Protein AF-0000000067838289 (afdb_homodimer)

Structure (mmCIF, N/CA/C/O backbone):
data_AF-0000000067838289-model_v1
#
loop_
_entity.id
_entity.type
_entity.pdbx_description
1 polymer 'carbonic anhydrase'
#
loop_
_atom_site.group_PDB
_atom_site.id
_atom_site.type_symbol
_atom_site.label_atom_id
_atom_site.label_alt_id
_atom_site.label_comp_id
_atom_site.label_asym_id
_atom_site.label_entity_id
_atom_site.label_seq_id
_atom_site.pdbx_PDB_ins_code
_atom_site.Cartn_x
_atom_site.Cartn_y
_atom_site.Cartn_z
_atom_site.occupancy
_atom_site.B_iso_or_equiv
_atom_site.auth_seq_id
_atom_site.auth_comp_id
_atom_site.auth_asym_id
_atom_site.auth_atom_id
_atom_site.pdbx_PDB_model_num
ATOM 1 N N . MET A 1 1 ? 106.188 53.969 -12.023 1 23.39 1 MET A N 1
ATOM 2 C CA . MET A 1 1 ? 105.5 54.938 -11.172 1 23.39 1 MET A CA 1
ATOM 3 C C . MET A 1 1 ? 104.062 54.594 -11.062 1 23.39 1 MET A C 1
ATOM 5 O O . MET A 1 1 ? 103.25 55.438 -10.68 1 23.39 1 MET A O 1
ATOM 9 N N . ASN A 1 2 ? 103.688 53.312 -11.367 1 21.62 2 ASN A N 1
ATOM 10 C CA . ASN A 1 2 ? 102.562 52.562 -11.945 1 21.62 2 ASN A CA 1
ATOM 11 C C . ASN A 1 2 ? 101.375 52.531 -11.008 1 21.62 2 ASN A C 1
ATOM 13 O O . ASN A 1 2 ? 101.5 52.094 -9.859 1 21.62 2 ASN A O 1
ATOM 17 N N . ARG A 1 3 ? 100.25 53.125 -11.391 1 20.02 3 ARG A N 1
ATOM 18 C CA . ARG A 1 3 ? 99.25 54.094 -10.977 1 20.02 3 ARG A CA 1
ATOM 19 C C . ARG A 1 3 ? 98.188 53.438 -10.156 1 20.02 3 ARG A C 1
ATOM 21 O O . ARG A 1 3 ? 97.812 53.906 -9.07 1 20.02 3 ARG A O 1
ATOM 28 N N . ARG A 1 4 ? 97.188 52.75 -10.953 1 21.3 4 ARG A N 1
ATOM 29 C CA . ARG A 1 4 ? 95.75 52.906 -11.25 1 21.3 4 ARG A CA 1
ATOM 30 C C . ARG A 1 4 ? 94.875 52.156 -10.25 1 21.3 4 ARG A C 1
ATOM 32 O O . ARG A 1 4 ? 95.125 50.969 -9.992 1 21.3 4 ARG A O 1
ATOM 39 N N . THR A 1 5 ? 93.938 52.844 -9.656 1 21.16 5 THR A N 1
ATOM 40 C CA . THR A 1 5 ? 93.062 53 -8.508 1 21.16 5 THR A CA 1
ATOM 41 C C . THR A 1 5 ? 91.875 51.969 -8.594 1 21.16 5 THR A C 1
ATOM 43 O O . THR A 1 5 ? 91.625 51.438 -9.664 1 21.16 5 THR A O 1
ATOM 46 N N . PHE A 1 6 ? 91 52 -7.566 1 22.66 6 PHE A N 1
ATOM 47 C CA . PHE A 1 6 ? 90.062 51.375 -6.648 1 22.66 6 PHE A CA 1
ATOM 48 C C . PHE A 1 6 ? 88.625 51.312 -7.234 1 22.66 6 PHE A C 1
ATOM 50 O O . PHE A 1 6 ? 88.062 52.375 -7.574 1 22.66 6 PHE A O 1
ATOM 57 N N . VAL A 1 7 ? 88.312 50.344 -8.102 1 25.78 7 VAL A N 1
ATOM 58 C CA . VAL A 1 7 ? 87.125 50.094 -8.906 1 25.78 7 VAL A CA 1
ATOM 59 C C . VAL A 1 7 ? 85.875 50.125 -8.031 1 25.78 7 VAL A C 1
ATOM 61 O O . VAL A 1 7 ? 85.688 49.312 -7.125 1 25.78 7 VAL A O 1
ATOM 64 N N . HIS A 1 8 ? 85.438 51.406 -7.746 1 20.91 8 HIS A N 1
ATOM 65 C CA . HIS A 1 8 ? 84.375 51.75 -6.797 1 20.91 8 HIS A CA 1
ATOM 66 C C . HIS A 1 8 ? 83.062 50.969 -7.066 1 20.91 8 HIS A C 1
ATOM 68 O O . HIS A 1 8 ? 82.562 50.344 -6.168 1 20.91 8 HIS A O 1
ATOM 74 N N . GLY A 1 9 ? 82.125 51.5 -7.988 1 20.52 9 GLY A N 1
ATOM 75 C CA . GLY A 1 9 ? 80.938 52.219 -7.492 1 20.52 9 GLY A CA 1
ATOM 76 C C . GLY A 1 9 ? 79.75 51.344 -7.391 1 20.52 9 GLY A C 1
ATOM 77 O O . GLY A 1 9 ? 79.125 51.25 -6.336 1 20.52 9 GLY A O 1
ATOM 78 N N . VAL A 1 10 ? 78.938 51.156 -8.547 1 24.66 10 VAL A N 1
ATOM 79 C CA . VAL A 1 10 ? 77.5 51.625 -8.609 1 24.66 10 VAL A CA 1
ATOM 80 C C . VAL A 1 10 ? 76.562 50.5 -8.195 1 24.66 10 VAL A C 1
ATOM 82 O O . VAL A 1 10 ? 76.625 49.406 -8.773 1 24.66 10 VAL A O 1
ATOM 85 N N . MET A 1 11 ? 76 50.438 -6.906 1 25.8 11 MET A N 1
ATOM 86 C CA . MET A 1 11 ? 75.188 49.531 -6.145 1 25.8 11 MET A CA 1
ATOM 87 C C . MET A 1 11 ? 73.75 49.531 -6.699 1 25.8 11 MET A C 1
ATOM 89 O O . MET A 1 11 ? 72.938 50.344 -6.281 1 25.8 11 MET A O 1
ATOM 93 N N . GLY A 1 12 ? 73.375 49.719 -8.047 1 23.11 12 GLY A N 1
ATOM 94 C CA . GLY A 1 12 ? 72 50.156 -8.281 1 23.11 12 GLY A CA 1
ATOM 95 C C . GLY A 1 12 ? 71 49.094 -7.898 1 23.11 12 GLY A C 1
ATOM 96 O O . GLY A 1 12 ? 71 48 -8.453 1 23.11 12 GLY A O 1
ATOM 97 N N . ILE A 1 13 ? 70.5 48.969 -6.637 1 27.12 13 ILE A N 1
ATOM 98 C CA . ILE A 1 13 ? 69.625 47.969 -6.098 1 27.12 13 ILE A CA 1
ATOM 99 C C . ILE A 1 13 ? 68.188 48.25 -6.598 1 27.12 13 ILE A C 1
ATOM 101 O O . ILE A 1 13 ? 67.188 47.75 -6.035 1 27.12 13 ILE A O 1
ATOM 105 N N . VAL A 1 14 ? 67.875 48.75 -7.883 1 27.16 14 VAL A N 1
ATOM 106 C CA . VAL A 1 14 ? 66.562 49.344 -8 1 27.16 14 VAL A CA 1
ATOM 107 C C . VAL A 1 14 ? 65.5 48.344 -7.609 1 27.16 14 VAL A C 1
ATOM 109 O O . VAL A 1 14 ? 65.688 47.125 -7.855 1 27.16 14 VAL A O 1
ATOM 112 N N . ALA A 1 15 ? 64.438 48.75 -6.855 1 26.17 15 ALA A N 1
ATOM 113 C CA . ALA A 1 15 ? 63.219 48.469 -6.062 1 26.17 15 ALA A CA 1
ATOM 114 C C . ALA A 1 15 ? 62.094 47.906 -6.938 1 26.17 15 ALA A C 1
ATOM 116 O O . ALA A 1 15 ? 61.594 48.594 -7.84 1 26.17 15 ALA A O 1
ATOM 117 N N . CYS A 1 16 ? 62.281 46.781 -7.586 1 27.48 16 CYS A N 1
ATOM 118 C CA . CYS A 1 16 ? 61.188 46.375 -8.461 1 27.48 16 CYS A CA 1
ATOM 119 C C . CYS A 1 16 ? 59.875 46.281 -7.688 1 27.48 16 CYS A C 1
ATOM 121 O O . CYS A 1 16 ? 59.75 45.438 -6.777 1 27.48 16 CYS A O 1
ATOM 123 N N . PRO A 1 17 ? 59.062 47.406 -7.641 1 25.86 17 PRO A N 1
ATOM 124 C CA . PRO A 1 17 ? 57.844 47.594 -6.824 1 25.86 17 PRO A CA 1
ATOM 125 C C . PRO A 1 17 ? 56.875 46.438 -6.973 1 25.86 17 PRO A C 1
ATOM 127 O O . PRO A 1 17 ? 56.438 45.844 -5.969 1 25.86 17 PRO A O 1
ATOM 130 N N . LEU A 1 18 ? 55.906 46.531 -7.977 1 28.33 18 LEU A N 1
ATOM 131 C CA . LEU A 1 18 ? 54.438 46.562 -7.789 1 28.33 18 LEU A CA 1
ATOM 132 C C . LEU A 1 18 ? 53.875 45.125 -7.875 1 28.33 18 LEU A C 1
ATOM 134 O O . LEU A 1 18 ? 53.688 44.594 -8.969 1 28.33 18 LEU A O 1
ATOM 138 N N . CYS A 1 19 ? 54.375 44.094 -7.309 1 26.58 19 CYS A N 1
ATOM 139 C CA . CYS A 1 19 ? 53.656 42.844 -7.5 1 26.58 19 CYS A CA 1
ATOM 140 C C . CYS A 1 19 ? 52.25 42.906 -6.953 1 26.58 19 CYS A C 1
ATOM 142 O O . CYS A 1 19 ? 52.062 42.938 -5.738 1 26.58 19 CYS A O 1
ATOM 144 N N . ALA A 1 20 ? 51.344 43.656 -7.668 1 29.83 20 ALA A N 1
ATOM 145 C CA . ALA A 1 20 ? 49.938 43.75 -7.254 1 29.83 20 ALA A CA 1
ATOM 146 C C . ALA A 1 20 ? 49.375 42.344 -7.031 1 29.83 20 ALA A C 1
ATOM 148 O O . ALA A 1 20 ? 49.5 41.469 -7.891 1 29.83 20 ALA A O 1
ATOM 149 N N . GLY A 1 21 ? 49.312 41.906 -5.789 1 29.16 21 GLY A N 1
ATOM 150 C CA . GLY A 1 21 ? 48.688 40.719 -5.258 1 29.16 21 GLY A CA 1
ATOM 151 C C . GLY A 1 21 ? 47.25 40.531 -5.738 1 29.16 21 GLY A C 1
ATOM 152 O O . GLY A 1 21 ? 46.438 41.438 -5.602 1 29.16 21 GLY A O 1
ATOM 153 N N . LEU A 1 22 ? 47.125 39.875 -6.922 1 35.19 22 LEU A N 1
ATOM 154 C CA . LEU A 1 22 ? 45.781 39.469 -7.348 1 35.19 22 LEU A CA 1
ATOM 155 C C . LEU A 1 22 ? 45.031 38.812 -6.203 1 35.19 22 LEU A C 1
ATOM 157 O O . LEU A 1 22 ? 45.438 37.781 -5.695 1 35.19 22 LEU A O 1
ATOM 161 N N . LEU A 1 23 ? 44.469 39.625 -5.305 1 32.62 23 LEU A N 1
ATOM 162 C CA . LEU A 1 23 ? 43.5 39.125 -4.32 1 32.62 23 LEU A CA 1
ATOM 163 C C . LEU A 1 23 ? 42.406 38.344 -4.996 1 32.62 23 LEU A C 1
ATOM 165 O O . LEU A 1 23 ? 41.656 38.875 -5.82 1 32.62 23 LEU A O 1
ATOM 169 N N . GLY A 1 24 ? 42.719 37.094 -5.332 1 34.44 24 GLY A N 1
ATOM 170 C CA . GLY A 1 24 ? 41.594 36.25 -5.719 1 34.44 24 GLY A CA 1
ATOM 171 C C . GLY A 1 24 ? 40.438 36.312 -4.75 1 34.44 24 GLY A C 1
ATOM 172 O O . GLY A 1 24 ? 40.625 36.156 -3.539 1 34.44 24 GLY A O 1
ATOM 173 N N . ARG A 1 25 ? 39.438 37.094 -5.125 1 34.81 25 ARG A N 1
ATOM 174 C CA . ARG A 1 25 ? 38.156 37.031 -4.43 1 34.81 25 ARG A CA 1
ATOM 175 C C . ARG A 1 25 ? 37.688 35.594 -4.281 1 34.81 25 ARG A C 1
ATOM 177 O O . ARG A 1 25 ? 37.562 34.875 -5.273 1 34.81 25 ARG A O 1
ATOM 184 N N . SER A 1 26 ? 37.969 35.062 -3.195 1 34.75 26 SER A N 1
ATOM 185 C CA . SER A 1 26 ? 37.312 33.844 -2.793 1 34.75 26 SER A CA 1
ATOM 186 C C . SER A 1 26 ? 35.781 33.969 -2.869 1 34.75 26 SER A C 1
ATOM 188 O O . SER A 1 26 ? 35.188 34.781 -2.135 1 34.75 26 SER A O 1
ATOM 190 N N . ALA A 1 27 ? 35.25 33.688 -4.027 1 37.59 27 ALA A N 1
ATOM 191 C CA . ALA A 1 27 ? 33.781 33.469 -4.047 1 37.59 27 ALA A CA 1
ATOM 192 C C . ALA A 1 27 ? 33.344 32.5 -2.969 1 37.59 27 ALA A C 1
ATOM 194 O O . ALA A 1 27 ? 33.719 31.312 -3.004 1 37.59 27 ALA A O 1
ATOM 195 N N . VAL A 1 28 ? 33.25 32.906 -1.813 1 33.12 28 VAL A N 1
ATOM 196 C CA . VAL A 1 28 ? 32.5 32.031 -0.916 1 33.12 28 VAL A CA 1
ATOM 197 C C . VAL A 1 28 ? 31.188 31.609 -1.589 1 33.12 28 VAL A C 1
ATOM 199 O O . VAL A 1 28 ? 30.328 32.469 -1.889 1 33.12 28 VAL A O 1
ATOM 202 N N . ALA A 1 29 ? 31.266 30.594 -2.453 1 40.06 29 ALA A N 1
ATOM 203 C CA . ALA A 1 29 ? 30.016 29.922 -2.777 1 40.06 29 ALA A CA 1
ATOM 204 C C . ALA A 1 29 ? 29.172 29.688 -1.524 1 40.06 29 ALA A C 1
ATOM 206 O O . ALA A 1 29 ? 29.609 28.984 -0.609 1 40.06 29 ALA A O 1
ATOM 207 N N . SER A 1 30 ? 28.531 30.609 -1.03 1 34.56 30 SER A N 1
ATOM 208 C CA . SER A 1 30 ? 27.516 30.281 -0.022 1 34.56 30 SER A CA 1
ATOM 209 C C . SER A 1 30 ? 26.75 29.016 -0.399 1 34.56 30 SER A C 1
ATOM 211 O O . SER A 1 30 ? 26.141 28.953 -1.464 1 34.56 30 SER A O 1
ATOM 213 N N . ASP A 1 31 ? 27.125 27.844 -0.196 1 39.12 31 ASP A N 1
ATOM 214 C CA . ASP A 1 31 ? 26.484 26.547 -0.39 1 39.12 31 ASP A CA 1
ATOM 215 C C . ASP A 1 31 ? 25.062 26.547 0.167 1 39.12 31 ASP A C 1
ATOM 217 O O . ASP A 1 31 ? 24.812 26.078 1.277 1 39.12 31 ASP A O 1
ATOM 221 N N . ALA A 1 32 ? 24.25 27.5 0.14 1 40.09 32 ALA A N 1
ATOM 222 C CA . ALA A 1 32 ? 22.859 27.5 0.571 1 40.09 32 ALA A CA 1
ATOM 223 C C . ALA A 1 32 ? 22.062 26.391 -0.109 1 40.09 32 ALA A C 1
ATOM 225 O O . ALA A 1 32 ? 22.172 26.203 -1.321 1 40.09 32 ALA A O 1
ATOM 226 N N . LYS A 1 33 ? 21.859 25.312 0.501 1 51.91 33 LYS A N 1
ATOM 227 C CA . LYS A 1 33 ? 20.922 24.297 0.026 1 51.91 33 LYS A CA 1
ATOM 228 C C . LYS A 1 33 ? 19.797 24.938 -0.792 1 51.91 33 LYS A C 1
ATOM 230 O O . LYS A 1 33 ? 19.25 25.969 -0.41 1 51.91 33 LYS A O 1
ATOM 235 N N . PRO A 1 34 ? 19.812 24.578 -2.09 1 58.44 34 PRO A N 1
ATOM 236 C CA . PRO A 1 34 ? 18.781 25.203 -2.916 1 58.44 34 PRO A CA 1
ATOM 237 C C . PRO A 1 34 ? 17.422 25.25 -2.229 1 58.44 34 PRO A C 1
ATOM 239 O O . PRO A 1 34 ? 16.969 24.234 -1.707 1 58.44 34 PRO A O 1
ATOM 242 N N . HIS A 1 35 ? 16.891 26.375 -1.881 1 84.31 35 HIS A N 1
ATOM 243 C CA . HIS A 1 35 ? 15.648 26.688 -1.173 1 84.31 35 HIS A CA 1
ATOM 244 C C . HIS A 1 35 ? 14.43 26.266 -1.989 1 84.31 35 HIS A C 1
ATOM 246 O O . HIS A 1 35 ? 14.25 26.734 -3.117 1 84.31 35 HIS A O 1
ATOM 252 N N . TRP A 1 36 ? 13.773 25.078 -1.689 1 93.44 36 TRP A N 1
ATOM 253 C CA . TRP A 1 36 ? 12.539 24.688 -2.355 1 93.44 36 TRP A CA 1
ATOM 254 C C . TRP A 1 36 ? 11.43 25.688 -2.068 1 93.44 36 TRP A C 1
ATOM 256 O O . TRP A 1 36 ? 11.461 26.391 -1.055 1 93.44 36 TRP A O 1
ATOM 266 N N . SER A 1 37 ? 10.547 25.891 -3.018 1 95 37 SER A N 1
ATOM 267 C CA . SER A 1 37 ? 9.359 26.719 -2.891 1 95 37 SER A CA 1
ATOM 268 C C . SER A 1 37 ? 8.125 26.016 -3.451 1 95 37 SER A C 1
ATOM 270 O O . SER A 1 37 ? 8.219 24.891 -3.936 1 95 37 SER A O 1
ATOM 272 N N . TYR A 1 38 ? 6.984 26.609 -3.279 1 95.81 38 TYR A N 1
ATOM 273 C CA . TYR A 1 38 ? 5.758 26.016 -3.811 1 95.81 38 TYR A CA 1
ATOM 274 C C . TYR A 1 38 ? 5.477 26.531 -5.219 1 95.81 38 TYR A C 1
ATOM 276 O O . TYR A 1 38 ? 4.531 26.078 -5.871 1 95.81 38 TYR A O 1
ATOM 284 N N . GLU A 1 39 ? 6.277 27.453 -5.66 1 90.94 39 GLU A N 1
ATOM 285 C CA . GLU A 1 39 ? 6.035 28.062 -6.961 1 90.94 39 GLU A CA 1
ATOM 286 C C . GLU A 1 39 ? 7.344 28.328 -7.699 1 90.94 39 GLU A C 1
ATOM 288 O O . GLU A 1 39 ? 8.422 28.281 -7.102 1 90.94 39 GLU A O 1
ATOM 293 N N . GLY A 1 40 ? 7.215 28.438 -9.016 1 91.25 40 GLY A N 1
ATOM 294 C CA . GLY A 1 40 ? 8.359 28.859 -9.805 1 91.25 40 GLY A CA 1
ATOM 295 C C . GLY A 1 40 ? 9.281 27.719 -10.172 1 91.25 40 GLY A C 1
ATOM 296 O O . GLY A 1 40 ? 8.859 26.562 -10.227 1 91.25 40 GLY A O 1
ATOM 297 N N . SER A 1 41 ? 10.508 28 -10.383 1 92.19 41 SER A N 1
ATOM 298 C CA . SER A 1 41 ? 11.492 27.047 -10.883 1 92.19 41 SER A CA 1
ATOM 299 C C . SER A 1 41 ? 11.922 26.078 -9.797 1 92.19 41 SER A C 1
ATOM 301 O O . SER A 1 41 ? 12.422 24.984 -10.094 1 92.19 41 SER A O 1
ATOM 303 N N . ASN A 1 42 ? 11.688 26.469 -8.602 1 95 42 ASN A N 1
ATOM 304 C CA . ASN A 1 42 ? 12.008 25.578 -7.484 1 95 42 ASN A CA 1
ATOM 305 C C . ASN A 1 42 ? 10.75 25 -6.848 1 95 42 ASN A C 1
ATOM 307 O O . ASN A 1 42 ? 10.742 24.672 -5.66 1 95 42 ASN A O 1
ATOM 311 N N . GLY A 1 43 ? 9.719 24.922 -7.688 1 96.62 43 GLY A N 1
ATOM 312 C CA . GLY A 1 43 ? 8.445 24.391 -7.215 1 96.62 43 GLY A CA 1
ATOM 313 C C . GLY A 1 43 ? 8.383 22.875 -7.242 1 96.62 43 GLY A C 1
ATOM 314 O O . GLY A 1 43 ? 9.367 22.219 -7.57 1 96.62 43 GLY A O 1
ATOM 315 N N . PRO A 1 44 ? 7.246 22.344 -6.855 1 97.38 44 PRO A N 1
ATOM 316 C CA . PRO A 1 44 ? 7.09 20.906 -6.629 1 97.38 44 PRO A CA 1
ATOM 317 C C . PRO A 1 44 ? 7.516 20.062 -7.836 1 97.38 44 PRO A C 1
ATOM 319 O O . PRO A 1 44 ? 8.086 18.984 -7.672 1 97.38 44 PRO A O 1
ATOM 322 N N . ALA A 1 45 ? 7.305 20.531 -9 1 96.62 45 ALA A N 1
ATOM 323 C CA . ALA A 1 45 ? 7.645 19.781 -10.203 1 96.62 45 ALA A CA 1
ATOM 324 C C . ALA A 1 45 ? 9.156 19.609 -10.328 1 96.62 45 ALA A C 1
ATOM 326 O O . ALA A 1 45 ? 9.617 18.656 -10.969 1 96.62 45 ALA A O 1
ATOM 327 N N . ALA A 1 46 ? 9.906 20.453 -9.695 1 97.12 46 ALA A N 1
ATOM 328 C CA . ALA A 1 46 ? 11.359 20.438 -9.844 1 97.12 46 ALA A CA 1
ATOM 329 C C . ALA A 1 46 ? 12.039 19.922 -8.578 1 97.12 46 ALA A C 1
ATOM 331 O O . ALA A 1 46 ? 13.266 19.781 -8.539 1 97.12 46 ALA A O 1
ATOM 332 N N . TRP A 1 47 ? 11.289 19.703 -7.555 1 98.12 47 TRP A N 1
ATOM 333 C CA . TRP A 1 47 ? 11.859 19.391 -6.254 1 98.12 47 TRP A CA 1
ATOM 334 C C . TRP A 1 47 ? 12.859 18.234 -6.359 1 98.12 47 TRP A C 1
ATOM 336 O O . TRP A 1 47 ? 13.945 18.297 -5.773 1 98.12 47 TRP A O 1
ATOM 346 N N . GLY A 1 48 ? 12.547 17.234 -7.105 1 97.44 48 GLY A N 1
ATOM 347 C CA . GLY A 1 48 ? 13.391 16.047 -7.207 1 97.44 48 GLY A CA 1
ATOM 348 C C . GLY A 1 48 ? 14.742 16.328 -7.828 1 97.44 48 GLY A C 1
ATOM 349 O O . GLY A 1 48 ? 15.672 15.523 -7.684 1 97.44 48 GLY A O 1
ATOM 350 N N . GLU A 1 49 ? 14.883 17.438 -8.453 1 96.94 49 GLU A N 1
ATOM 351 C CA . GLU A 1 49 ? 16.109 17.75 -9.188 1 96.94 49 GLU A CA 1
ATOM 352 C C . GLU A 1 49 ? 16.922 18.828 -8.477 1 96.94 49 GLU A C 1
ATOM 354 O O . GLU A 1 49 ? 18.031 19.156 -8.898 1 96.94 49 GLU A O 1
ATOM 359 N N . LEU A 1 50 ? 16.328 19.359 -7.449 1 96 50 LEU A N 1
ATOM 360 C CA . LEU A 1 50 ? 17 20.469 -6.773 1 96 50 LEU A CA 1
ATOM 361 C C . LEU A 1 50 ? 18.25 20 -6.062 1 96 50 LEU A C 1
ATOM 363 O O . LEU A 1 50 ? 19.266 20.703 -6.023 1 96 50 LEU A O 1
ATOM 367 N N . GLU A 1 51 ? 18.141 18.812 -5.484 1 95.06 51 GLU A N 1
ATOM 368 C CA . GLU A 1 51 ? 19.234 18.156 -4.77 1 95.06 51 GLU A CA 1
ATOM 369 C C . GLU A 1 51 ? 19.078 16.641 -4.785 1 95.06 51 GLU A C 1
ATOM 371 O O . GLU A 1 51 ? 17.969 16.125 -4.887 1 95.06 51 GLU A O 1
ATOM 376 N N . SER A 1 52 ? 20.172 15.969 -4.586 1 95.25 52 SER A N 1
ATOM 377 C CA . SER A 1 52 ? 20.156 14.508 -4.645 1 95.25 52 SER A CA 1
ATOM 378 C C . SER A 1 52 ? 19.281 13.922 -3.537 1 95.25 52 SER A C 1
ATOM 380 O O . SER A 1 52 ? 18.609 12.914 -3.744 1 95.25 52 SER A O 1
ATOM 382 N N . ALA A 1 53 ? 19.297 14.609 -2.443 1 95.81 53 ALA A N 1
ATOM 383 C CA . ALA A 1 53 ? 18.547 14.117 -1.292 1 95.81 53 ALA A CA 1
ATOM 384 C C . ALA A 1 53 ? 17.047 14.219 -1.534 1 95.81 53 ALA A C 1
ATOM 386 O O . ALA A 1 53 ? 16.25 13.633 -0.799 1 95.81 53 ALA A O 1
ATOM 387 N N . TYR A 1 54 ? 16.641 15 -2.568 1 97.44 54 TYR A N 1
ATOM 388 C CA . TYR A 1 54 ? 15.234 15.227 -2.863 1 97.44 54 TYR A CA 1
ATOM 389 C C . TYR A 1 54 ? 14.773 14.336 -4.012 1 97.44 54 TYR A C 1
ATOM 391 O O . TYR A 1 54 ? 13.648 14.477 -4.5 1 97.44 54 TYR A O 1
ATOM 399 N N . ALA A 1 55 ? 15.57 13.414 -4.418 1 97.31 55 ALA A N 1
ATOM 400 C CA . ALA A 1 55 ? 15.305 12.656 -5.637 1 97.31 55 ALA A CA 1
ATOM 401 C C . ALA A 1 55 ? 13.953 11.945 -5.562 1 97.31 55 ALA A C 1
ATOM 403 O O . ALA A 1 55 ? 13.25 11.836 -6.566 1 97.31 55 ALA A O 1
ATOM 404 N N . VAL A 1 56 ? 13.547 11.531 -4.422 1 97.56 56 VAL A N 1
ATOM 405 C CA . VAL A 1 56 ? 12.344 10.727 -4.242 1 97.56 56 VAL A CA 1
ATOM 406 C C . VAL A 1 56 ? 11.102 11.594 -4.488 1 97.56 56 VAL A C 1
ATOM 408 O O . VAL A 1 56 ? 10.023 11.07 -4.781 1 97.56 56 VAL A O 1
ATOM 411 N N . CYS A 1 57 ? 11.242 12.914 -4.453 1 98.38 57 CYS A N 1
ATOM 412 C CA . CYS A 1 57 ? 10.125 13.789 -4.809 1 98.38 57 CYS A CA 1
ATOM 413 C C . CYS A 1 57 ? 9.68 13.547 -6.242 1 98.38 57 CYS A C 1
ATOM 415 O O . CYS A 1 57 ? 8.516 13.773 -6.582 1 98.38 57 CYS A O 1
ATOM 417 N N . GLY A 1 58 ? 10.609 13.062 -6.992 1 96.81 58 GLY A N 1
ATOM 418 C CA . GLY A 1 58 ? 10.305 12.836 -8.398 1 96.81 58 GLY A CA 1
ATOM 419 C C . GLY A 1 58 ? 10.156 11.375 -8.758 1 96.81 58 GLY A C 1
ATOM 420 O O . GLY A 1 58 ? 9.43 11.023 -9.688 1 96.81 58 GLY A O 1
ATOM 421 N N . THR A 1 59 ? 10.766 10.492 -8 1 95.62 59 THR A N 1
ATOM 422 C CA . THR A 1 59 ? 10.844 9.094 -8.414 1 95.62 59 THR A CA 1
ATOM 423 C C . THR A 1 59 ? 10 8.219 -7.492 1 95.62 59 THR A C 1
ATOM 425 O O . THR A 1 59 ? 9.727 7.059 -7.812 1 95.62 59 THR A O 1
ATOM 428 N N . GLY A 1 60 ? 9.617 8.805 -6.371 1 96.81 60 GLY A N 1
ATOM 429 C CA . GLY A 1 60 ? 8.852 8.016 -5.422 1 96.81 60 GLY A CA 1
ATOM 430 C C . GLY A 1 60 ? 7.516 7.551 -5.977 1 96.81 60 GLY A C 1
ATOM 431 O O . GLY A 1 60 ? 6.941 8.195 -6.855 1 96.81 60 GLY A O 1
ATOM 432 N N . ARG A 1 61 ? 7.016 6.434 -5.406 1 96.38 61 ARG A N 1
ATOM 433 C CA . ARG A 1 61 ? 5.762 5.871 -5.891 1 96.38 61 ARG A CA 1
ATOM 434 C C . ARG A 1 61 ? 4.707 5.852 -4.789 1 96.38 61 ARG A C 1
ATOM 436 O O . ARG A 1 61 ? 3.576 5.418 -5.012 1 96.38 61 ARG A O 1
ATOM 443 N N . GLN A 1 62 ? 5.109 6.309 -3.635 1 98.12 62 GLN A N 1
ATOM 444 C CA . GLN A 1 62 ? 4.184 6.457 -2.516 1 98.12 62 GLN A CA 1
ATOM 445 C C . GLN A 1 62 ? 4.152 7.898 -2.018 1 98.12 62 GLN A C 1
ATOM 447 O O . GLN A 1 62 ? 4.238 8.148 -0.813 1 98.12 62 GLN A O 1
ATOM 452 N N . GLN A 1 63 ? 4.047 8.773 -2.916 1 98.69 63 GLN A N 1
ATOM 453 C CA . GLN A 1 63 ? 4.125 10.188 -2.586 1 98.69 63 GLN A CA 1
ATOM 454 C C . GLN A 1 63 ? 2.783 10.719 -2.09 1 98.69 63 GLN A C 1
ATOM 456 O O . GLN A 1 63 ? 1.736 10.133 -2.379 1 98.69 63 GLN A O 1
ATOM 461 N N . SER A 1 64 ? 2.865 11.758 -1.32 1 98.81 64 SER A N 1
ATOM 462 C CA . SER A 1 64 ? 1.732 12.484 -0.754 1 98.81 64 SER A CA 1
ATOM 463 C C . SER A 1 64 ? 1.793 13.969 -1.111 1 98.81 64 SER A C 1
ATOM 465 O O . SER A 1 64 ? 2.867 14.492 -1.405 1 98.81 64 SER A O 1
ATOM 467 N N . PRO A 1 65 ? 0.689 14.641 -1.055 1 98.88 65 PRO A N 1
ATOM 468 C CA . PRO A 1 65 ? -0.663 14.211 -0.692 1 98.88 65 PRO A CA 1
ATOM 469 C C . PRO A 1 65 ? -1.399 13.539 -1.85 1 98.88 65 PRO A C 1
ATOM 471 O O . PRO A 1 65 ? -0.96 13.625 -3 1 98.88 65 PRO A O 1
ATOM 474 N N . ILE A 1 66 ? -2.475 12.844 -1.505 1 98.88 66 ILE A N 1
ATOM 475 C CA . ILE A 1 66 ? -3.281 12.211 -2.543 1 98.88 66 ILE A CA 1
ATOM 476 C C . ILE A 1 66 ? -4.742 12.625 -2.391 1 98.88 66 ILE A C 1
ATOM 478 O O . ILE A 1 66 ? -5.102 13.32 -1.433 1 98.88 66 ILE A O 1
ATOM 482 N N . ASP A 1 67 ? -5.504 12.344 -3.455 1 98.81 67 ASP A N 1
ATOM 483 C CA . ASP A 1 67 ? -6.957 12.406 -3.359 1 98.81 67 ASP A CA 1
ATOM 484 C C . ASP A 1 67 ? -7.512 11.172 -2.645 1 98.81 67 ASP A C 1
ATOM 486 O O . ASP A 1 67 ? -7.215 10.039 -3.029 1 98.81 67 ASP A O 1
ATOM 490 N N . LEU A 1 68 ? -8.273 11.336 -1.638 1 98.69 68 LEU A N 1
ATOM 491 C CA . LEU A 1 68 ? -8.727 10.25 -0.77 1 98.69 68 LEU A CA 1
ATOM 492 C C . LEU A 1 68 ? -10.031 9.648 -1.283 1 98.69 68 LEU A C 1
ATOM 494 O O . LEU A 1 68 ? -10.797 9.07 -0.511 1 98.69 68 LEU A O 1
ATOM 498 N N . SER A 1 69 ? -10.117 9.688 -2.574 1 94.25 69 SER A N 1
ATOM 499 C CA . SER A 1 69 ? -11.289 9.102 -3.217 1 94.25 69 SER A CA 1
ATOM 500 C C . SER A 1 69 ? -11.188 7.578 -3.248 1 94.25 69 SER A C 1
ATOM 502 O O . SER A 1 69 ? -10.094 7.016 -3.129 1 94.25 69 SER A O 1
ATOM 504 N N . HIS A 1 70 ? -12.234 6.812 -3.311 1 91.19 70 HIS A N 1
ATOM 505 C CA . HIS A 1 70 ? -12.344 5.375 -3.545 1 91.19 70 HIS A CA 1
ATOM 506 C C . HIS A 1 70 ? -11.664 4.586 -2.434 1 91.19 70 HIS A C 1
ATOM 508 O O . HIS A 1 70 ? -10.984 3.594 -2.699 1 91.19 70 HIS A O 1
ATOM 514 N N . ALA A 1 71 ? -11.781 5.113 -1.24 1 97.62 71 ALA A N 1
ATOM 515 C CA . ALA A 1 71 ? -11.234 4.406 -0.087 1 97.62 71 ALA A CA 1
ATOM 516 C C . ALA A 1 71 ? -12.016 3.123 0.191 1 97.62 71 ALA A C 1
ATOM 518 O O . ALA A 1 71 ? -13.234 3.08 0.02 1 97.62 71 ALA A O 1
ATOM 519 N N . ILE A 1 72 ? -11.359 2.109 0.642 1 97.69 72 ILE A N 1
ATOM 520 C CA . ILE A 1 72 ? -11.93 0.8 0.934 1 97.69 72 ILE A CA 1
ATOM 521 C C . ILE A 1 72 ? -12.273 0.707 2.418 1 97.69 72 ILE A C 1
ATOM 523 O O . ILE A 1 72 ? -11.406 0.889 3.275 1 97.69 72 ILE A O 1
ATOM 527 N N . THR A 1 73 ? -13.539 0.419 2.695 1 97.88 73 THR A N 1
ATOM 528 C CA . THR A 1 73 ? -13.922 0.255 4.094 1 97.88 73 THR A CA 1
ATOM 529 C C . THR A 1 73 ? -13.172 -0.91 4.727 1 97.88 73 THR A C 1
ATOM 531 O O . THR A 1 73 ? -13.125 -2.008 4.168 1 97.88 73 THR A O 1
ATOM 534 N N . ALA A 1 74 ? -12.562 -0.655 5.871 1 97.75 74 ALA A N 1
ATOM 535 C CA . ALA A 1 74 ? -11.734 -1.675 6.508 1 97.75 74 ALA A CA 1
ATOM 536 C C . ALA A 1 74 ? -11.953 -1.688 8.023 1 97.75 74 ALA A C 1
ATOM 538 O O . ALA A 1 74 ? -12.375 -0.687 8.602 1 97.75 74 ALA A O 1
ATOM 539 N N . GLU A 1 75 ? -11.688 -2.83 8.555 1 96 75 GLU A N 1
ATOM 540 C CA . GLU A 1 75 ? -11.719 -2.988 10.008 1 96 75 GLU A CA 1
ATOM 541 C C . GLU A 1 75 ? -10.328 -2.803 10.609 1 96 75 GLU A C 1
ATOM 543 O O . GLU A 1 75 ? -9.555 -3.758 10.703 1 96 75 GLU A O 1
ATOM 548 N N . LEU A 1 76 ? -10.094 -1.682 11.047 1 94.69 76 LEU A N 1
ATOM 549 C CA . LEU A 1 76 ? -8.836 -1.283 11.664 1 94.69 76 LEU A CA 1
ATOM 550 C C . LEU A 1 76 ? -9.086 -0.4 12.883 1 94.69 76 LEU A C 1
ATOM 552 O O . LEU A 1 76 ? -9.977 0.451 12.867 1 94.69 76 LEU A O 1
ATOM 556 N N . ASP A 1 77 ? -8.266 -0.578 13.867 1 94 77 ASP A N 1
ATOM 557 C CA . ASP A 1 77 ? -8.398 0.27 15.047 1 94 77 ASP A CA 1
ATOM 558 C C . ASP A 1 77 ? -8.047 1.72 14.727 1 94 77 ASP A C 1
ATOM 560 O O . ASP A 1 77 ? -7.098 1.981 13.977 1 94 77 ASP A O 1
ATOM 564 N N . ALA A 1 78 ? -8.82 2.562 15.305 1 96.31 78 ALA A N 1
ATOM 565 C CA . ALA A 1 78 ? -8.516 3.984 15.172 1 96.31 78 ALA A CA 1
ATOM 566 C C . ALA A 1 78 ? -7.227 4.344 15.906 1 96.31 78 ALA A C 1
ATOM 568 O O . ALA A 1 78 ? -6.836 3.658 16.844 1 96.31 78 ALA A O 1
ATOM 569 N N . ALA A 1 79 ? -6.629 5.383 15.438 1 96.94 79 ALA A N 1
ATOM 570 C CA . ALA A 1 79 ? -5.512 5.934 16.203 1 96.94 79 ALA A CA 1
ATOM 571 C C . ALA A 1 79 ? -5.969 6.406 17.578 1 96.94 79 ALA A C 1
ATOM 573 O O . ALA A 1 79 ? -7.047 6.992 17.719 1 96.94 79 ALA A O 1
ATOM 574 N N . SER A 1 80 ? -5.113 6.148 18.531 1 97.19 80 SER A N 1
ATOM 575 C CA . SER A 1 80 ? -5.391 6.625 19.891 1 97.19 80 SER A CA 1
ATOM 576 C C . SER A 1 80 ? -4.52 7.824 20.25 1 97.19 80 SER A C 1
ATOM 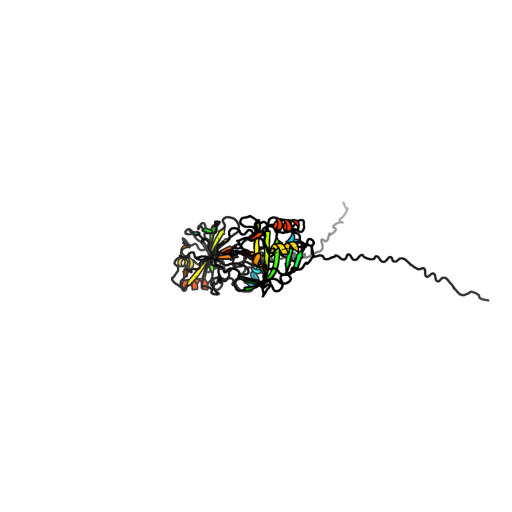578 O O . SER A 1 80 ? -3.309 7.688 20.422 1 97.19 80 SER A O 1
ATOM 580 N N . VAL A 1 81 ? -5.18 8.938 20.375 1 97.88 81 VAL A N 1
ATOM 581 C CA . VAL A 1 81 ? -4.465 10.18 20.641 1 97.88 81 VAL A CA 1
ATOM 582 C C . VAL A 1 81 ? -4.348 10.398 22.156 1 97.88 81 VAL A C 1
ATOM 584 O O . VAL A 1 81 ? -5.352 10.375 22.875 1 97.88 81 VAL A O 1
ATOM 587 N N . ASN A 1 82 ? -3.129 10.578 22.609 1 96.69 82 ASN A N 1
ATOM 588 C CA . ASN A 1 82 ? -2.84 10.852 24.016 1 96.69 82 ASN A CA 1
ATOM 589 C C . ASN A 1 82 ? -2.01 12.125 24.188 1 96.69 82 ASN A C 1
ATOM 591 O O . ASN A 1 82 ? -0.962 12.102 24.828 1 96.69 82 ASN A O 1
ATOM 595 N N . TRP A 1 83 ? -2.559 13.172 23.781 1 97.25 83 TRP A N 1
ATOM 596 C CA . TRP A 1 83 ? -1.865 14.453 23.844 1 97.25 83 TRP A CA 1
ATOM 597 C C . TRP A 1 83 ? -2.027 15.094 25.219 1 97.25 83 TRP A C 1
ATOM 599 O O . TRP A 1 83 ? -3.018 14.852 25.906 1 97.25 83 TRP A O 1
ATOM 609 N N . GLN A 1 84 ? -1.088 15.906 25.531 1 94.38 84 GLN A N 1
ATOM 610 C CA . GLN A 1 84 ? -1.126 16.781 26.688 1 94.38 84 GLN A CA 1
ATOM 611 C C . GLN A 1 84 ? -1.059 18.25 26.266 1 94.38 84 GLN A C 1
ATOM 613 O O . GLN A 1 84 ? -0.547 18.578 25.203 1 94.38 84 GLN A O 1
ATOM 618 N N . PRO A 1 85 ? -1.666 19.031 27.156 1 92.75 85 PRO A N 1
ATOM 619 C CA . PRO A 1 85 ? -1.482 20.453 26.859 1 92.75 85 PRO A CA 1
ATOM 620 C C . PRO A 1 85 ? -0.013 20.844 26.703 1 92.75 85 PRO A C 1
ATOM 622 O O . PRO A 1 85 ? 0.842 20.328 27.422 1 92.75 85 PRO A O 1
ATOM 625 N N . ILE A 1 86 ? 0.209 21.578 25.75 1 89 86 ILE A N 1
ATOM 626 C CA . ILE A 1 86 ? 1.563 22.031 25.438 1 89 86 ILE A CA 1
ATOM 627 C C . ILE A 1 86 ? 1.897 23.281 26.25 1 89 86 ILE A C 1
ATOM 629 O O . ILE A 1 86 ? 1.225 24.297 26.125 1 89 86 ILE A O 1
ATOM 633 N N . SER A 1 87 ? 2.984 23 27.016 1 83.56 87 SER A N 1
ATOM 634 C CA . SER A 1 87 ? 3.477 24.141 27.797 1 83.56 87 SER A CA 1
ATOM 635 C C . SER A 1 87 ? 4.574 24.875 27.031 1 83.56 87 SER A C 1
ATOM 637 O O . SER A 1 87 ? 5.484 24.266 26.484 1 83.56 87 SER A O 1
ATOM 639 N N . HIS A 1 88 ? 4.359 26.172 26.688 1 80.25 88 HIS A N 1
ATOM 640 C CA . HIS A 1 88 ? 5.355 27.016 26.031 1 80.25 88 HIS A CA 1
ATOM 641 C C . HIS A 1 88 ? 5.57 26.594 24.578 1 80.25 88 HIS A C 1
ATOM 643 O O . HIS A 1 88 ? 6.711 26.422 24.156 1 80.25 88 HIS A O 1
ATOM 649 N N . GLY A 1 89 ? 4.57 26.438 23.953 1 84 89 GLY A N 1
ATOM 650 C CA . GLY A 1 89 ? 4.703 26.172 22.531 1 84 89 GLY A CA 1
ATOM 651 C C . GLY A 1 89 ? 5.434 27.266 21.781 1 84 89 GLY A C 1
ATOM 652 O O . GLY A 1 89 ? 5.344 28.453 22.156 1 84 89 GLY A O 1
ATOM 653 N N . ILE A 1 90 ? 6.262 26.844 20.859 1 88.44 90 ILE A N 1
ATOM 654 C CA . ILE A 1 90 ? 6.973 27.797 20.016 1 88.44 90 ILE A CA 1
ATOM 655 C C . ILE A 1 90 ? 6.297 27.875 18.656 1 88.44 90 ILE A C 1
ATOM 657 O O . ILE A 1 90 ? 6.168 26.859 17.953 1 88.44 90 ILE A O 1
ATOM 661 N N . ILE A 1 91 ? 5.867 29.031 18.281 1 92.62 91 ILE A N 1
ATOM 662 C CA . ILE A 1 91 ? 5.289 29.266 16.953 1 92.62 91 ILE A CA 1
ATOM 663 C C . ILE A 1 91 ? 6.363 29.781 16 1 92.62 91 ILE A C 1
ATOM 665 O O . ILE A 1 91 ? 7.113 30.703 16.344 1 92.62 91 ILE A O 1
ATOM 669 N N . LEU A 1 92 ? 6.43 29.141 14.914 1 93.06 92 LEU A N 1
ATOM 670 C CA . LEU A 1 92 ? 7.473 29.484 13.953 1 93.06 92 LEU A CA 1
ATOM 671 C C . LEU A 1 92 ? 6.879 29.719 12.57 1 93.06 92 LEU A C 1
ATOM 673 O O . LEU A 1 92 ? 6.086 28.922 12.078 1 93.06 92 LEU A O 1
ATOM 677 N N . ASN A 1 93 ? 7.16 30.875 12.055 1 94.56 93 ASN A N 1
ATOM 678 C CA . ASN A 1 93 ? 7.059 31.047 10.609 1 94.56 93 ASN A CA 1
ATOM 679 C C . ASN A 1 93 ? 8.328 30.594 9.898 1 94.56 93 ASN A C 1
ATOM 681 O O . ASN A 1 93 ? 9.352 31.281 9.938 1 94.56 93 ASN A O 1
ATOM 685 N N . ASN A 1 94 ? 8.242 29.484 9.242 1 92.62 94 ASN A N 1
ATOM 686 C CA . ASN A 1 94 ? 9.469 28.906 8.688 1 92.62 94 ASN A CA 1
ATOM 687 C C . ASN A 1 94 ? 9.625 29.25 7.211 1 92.62 94 ASN A C 1
ATOM 689 O O . ASN A 1 94 ? 10.445 28.656 6.516 1 92.62 94 ASN A O 1
ATOM 693 N N . GLY A 1 95 ? 8.742 30.172 6.793 1 92.56 95 GLY A N 1
ATOM 694 C CA . GLY A 1 95 ? 8.797 30.609 5.406 1 92.56 95 GLY A CA 1
ATOM 695 C C . GLY A 1 95 ? 7.848 29.844 4.504 1 92.56 95 GLY A C 1
ATOM 696 O O . GLY A 1 95 ? 7.539 30.281 3.398 1 92.56 95 GLY A O 1
ATOM 697 N N . HIS A 1 96 ? 7.391 28.703 4.941 1 94.44 96 HIS A N 1
ATOM 698 C CA . HIS A 1 96 ? 6.516 27.859 4.133 1 94.44 96 HIS A CA 1
ATOM 699 C C . HIS A 1 96 ? 5.168 27.656 4.816 1 94.44 96 HIS A C 1
ATOM 701 O O . HIS A 1 96 ? 4.191 27.266 4.172 1 94.44 96 HIS A O 1
ATOM 707 N N . THR A 1 97 ? 5.227 27.844 6.145 1 96.56 97 THR A N 1
ATOM 708 C CA . THR A 1 97 ? 4.016 27.688 6.941 1 96.56 97 THR A CA 1
ATOM 709 C C . THR A 1 97 ? 4.211 28.266 8.344 1 96.56 97 THR A C 1
ATOM 711 O O . THR A 1 97 ? 5.266 28.828 8.648 1 96.56 97 THR A O 1
ATOM 714 N N . ILE A 1 98 ? 3.119 28.25 9.117 1 95.69 98 ILE A N 1
ATOM 715 C CA . ILE A 1 98 ? 3.186 28.438 10.555 1 95.69 98 ILE A CA 1
ATOM 716 C C . ILE A 1 98 ? 3.256 27.078 11.25 1 95.69 98 ILE A C 1
ATOM 718 O O . ILE A 1 98 ? 2.359 26.25 11.094 1 95.69 98 ILE A O 1
ATOM 722 N N . GLN A 1 99 ? 4.297 26.875 11.961 1 96.25 99 GLN A N 1
ATOM 723 C CA . GLN A 1 99 ? 4.582 25.625 12.648 1 96.25 99 GLN A CA 1
ATOM 724 C C . GLN A 1 99 ? 4.633 25.812 14.156 1 96.25 99 GLN A C 1
ATOM 726 O O . GLN A 1 99 ? 5.191 26.797 14.641 1 96.25 99 GLN A O 1
ATOM 731 N N . ILE A 1 100 ? 4.023 24.969 14.867 1 94.88 100 ILE A N 1
ATOM 732 C CA . ILE A 1 100 ? 4.117 24.938 16.328 1 94.88 100 ILE A CA 1
ATOM 733 C C . ILE A 1 100 ? 4.941 23.719 16.766 1 94.88 100 ILE A C 1
ATOM 735 O O . ILE A 1 100 ? 4.586 22.578 16.469 1 94.88 100 ILE A O 1
ATOM 739 N N . ASN A 1 101 ? 5.992 23.922 17.422 1 93.31 101 ASN A N 1
ATOM 740 C CA . ASN A 1 101 ? 6.777 22.844 18.031 1 93.31 101 ASN A CA 1
ATOM 741 C C . ASN A 1 101 ? 6.227 22.453 19.391 1 93.31 101 ASN A C 1
ATOM 743 O O . ASN A 1 101 ? 5.832 23.312 20.188 1 93.31 101 ASN A O 1
ATOM 747 N N . THR A 1 102 ? 6.16 21.188 19.609 1 90 102 THR A N 1
ATOM 748 C CA . THR A 1 102 ? 5.438 20.688 20.766 1 90 102 THR A CA 1
ATOM 749 C C . THR A 1 102 ? 6.344 19.828 21.641 1 90 102 THR A C 1
ATOM 751 O O . THR A 1 102 ? 6.168 18.609 21.703 1 90 102 THR A O 1
ATOM 754 N N . PRO A 1 103 ? 7.164 20.406 22.359 1 83.25 103 PRO A N 1
ATOM 755 C CA . PRO A 1 103 ? 7.961 19.562 23.266 1 83.25 103 PRO A CA 1
ATOM 756 C C . PRO A 1 103 ? 7.117 18.875 24.328 1 83.25 103 PRO A C 1
ATOM 758 O O . PRO A 1 103 ? 6.207 19.484 24.891 1 83.25 103 PRO A O 1
ATOM 761 N N . ASP A 1 104 ? 7.262 17.547 24.484 1 84.69 104 ASP A N 1
ATOM 762 C CA . ASP A 1 104 ? 6.699 16.734 25.547 1 84.69 104 ASP A CA 1
ATOM 763 C C . ASP A 1 104 ? 5.176 16.812 25.562 1 84.69 104 ASP A C 1
ATOM 765 O O . ASP A 1 104 ? 4.562 17 26.609 1 84.69 104 ASP A O 1
ATOM 769 N N . ALA A 1 105 ? 4.574 16.797 24.453 1 91.88 105 ALA A N 1
ATOM 770 C CA . ALA A 1 105 ? 3.133 17 24.344 1 91.88 105 ALA A CA 1
ATOM 771 C C . ALA A 1 105 ? 2.402 15.656 24.234 1 91.88 105 ALA A C 1
ATOM 773 O O . ALA A 1 105 ? 1.233 15.609 23.859 1 91.88 105 ALA A O 1
ATOM 774 N N . GLY A 1 106 ? 3.053 14.562 24.531 1 95.56 106 GLY A N 1
ATOM 775 C CA . GLY A 1 106 ? 2.426 13.266 24.359 1 95.56 106 GLY A CA 1
ATOM 776 C C . GLY A 1 106 ? 2.527 12.734 22.938 1 95.56 106 GLY A C 1
ATOM 777 O O . GLY A 1 106 ? 3.541 12.945 22.266 1 95.56 106 GLY A O 1
ATOM 778 N N . GLY A 1 107 ? 1.517 11.898 22.641 1 97.38 107 GLY A N 1
ATOM 779 C CA . GLY A 1 107 ? 1.624 11.273 21.328 1 97.38 107 GLY A CA 1
ATOM 780 C C . GLY A 1 107 ? 0.39 10.484 20.938 1 97.38 107 GLY A C 1
ATOM 781 O O . GLY A 1 107 ? -0.732 10.867 21.281 1 97.38 107 GLY A O 1
ATOM 782 N N . LEU A 1 108 ? 0.632 9.562 20.078 1 97.25 108 LEU A N 1
ATOM 783 C CA . LEU A 1 108 ? -0.461 8.68 19.672 1 97.25 108 LEU A CA 1
ATOM 784 C C . LEU A 1 108 ? 0.032 7.25 19.484 1 97.25 108 LEU A C 1
ATOM 786 O O . LEU A 1 108 ? 1.233 7.02 19.328 1 97.25 108 LEU A O 1
ATOM 790 N N . SER A 1 109 ? -0.932 6.32 19.656 1 97.38 109 SER A N 1
ATOM 791 C CA . SER A 1 109 ? -0.692 4.914 19.344 1 97.38 109 SER A CA 1
ATOM 792 C C . SER A 1 109 ? -1.425 4.492 18.078 1 97.38 109 SER A C 1
ATOM 794 O O . SER A 1 109 ? -2.568 4.895 17.844 1 97.38 109 SER A O 1
ATOM 796 N N . LEU A 1 110 ? -0.721 3.766 17.234 1 96.62 110 LEU A N 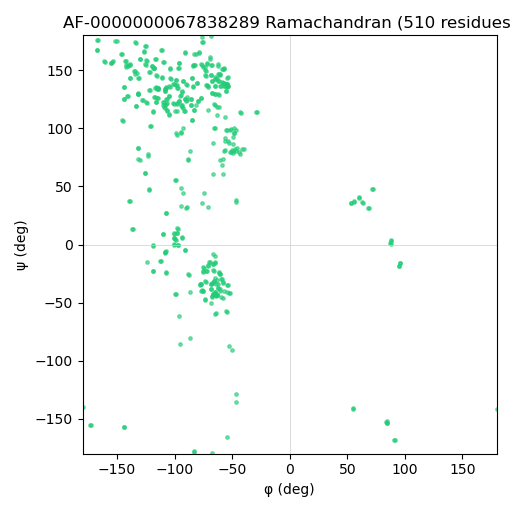1
ATOM 797 C CA . LEU A 1 110 ? -1.273 3.279 15.969 1 96.62 110 LEU A CA 1
ATOM 798 C C . LEU A 1 110 ? -0.73 1.893 15.641 1 96.62 110 LEU A C 1
ATOM 800 O O . LEU A 1 110 ? 0.486 1.69 15.602 1 96.62 110 LEU A O 1
ATOM 804 N N . ASP A 1 111 ? -1.604 0.956 15.422 1 93.31 111 ASP A N 1
ATOM 805 C CA . ASP A 1 111 ? -1.242 -0.399 15.016 1 93.31 111 ASP A CA 1
ATOM 806 C C . ASP A 1 111 ? -0.219 -1.005 15.969 1 93.31 111 ASP A C 1
ATOM 808 O O . ASP A 1 111 ? 0.767 -1.604 15.539 1 93.31 111 ASP A O 1
ATOM 812 N N . GLY A 1 112 ? -0.333 -0.705 17.188 1 92.44 112 GLY A N 1
ATOM 813 C CA . GLY A 1 112 ? 0.503 -1.303 18.219 1 92.44 112 GLY A CA 1
ATOM 814 C C . GLY A 1 112 ? 1.811 -0.562 18.422 1 92.44 112 GLY A C 1
ATOM 815 O O . GLY A 1 112 ? 2.641 -0.977 19.234 1 92.44 112 GLY A O 1
ATOM 816 N N . ALA A 1 113 ? 2.037 0.499 17.703 1 95.19 113 ALA A N 1
ATOM 817 C CA . ALA A 1 113 ? 3.254 1.292 17.844 1 95.19 113 ALA A CA 1
ATOM 818 C C . ALA A 1 113 ? 2.957 2.648 18.469 1 95.19 113 ALA A C 1
ATOM 820 O O . ALA A 1 113 ? 1.834 3.15 18.375 1 95.19 113 ALA A O 1
ATOM 821 N N . GLU A 1 114 ? 4.016 3.221 19.078 1 96.88 114 GLU A N 1
ATOM 822 C CA . GLU A 1 114 ? 3.885 4.512 19.734 1 96.88 114 GLU A CA 1
ATOM 823 C C . GLU A 1 114 ? 4.637 5.602 18.984 1 96.88 114 GLU A C 1
ATOM 825 O O . GLU A 1 114 ? 5.738 5.371 18.484 1 96.88 114 GLU A O 1
ATOM 830 N N . TYR A 1 115 ? 4.031 6.723 19.016 1 97.94 115 TYR A N 1
ATOM 831 C CA . TYR A 1 115 ? 4.598 7.898 18.359 1 97.94 115 TYR A CA 1
ATOM 832 C C . TYR A 1 115 ? 4.5 9.117 19.266 1 97.94 115 TYR A C 1
ATOM 834 O O . TYR A 1 115 ? 3.557 9.242 20.062 1 97.94 115 TYR A O 1
ATOM 842 N N . LYS A 1 116 ? 5.469 10.031 19.125 1 97.56 116 LYS A N 1
ATOM 843 C CA . LYS A 1 116 ? 5.488 11.258 19.906 1 97.56 116 LYS A CA 1
ATOM 844 C C . LYS A 1 116 ? 5.152 12.469 19.047 1 97.56 116 LYS A C 1
ATOM 846 O O . LYS A 1 116 ? 5.691 12.617 17.938 1 97.56 116 LYS A O 1
ATOM 851 N N . LEU A 1 117 ? 4.262 13.273 19.531 1 97.19 117 LEU A N 1
ATOM 852 C CA . LEU A 1 117 ? 3.924 14.492 18.797 1 97.19 117 LEU A CA 1
ATOM 853 C C . LEU A 1 117 ? 5.117 15.438 18.75 1 97.19 117 LEU A C 1
ATOM 855 O O . LEU A 1 117 ? 5.609 15.891 19.781 1 97.19 117 LEU A O 1
ATOM 859 N N . ALA A 1 118 ? 5.535 15.742 17.594 1 96.25 118 ALA A N 1
ATOM 860 C CA . ALA A 1 118 ? 6.719 16.578 17.406 1 96.25 118 ALA A CA 1
AT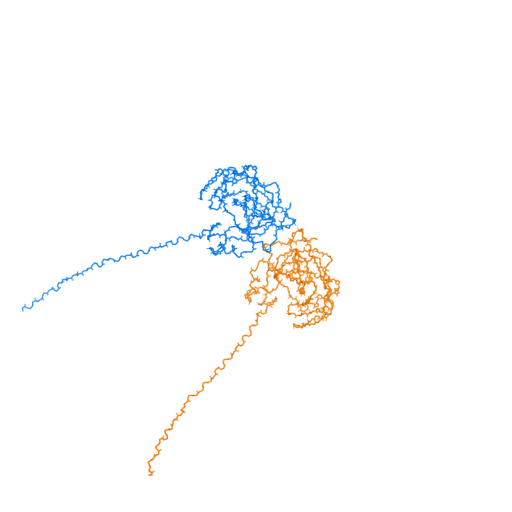OM 861 C C . ALA A 1 118 ? 6.336 18.016 17.109 1 96.25 118 ALA A C 1
ATOM 863 O O . ALA A 1 118 ? 6.957 18.953 17.625 1 96.25 118 ALA A O 1
ATOM 864 N N . GLN A 1 119 ? 5.352 18.188 16.281 1 96.44 119 GLN A N 1
ATOM 865 C CA . GLN A 1 119 ? 4.914 19.5 15.828 1 96.44 119 GLN A CA 1
ATOM 866 C C . GLN A 1 119 ? 3.566 19.406 15.117 1 96.44 119 GLN A C 1
ATOM 868 O O . GLN A 1 119 ? 3.072 18.312 14.836 1 96.44 119 GLN A O 1
ATOM 873 N N . PHE A 1 120 ? 2.955 20.531 14.898 1 97.31 120 PHE A N 1
ATOM 874 C CA . PHE A 1 120 ? 1.868 20.609 13.93 1 97.31 120 PHE A CA 1
ATOM 875 C C . PHE A 1 120 ? 1.94 21.906 13.133 1 97.31 120 PHE A C 1
ATOM 877 O O . PHE A 1 120 ? 2.604 22.859 13.539 1 97.31 120 PHE A O 1
ATOM 884 N N . HIS A 1 121 ? 1.388 21.891 11.938 1 98.06 121 HIS A N 1
ATOM 885 C CA . HIS A 1 121 ? 1.436 23.031 11.031 1 98.06 121 HIS A CA 1
ATOM 886 C C . HIS A 1 121 ? 0.222 23.047 10.109 1 98.06 121 HIS A C 1
ATOM 888 O O . HIS A 1 121 ? -0.562 22.094 10.086 1 98.06 121 HIS A O 1
ATOM 894 N N . PHE A 1 122 ? 0.169 24.156 9.312 1 98.62 122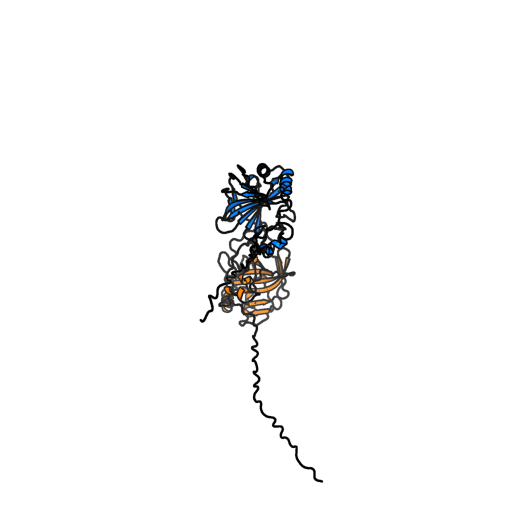 PHE A N 1
ATOM 895 C CA . PHE A 1 122 ? -1.076 24.391 8.594 1 98.62 122 PHE A CA 1
ATOM 896 C C . PHE A 1 122 ? -0.818 24.547 7.098 1 98.62 122 PHE A C 1
ATOM 898 O O . PHE A 1 122 ? 0.289 24.906 6.688 1 98.62 122 PHE A O 1
ATOM 905 N N . HIS A 1 123 ? -1.871 24.25 6.371 1 98.75 123 HIS A N 1
ATOM 906 C CA . HIS A 1 123 ? -1.867 24.422 4.926 1 98.75 123 HIS A CA 1
ATOM 907 C C . HIS A 1 123 ? -3.119 25.156 4.453 1 98.75 123 HIS A C 1
ATOM 909 O O . HIS A 1 123 ? -4.211 24.938 4.984 1 98.75 123 HIS A O 1
ATOM 915 N N . HIS A 1 124 ? -2.898 26.047 3.381 1 98 124 HIS A N 1
ATOM 916 C CA . HIS A 1 124 ? -3.967 26.688 2.617 1 98 124 HIS A CA 1
ATOM 917 C C . HIS A 1 124 ? -3.699 26.594 1.119 1 98 124 HIS A C 1
ATOM 919 O O . HIS A 1 124 ? -2.68 27.094 0.637 1 98 124 HIS A O 1
ATOM 925 N N . LEU A 1 125 ? -4.707 25.891 0.396 1 97.5 125 LEU A N 1
ATOM 926 C CA . LEU A 1 125 ? -5.828 25.047 0.76 1 97.5 125 LEU A CA 1
ATOM 927 C C . LEU A 1 125 ? -5.34 23.734 1.365 1 97.5 125 LEU A C 1
ATOM 929 O O . LEU A 1 125 ? -4.145 23.562 1.627 1 97.5 125 LEU A O 1
ATOM 933 N N . SER A 1 126 ? -6.246 22.859 1.728 1 98.81 126 SER A N 1
ATOM 934 C CA . SER A 1 126 ? -5.852 21.531 2.191 1 98.81 126 SER A CA 1
ATOM 935 C C . SER A 1 126 ? -4.965 20.828 1.17 1 98.81 126 SER A C 1
ATOM 937 O O . SER A 1 126 ? -5.172 20.969 -0.038 1 98.81 126 SER A O 1
ATOM 939 N N . GLU A 1 127 ? -4.016 20.109 1.704 1 98.69 127 GLU A N 1
ATOM 940 C CA . GLU A 1 127 ? -3.178 19.344 0.793 1 98.69 127 GLU A CA 1
ATOM 941 C C . GLU A 1 127 ? -3.938 18.141 0.232 1 98.69 127 GLU A C 1
ATOM 943 O O . GLU A 1 127 ? -3.934 17.906 -0.979 1 98.69 127 GLU A O 1
ATOM 948 N N . HIS A 1 128 ? -4.562 17.469 1.052 1 98.94 128 HIS A N 1
ATOM 949 C CA . HIS A 1 128 ? -5.375 16.344 0.583 1 98.94 128 HIS A CA 1
ATOM 950 C C . HIS A 1 128 ? -6.66 16.844 -0.071 1 98.94 128 HIS A C 1
ATOM 952 O O . HIS A 1 128 ? -7.129 17.953 0.222 1 98.94 128 HIS A O 1
ATOM 958 N N . ALA A 1 129 ? -7.133 16.031 -0.969 1 98.81 129 ALA A N 1
ATOM 959 C CA . ALA A 1 129 ? -8.477 16.219 -1.519 1 98.81 129 ALA A CA 1
ATOM 960 C C . ALA A 1 129 ? -9.359 15.008 -1.202 1 98.81 129 ALA A C 1
ATOM 962 O O . ALA A 1 129 ? -8.859 13.906 -0.972 1 98.81 129 ALA A O 1
ATOM 963 N N . VAL A 1 130 ? -10.625 15.289 -1.114 1 98.38 130 VAL A N 1
ATOM 964 C CA . VAL A 1 130 ? -11.633 14.234 -1.046 1 98.38 130 VAL A CA 1
ATOM 965 C C . VAL A 1 130 ? -12.57 14.344 -2.248 1 98.38 130 VAL A C 1
ATOM 967 O O . VAL A 1 130 ? -13.273 15.344 -2.414 1 98.38 130 VAL A O 1
ATOM 970 N N . ASP A 1 131 ? -12.523 13.305 -3.102 1 97.38 131 ASP A N 1
ATOM 971 C CA . ASP A 1 131 ? -13.305 13.297 -4.332 1 97.38 131 ASP A CA 1
ATOM 972 C C . ASP A 1 131 ? -13.008 14.531 -5.18 1 97.38 131 ASP A C 1
ATOM 974 O O . ASP A 1 131 ? -13.922 15.211 -5.641 1 97.38 131 ASP A O 1
ATOM 978 N N . GLY A 1 132 ? -11.789 14.875 -5.148 1 97.62 132 GLY A N 1
ATOM 979 C CA . GLY A 1 132 ? -11.32 15.938 -6.016 1 97.62 132 GLY A CA 1
ATOM 980 C C . GLY A 1 132 ? -11.469 17.312 -5.398 1 97.62 132 GLY A C 1
ATOM 981 O O . GLY A 1 132 ? -11.07 18.312 -6.004 1 97.62 132 GLY A O 1
ATOM 982 N N . LYS A 1 133 ? -11.914 17.391 -4.176 1 98.12 133 LYS A N 1
ATOM 983 C CA . LYS A 1 133 ? -12.188 18.703 -3.572 1 98.12 133 LYS A CA 1
ATOM 984 C C . LYS A 1 133 ? -11.25 18.953 -2.393 1 98.12 133 LYS A C 1
ATOM 986 O O . LYS A 1 133 ? -11.117 18.109 -1.507 1 98.12 133 LYS A O 1
ATOM 991 N N . ARG A 1 134 ? -10.727 20.109 -2.395 1 98.38 134 ARG A N 1
ATOM 992 C CA . ARG A 1 134 ? -9.898 20.547 -1.271 1 98.38 134 ARG A CA 1
ATOM 993 C C . ARG A 1 134 ? -10.719 21.375 -0.282 1 98.38 134 ARG A C 1
ATOM 995 O O . ARG A 1 134 ? -11.688 22.031 -0.666 1 98.38 134 ARG A O 1
ATOM 1002 N N . SER A 1 135 ? -10.328 21.328 0.893 1 98.56 135 SER A N 1
ATOM 1003 C CA . SER A 1 135 ? -10.883 22.188 1.943 1 98.56 135 SER A CA 1
ATOM 1004 C C . SER A 1 135 ? -10.102 23.484 2.068 1 98.56 135 SER A C 1
ATOM 1006 O O . SER A 1 135 ? -8.969 23.594 1.584 1 98.56 135 SER A O 1
ATOM 1008 N N . PRO A 1 136 ? -10.664 24.453 2.756 1 98.69 136 PRO A N 1
ATOM 1009 C CA . PRO A 1 136 ? -9.992 25.75 2.902 1 98.69 136 PRO A CA 1
ATOM 1010 C C . PRO A 1 136 ? -8.633 25.625 3.602 1 98.69 136 PRO A C 1
ATOM 1012 O O . PRO A 1 136 ? -7.695 26.359 3.262 1 98.69 136 PRO A O 1
ATOM 1015 N N . MET A 1 137 ? -8.594 24.781 4.602 1 98.81 137 MET A N 1
ATOM 1016 C CA . MET A 1 137 ? -7.336 24.578 5.309 1 98.81 137 MET A CA 1
ATOM 1017 C C . MET A 1 137 ? -7.199 23.141 5.773 1 98.81 137 MET A C 1
ATOM 1019 O O . MET A 1 137 ? -8.18 22.391 5.77 1 98.81 137 MET A O 1
ATOM 1023 N N . GLU A 1 138 ? -6.016 22.812 6.102 1 98.94 138 GLU A N 1
ATOM 1024 C CA . GLU A 1 138 ? -5.68 21.516 6.699 1 98.94 138 GLU A CA 1
ATOM 1025 C C . GLU A 1 138 ? -4.562 21.672 7.73 1 98.94 138 GLU A C 1
ATOM 1027 O O . GLU A 1 138 ? -3.609 22.406 7.516 1 98.94 138 GLU A O 1
ATOM 1032 N N . VAL A 1 139 ? -4.73 21.031 8.844 1 98.88 139 VAL A N 1
ATOM 1033 C CA . VAL A 1 139 ? -3.656 20.984 9.836 1 98.88 139 VAL A CA 1
ATOM 1034 C C . VAL A 1 139 ? -3.049 19.594 9.875 1 98.88 139 VAL A C 1
ATOM 1036 O O . VAL A 1 139 ? -3.77 18.594 9.805 1 98.88 139 VAL A O 1
ATOM 1039 N N . HIS A 1 140 ? -1.776 19.484 9.875 1 98.94 140 HIS A N 1
ATOM 1040 C CA . HIS A 1 140 ? -1.013 18.25 10.008 1 98.94 140 HIS A CA 1
ATOM 1041 C C . HIS A 1 140 ? -0.355 18.156 11.383 1 98.94 140 HIS A C 1
ATOM 1043 O O . HIS A 1 140 ? 0.434 19.031 11.758 1 98.94 140 HIS A O 1
ATOM 1049 N N . PHE A 1 141 ? -0.644 17.156 12.133 1 98.75 141 PHE A N 1
ATOM 1050 C CA . PHE A 1 141 ? 0.061 16.812 13.359 1 98.75 141 PHE A CA 1
ATOM 1051 C C . PHE A 1 141 ? 1.098 15.727 13.109 1 98.75 141 PHE A C 1
ATOM 1053 O O . PHE A 1 141 ? 0.745 14.594 12.797 1 98.75 141 PHE A O 1
ATOM 1060 N N . VAL A 1 142 ? 2.332 16.062 13.273 1 98.69 142 VAL A N 1
ATOM 1061 C CA . VAL A 1 142 ? 3.432 15.172 12.922 1 98.69 142 VAL A CA 1
ATOM 1062 C C . VAL A 1 142 ? 3.928 14.445 14.172 1 98.69 142 VAL A C 1
ATOM 1064 O O . VAL A 1 142 ? 4.332 15.078 15.148 1 98.69 142 VAL A O 1
ATOM 1067 N N . HIS A 1 143 ? 3.893 13.109 14.172 1 98.62 143 HIS A N 1
ATOM 1068 C CA . HIS A 1 143 ? 4.363 12.273 15.266 1 98.62 143 HIS A CA 1
ATOM 1069 C C . HIS A 1 143 ? 5.574 11.445 14.844 1 98.62 143 HIS A C 1
ATOM 1071 O O . HIS A 1 143 ? 5.578 10.852 13.758 1 98.62 143 HIS A O 1
ATOM 1077 N N . LYS A 1 144 ? 6.551 11.398 15.656 1 98.06 144 LYS A N 1
ATOM 1078 C CA . LYS A 1 144 ? 7.742 10.594 15.391 1 98.06 144 LYS A CA 1
ATOM 1079 C C . LYS A 1 144 ? 7.664 9.25 16.109 1 98.06 144 LYS A C 1
ATOM 1081 O O . LYS A 1 144 ? 7.281 9.188 17.281 1 98.06 144 LYS A O 1
ATOM 1086 N N . ALA A 1 145 ? 7.996 8.258 15.375 1 97.38 145 ALA A N 1
ATOM 1087 C CA . ALA A 1 145 ? 8.062 6.945 16 1 97.38 145 ALA A CA 1
ATOM 1088 C C . ALA A 1 145 ? 9.094 6.934 17.141 1 97.38 145 ALA A C 1
ATOM 1090 O O . ALA A 1 145 ? 10.133 7.59 17.047 1 97.38 145 ALA A O 1
ATOM 1091 N N . THR A 1 146 ? 8.797 6.168 18.125 1 94.56 146 THR A N 1
ATOM 1092 C CA . THR A 1 146 ? 9.727 6.07 19.25 1 94.56 146 THR A CA 1
ATOM 1093 C C . THR A 1 146 ? 10.938 5.215 18.859 1 94.56 146 THR A C 1
ATOM 1095 O O . THR A 1 146 ? 11.992 5.312 19.484 1 94.56 146 THR A O 1
ATOM 1098 N N . SER A 1 147 ? 10.734 4.383 17.906 1 91.31 147 SER A N 1
ATOM 1099 C CA . SER A 1 147 ? 11.805 3.574 17.328 1 91.31 147 SER A CA 1
ATOM 1100 C C . SER A 1 147 ? 11.789 3.633 15.805 1 91.31 147 SER A C 1
ATOM 1102 O O . SER A 1 147 ? 10.734 3.479 15.18 1 91.31 147 SER A O 1
ATOM 1104 N N . GLY A 1 148 ? 12.961 3.934 15.195 1 90.56 148 GLY A N 1
ATOM 1105 C CA . GLY A 1 148 ? 13.039 4.035 13.75 1 90.56 148 GLY A CA 1
ATOM 1106 C C . GLY A 1 148 ? 12.789 5.441 13.234 1 90.56 148 GLY A C 1
ATOM 1107 O O . GLY A 1 148 ? 12.781 6.402 14.008 1 90.56 148 GLY A O 1
ATOM 1108 N N . ASP A 1 149 ? 12.609 5.594 11.953 1 92.75 149 ASP A N 1
ATOM 1109 C CA . ASP A 1 149 ? 12.492 6.906 11.32 1 92.75 149 ASP A CA 1
ATOM 1110 C C . ASP A 1 149 ? 11.07 7.152 10.82 1 92.75 149 ASP A C 1
ATOM 1112 O O . ASP A 1 149 ? 10.797 8.172 10.188 1 92.75 149 ASP A O 1
ATOM 1116 N N . GLY A 1 150 ? 10.203 6.305 11.164 1 97.06 150 GLY A N 1
ATOM 1117 C CA . GLY A 1 150 ? 8.836 6.418 10.672 1 97.06 150 GLY A CA 1
ATOM 1118 C C . GLY A 1 150 ? 8.062 7.555 11.312 1 97.06 150 GLY A C 1
ATOM 1119 O O . GLY A 1 150 ? 8.328 7.926 12.461 1 97.06 150 GLY A O 1
ATOM 1120 N N . LEU A 1 151 ? 7.145 8.102 10.547 1 98.56 151 LEU A N 1
ATOM 1121 C CA . LEU A 1 151 ? 6.25 9.148 11.031 1 98.56 151 LEU A CA 1
ATOM 1122 C C . LEU A 1 151 ? 4.793 8.719 10.891 1 98.56 151 LEU A C 1
ATOM 1124 O O . LEU A 1 151 ? 4.453 7.938 10 1 98.56 151 LEU A O 1
ATOM 1128 N N . THR A 1 152 ? 4.004 9.188 11.773 1 98.69 152 THR A N 1
ATOM 1129 C CA . THR A 1 152 ? 2.557 9.211 11.586 1 98.69 152 THR A CA 1
ATOM 1130 C C . THR A 1 152 ? 2.039 10.648 11.578 1 98.69 152 THR A C 1
ATOM 1132 O O . THR A 1 152 ? 2.346 11.43 12.477 1 98.69 152 THR A O 1
ATOM 1135 N N . VAL A 1 153 ? 1.329 10.953 10.578 1 98.94 153 VAL A N 1
ATOM 1136 C CA . VAL A 1 153 ? 0.772 12.305 10.492 1 98.94 153 VAL A CA 1
ATOM 1137 C C . VAL A 1 153 ? -0.752 12.234 10.539 1 98.94 153 VAL A C 1
ATOM 1139 O O . VAL A 1 153 ? -1.375 11.531 9.742 1 98.94 153 VAL A O 1
ATOM 1142 N N . LEU A 1 154 ? -1.269 12.898 11.469 1 98.88 154 LEU A N 1
ATOM 1143 C CA . LEU A 1 154 ? -2.711 13.078 11.586 1 98.88 154 LEU A CA 1
ATOM 1144 C C . LEU A 1 154 ? -3.152 14.352 10.867 1 98.88 154 LEU A C 1
ATOM 1146 O O . LEU A 1 154 ? -2.727 15.453 11.227 1 98.88 154 LEU A O 1
ATOM 1150 N N . GLY A 1 155 ? -3.93 14.188 9.812 1 98.88 155 GLY A N 1
ATOM 1151 C CA . GLY A 1 155 ? -4.48 15.32 9.094 1 98.88 155 GLY A CA 1
ATOM 1152 C C . GLY A 1 155 ? -5.91 15.641 9.484 1 98.88 155 GLY A C 1
ATOM 1153 O O . GLY A 1 155 ? -6.727 14.734 9.664 1 98.88 155 GLY A O 1
ATOM 1154 N N . VAL A 1 156 ? -6.18 16.922 9.641 1 98.94 156 VAL A N 1
ATOM 1155 C CA . VAL A 1 156 ? -7.527 17.391 9.938 1 98.94 156 VAL A CA 1
ATOM 1156 C C . VAL A 1 156 ? -7.895 18.547 9 1 98.94 156 VAL A C 1
ATOM 1158 O O . VAL A 1 156 ? -7.145 19.516 8.867 1 98.94 156 VAL A O 1
ATOM 1161 N N . PHE A 1 157 ? -9.047 18.406 8.414 1 98.88 157 PHE A N 1
ATOM 1162 C CA . PHE A 1 157 ? -9.547 19.469 7.551 1 98.88 157 PHE A CA 1
ATOM 1163 C C . PHE A 1 157 ? -10.18 20.578 8.375 1 98.88 157 PHE A C 1
ATOM 1165 O O . PHE A 1 157 ? -10.852 20.312 9.367 1 98.88 157 PHE A O 1
ATOM 1172 N N . LEU A 1 158 ? -9.922 21.828 7.977 1 98.88 158 LEU A N 1
ATOM 1173 C CA . LEU A 1 158 ? -10.602 23 8.516 1 98.88 158 LEU A CA 1
ATOM 1174 C C . LEU A 1 158 ? -11.539 23.609 7.477 1 98.88 158 LEU A C 1
ATOM 1176 O O . LEU A 1 158 ? -11.102 23.969 6.383 1 98.88 158 LEU A O 1
ATOM 1180 N N . VAL A 1 159 ? -12.766 23.703 7.844 1 98.81 159 VAL A N 1
ATOM 1181 C CA . VAL A 1 159 ? -13.75 24.297 6.957 1 98.81 159 VAL A CA 1
ATOM 1182 C C . VAL A 1 159 ? -14.328 25.562 7.602 1 98.81 159 VAL A C 1
ATOM 1184 O O . VAL A 1 159 ? -14.203 25.75 8.812 1 98.81 159 VAL A O 1
ATOM 1187 N N . GLU A 1 160 ? -14.867 26.359 6.785 1 98.75 160 GLU A N 1
ATOM 1188 C CA . GLU A 1 160 ? -15.414 27.609 7.305 1 98.75 160 GLU A CA 1
ATOM 1189 C C . GLU A 1 160 ? -16.625 27.359 8.203 1 98.75 160 GLU A C 1
ATOM 1191 O O . GLU A 1 160 ? -17.5 26.578 7.852 1 98.75 160 GLU A O 1
ATOM 1196 N N . GLY A 1 161 ? -16.625 27.953 9.367 1 98.62 161 GLY A N 1
ATOM 1197 C CA . GLY A 1 161 ? -17.688 27.859 10.352 1 98.62 161 GLY A CA 1
ATOM 1198 C C . GLY A 1 161 ? -17.406 28.656 11.609 1 98.62 161 GLY A C 1
ATOM 1199 O O . GLY A 1 161 ? -16.969 29.812 11.539 1 98.62 161 GLY A O 1
ATOM 1200 N N . THR A 1 162 ? -17.766 28.125 12.734 1 98.12 162 THR A N 1
ATOM 1201 C CA . THR A 1 162 ? -17.562 28.781 14.016 1 98.12 162 THR A CA 1
ATOM 1202 C C . THR A 1 162 ? -16.062 28.969 14.289 1 98.12 162 THR A C 1
ATOM 1204 O O . THR A 1 162 ? -15.258 28.094 13.969 1 98.12 162 THR A O 1
ATOM 1207 N N . GLU A 1 163 ? -15.773 30.109 14.906 1 98.19 163 GLU A N 1
ATOM 1208 C CA . GLU A 1 163 ? -14.398 30.391 15.289 1 98.19 163 GLU A CA 1
ATOM 1209 C C . GLU A 1 163 ? -13.812 29.266 16.141 1 98.19 163 GLU A C 1
ATOM 1211 O O . GLU A 1 163 ? -14.492 28.75 17.031 1 98.19 163 GLU A O 1
ATOM 1216 N N . ASN A 1 164 ? -12.602 28.953 15.773 1 97.75 164 ASN A N 1
ATOM 1217 C CA . ASN A 1 164 ? -11.914 27.922 16.547 1 97.75 164 ASN A CA 1
ATOM 1218 C C . ASN A 1 164 ? -11.148 28.531 17.719 1 97.75 164 ASN A C 1
ATOM 1220 O O . ASN A 1 164 ? -10.273 29.375 17.531 1 97.75 164 ASN A O 1
ATOM 1224 N N . SER A 1 165 ? -11.422 28.062 18.891 1 95.75 165 SER A N 1
ATOM 1225 C CA . SER A 1 165 ? -10.883 28.672 20.094 1 95.75 165 SER A CA 1
ATOM 1226 C C . SER A 1 165 ? -9.391 28.375 20.25 1 95.75 165 SER A C 1
ATOM 1228 O O . SER A 1 165 ? -8.672 29.094 20.938 1 95.75 165 SER A O 1
ATOM 1230 N N . VAL A 1 166 ? -8.891 27.297 19.625 1 95.31 166 VAL A N 1
ATOM 1231 C CA . VAL A 1 166 ? -7.469 26.953 19.688 1 95.31 166 VAL A CA 1
ATOM 1232 C C . VAL A 1 166 ? -6.68 27.859 18.734 1 95.31 166 VAL A C 1
ATOM 1234 O O . VAL A 1 166 ? -5.566 28.281 19.062 1 95.31 166 VAL A O 1
ATOM 1237 N N . LEU A 1 167 ? -7.242 28.234 17.625 1 96.5 167 LEU A N 1
ATOM 1238 C CA . LEU A 1 167 ? -6.559 29.047 16.609 1 96.5 167 LEU A CA 1
ATOM 1239 C C . LEU A 1 167 ? -6.426 30.5 17.062 1 96.5 167 LEU A C 1
ATOM 1241 O O . LEU A 1 167 ? -5.465 31.172 16.703 1 96.5 167 LEU A O 1
ATOM 1245 N N . ALA A 1 168 ? -7.316 30.969 17.797 1 94.25 168 ALA A N 1
ATOM 1246 C CA . ALA A 1 168 ? -7.375 32.375 18.156 1 94.25 168 ALA A CA 1
ATOM 1247 C C . ALA A 1 168 ? -6.066 32.844 18.797 1 94.25 168 ALA A C 1
ATOM 1249 O O . ALA A 1 168 ? -5.398 33.75 18.266 1 94.25 168 ALA A O 1
ATOM 1250 N N . PRO A 1 169 ? -5.633 32.219 19.891 1 91.94 169 PRO A N 1
ATOM 1251 C CA . PRO A 1 169 ? -4.363 32.656 20.469 1 91.94 169 PRO A CA 1
ATOM 1252 C C . PRO A 1 169 ? -3.166 32.375 19.562 1 91.94 169 PRO A C 1
ATOM 1254 O O . PRO A 1 169 ? -2.184 33.125 19.594 1 91.94 169 PRO A O 1
ATOM 1257 N N . LEU A 1 170 ? -3.205 31.312 18.766 1 93.44 170 LEU A N 1
ATOM 1258 C CA . LEU A 1 170 ? -2.119 31.031 17.844 1 93.44 170 LEU A CA 1
ATOM 1259 C C . LEU A 1 170 ? -2 32.125 16.781 1 93.44 170 LEU A C 1
ATOM 1261 O O . LEU A 1 170 ? -0.894 32.562 16.469 1 93.44 170 LEU A O 1
ATOM 1265 N N . TRP A 1 171 ? -3.107 32.531 16.266 1 94.62 171 TRP A N 1
ATOM 1266 C CA . TRP A 1 171 ? -3.152 33.562 15.227 1 94.62 171 TRP A CA 1
ATOM 1267 C C . TRP A 1 171 ? -2.742 34.938 15.789 1 94.62 171 TRP A C 1
ATOM 1269 O O . TRP A 1 171 ? -2.129 35.719 15.094 1 94.62 171 TRP A O 1
ATOM 1279 N N . ALA A 1 172 ? -3.105 35.125 17.016 1 91.62 172 ALA A N 1
ATOM 1280 C CA . ALA A 1 172 ? -2.705 36.375 17.656 1 91.62 172 ALA A CA 1
ATOM 1281 C C . ALA A 1 172 ? -1.187 36.438 17.781 1 91.62 172 ALA A C 1
ATOM 1283 O O . ALA A 1 172 ? -0.618 37.531 17.734 1 91.62 172 ALA A O 1
ATOM 1284 N N . ALA A 1 173 ? -0.573 35.312 17.891 1 91.12 173 ALA A N 1
ATOM 1285 C CA . ALA A 1 173 ? 0.874 35.281 18.094 1 91.12 173 ALA A CA 1
ATOM 1286 C C . ALA A 1 173 ? 1.595 34.969 16.781 1 91.12 173 ALA A C 1
ATOM 1288 O O . ALA A 1 173 ? 2.824 34.875 16.75 1 91.12 173 ALA A O 1
ATOM 1289 N N . MET A 1 174 ? 0.882 34.781 15.742 1 90.88 174 MET A N 1
ATOM 1290 C CA . MET A 1 174 ? 1.412 34.344 14.461 1 90.88 174 MET A CA 1
ATOM 1291 C C . MET A 1 174 ? 2.414 35.344 13.906 1 90.88 174 MET A C 1
ATOM 1293 O O . MET A 1 174 ? 2.057 36.469 13.617 1 90.88 174 MET A O 1
ATOM 1297 N N . PRO A 1 175 ? 3.609 34.875 13.75 1 92 175 PRO A N 1
ATOM 1298 C CA . PRO A 1 175 ? 4.594 35.812 13.211 1 92 175 PRO A CA 1
ATOM 1299 C C . PRO A 1 175 ? 4.391 36.094 11.719 1 92 175 PRO A C 1
ATOM 1301 O O . PRO A 1 175 ? 4.137 35.156 10.945 1 92 175 PRO A O 1
ATOM 1304 N N . GLU A 1 176 ? 4.656 37.281 11.312 1 90.19 176 GLU A N 1
ATOM 1305 C CA . GLU A 1 176 ? 4.473 37.688 9.922 1 90.19 176 GLU A CA 1
ATOM 1306 C C . GLU A 1 176 ? 5.715 37.406 9.086 1 90.19 176 GLU A C 1
ATOM 1308 O O . GLU A 1 176 ? 5.625 37.188 7.879 1 90.19 176 GLU A O 1
ATOM 1313 N N . HIS A 1 177 ? 6.793 37.375 9.836 1 90.06 177 HIS A N 1
ATOM 1314 C CA . HIS A 1 177 ? 8.039 37.219 9.102 1 90.06 177 HIS A CA 1
ATOM 1315 C C . HIS A 1 177 ? 8.742 35.906 9.438 1 90.06 177 HIS A C 1
ATOM 1317 O O . HIS A 1 177 ? 8.711 35.469 10.586 1 90.06 177 HIS A O 1
ATOM 1323 N N . GLU A 1 178 ? 9.367 35.406 8.445 1 90 178 GLU A N 1
ATOM 1324 C CA . GLU A 1 178 ? 10.125 34.156 8.586 1 90 178 GLU A CA 1
ATOM 1325 C C . GLU A 1 178 ? 11.18 34.281 9.68 1 90 178 GLU A C 1
ATOM 1327 O O . GLU A 1 178 ? 11.867 35.312 9.773 1 90 178 GLU A O 1
ATOM 1332 N N . GLY A 1 179 ? 11.258 33.281 10.461 1 84.62 179 GLY A N 1
ATOM 1333 C CA . GLY A 1 179 ? 12.32 33.219 11.453 1 84.62 179 GLY A CA 1
ATOM 1334 C C . GLY A 1 179 ? 11.883 33.719 12.82 1 84.62 179 GLY A C 1
ATOM 1335 O O . GLY A 1 179 ? 12.555 33.469 13.82 1 84.62 179 GLY A O 1
ATOM 1336 N N . GLU A 1 180 ? 10.773 34.438 12.914 1 82.25 180 GLU A N 1
ATOM 1337 C CA . GLU A 1 180 ? 10.25 34.875 14.203 1 82.25 180 GLU A CA 1
ATOM 1338 C C . GLU A 1 180 ? 9.68 33.719 15 1 82.25 180 GLU A C 1
ATOM 1340 O O . GLU A 1 180 ? 9.047 32.812 14.43 1 82.25 180 GLU A O 1
ATOM 1345 N N . LYS A 1 181 ? 10.023 33.688 16.328 1 84.94 181 LYS A N 1
ATOM 1346 C CA . LYS A 1 181 ? 9.633 32.562 17.172 1 84.94 181 LYS A CA 1
ATOM 1347 C C . LYS A 1 181 ? 8.969 33.031 18.453 1 84.94 181 LYS A C 1
ATOM 1349 O O . LYS A 1 181 ? 9.516 32.844 19.547 1 84.94 181 LYS A O 1
ATOM 1354 N N . PRO A 1 182 ? 7.777 33.5 18.328 1 85.81 182 PRO A N 1
ATOM 1355 C CA . PRO A 1 182 ? 7.086 33.844 19.578 1 85.81 182 PRO A CA 1
ATOM 1356 C C . PRO A 1 182 ? 6.672 32.625 20.375 1 85.81 182 PRO A C 1
ATOM 1358 O O . PRO A 1 182 ? 6.527 31.531 19.812 1 85.81 182 PRO A O 1
ATOM 1361 N N . LEU A 1 183 ? 6.52 32.906 21.672 1 82.69 183 LEU A N 1
ATOM 1362 C CA . LEU A 1 183 ? 6.07 31.844 22.578 1 82.69 183 LEU A CA 1
ATOM 1363 C C . LEU A 1 183 ? 4.586 31.984 22.891 1 82.69 183 LEU A C 1
ATOM 1365 O O . LEU A 1 183 ? 4.082 33.094 23.016 1 82.69 183 LEU A O 1
ATOM 1369 N N . VAL A 1 184 ? 4.023 30.828 22.875 1 82.19 184 VAL A N 1
ATOM 1370 C CA . VAL A 1 184 ? 2.646 30.797 23.344 1 82.19 184 VAL A CA 1
ATOM 1371 C C . VAL A 1 184 ? 2.559 29.969 24.625 1 82.19 184 VAL A C 1
ATOM 1373 O O . VAL A 1 184 ? 3.184 28.906 24.734 1 82.19 184 VAL A O 1
ATOM 1376 N N . SER A 1 185 ? 1.831 30.516 25.641 1 78.12 185 SER A N 1
ATOM 1377 C CA . SER A 1 185 ? 1.854 29.969 26.984 1 78.12 185 SER A CA 1
ATOM 1378 C C . SER A 1 185 ? 1.254 28.562 27.016 1 78.12 185 SER A C 1
ATOM 1380 O O . SER A 1 185 ? 1.842 27.641 27.594 1 78.12 185 SER A O 1
ATOM 1382 N N . SER A 1 186 ? 0.062 28.391 26.656 1 86.75 186 SER A N 1
ATOM 1383 C CA . SER A 1 186 ? -0.567 27.078 26.734 1 86.75 186 SER A CA 1
ATOM 1384 C C . SER A 1 186 ? -1.453 26.812 25.516 1 86.75 186 SER A C 1
ATOM 1386 O O . SER A 1 186 ? -2.234 27.672 25.125 1 86.75 186 SER A O 1
ATOM 1388 N N . ILE A 1 187 ? -1.203 25.688 24.922 1 90.31 187 ILE A N 1
ATOM 1389 C CA . ILE A 1 187 ? -2.004 25.266 23.766 1 90.31 187 ILE A CA 1
ATOM 1390 C C . ILE A 1 187 ? -2.588 23.875 24.031 1 90.31 187 ILE A C 1
ATOM 1392 O O . ILE A 1 187 ? -1.856 22.938 24.359 1 90.31 187 ILE A O 1
ATOM 1396 N N . ASP A 1 188 ? -3.871 23.766 23.969 1 93.5 188 ASP A N 1
ATOM 1397 C CA . ASP A 1 188 ? -4.508 22.438 23.938 1 93.5 188 ASP A CA 1
ATOM 1398 C C . ASP A 1 188 ? -4.875 22.047 22.516 1 93.5 188 ASP A C 1
ATOM 1400 O O . ASP A 1 188 ? -5.969 22.359 22.031 1 93.5 188 ASP A O 1
ATOM 1404 N N . ALA A 1 189 ? -4.039 21.328 21.906 1 95.06 189 ALA A N 1
ATOM 1405 C CA . ALA A 1 189 ? -4.184 21 20.484 1 95.06 189 ALA A CA 1
ATOM 1406 C C . ALA A 1 189 ? -5.402 20.109 20.266 1 95.06 189 ALA A C 1
ATOM 1408 O O . ALA A 1 189 ? -5.871 19.969 19.125 1 95.06 189 ALA A O 1
ATOM 1409 N N . LYS A 1 190 ? -5.953 19.484 21.281 1 95.75 190 LYS A N 1
ATOM 1410 C CA . LYS A 1 190 ? -7.117 18.609 21.156 1 95.75 190 LYS A CA 1
ATOM 1411 C C . LYS A 1 190 ? -8.328 19.375 20.625 1 95.75 190 LYS A C 1
ATOM 1413 O O . LYS A 1 190 ? -9.258 18.781 20.094 1 95.75 190 LYS A O 1
ATOM 1418 N N . GLY A 1 191 ? -8.25 20.641 20.875 1 95.94 191 GLY A N 1
ATOM 1419 C CA . GLY A 1 191 ? -9.328 21.484 20.375 1 95.94 191 GLY A CA 1
ATOM 1420 C C . GLY A 1 191 ? -9.391 21.531 18.859 1 95.94 191 GLY A C 1
ATOM 1421 O O . GLY A 1 191 ? -10.367 22.016 18.281 1 95.94 191 GLY A O 1
ATOM 1422 N N . LEU A 1 192 ? -8.398 21 18.203 1 98 192 LEU A N 1
ATOM 1423 C CA . LEU A 1 192 ? -8.367 20.938 16.75 1 98 192 LEU A CA 1
ATOM 1424 C C . LEU A 1 192 ? -8.758 19.547 16.25 1 98 192 LEU A C 1
ATOM 1426 O O . LEU A 1 192 ? -8.688 19.266 15.055 1 98 192 LEU A O 1
ATOM 1430 N N . LEU A 1 193 ? -9.164 18.672 17.141 1 98.19 193 LEU A N 1
ATOM 1431 C CA . LEU A 1 193 ? -9.625 17.344 16.766 1 98.19 193 LEU A CA 1
ATOM 1432 C C . LEU A 1 193 ? -11.148 17.297 16.719 1 98.19 193 LEU A C 1
ATOM 1434 O O . LEU A 1 193 ? -11.82 17.891 17.578 1 98.19 193 LEU A O 1
ATOM 1438 N N . PRO A 1 194 ? -11.656 16.609 15.773 1 98.38 194 PRO A N 1
ATOM 1439 C CA . PRO A 1 194 ? -13.102 16.344 15.797 1 98.38 194 PRO A CA 1
ATOM 1440 C C . PRO A 1 194 ? -13.484 15.273 16.812 1 98.38 194 PRO A C 1
ATOM 1442 O O . PRO A 1 194 ? -12.609 14.664 17.438 1 98.38 194 PRO A O 1
ATOM 1445 N N . SER A 1 195 ? -14.766 15.102 16.938 1 96.81 195 SER A N 1
ATOM 1446 C CA . SER A 1 195 ? -15.273 14.109 17.891 1 96.81 195 SER A CA 1
ATOM 1447 C C . SER A 1 195 ? -15.125 12.695 17.344 1 96.81 195 SER A C 1
ATOM 1449 O O . SER A 1 195 ? -14.883 11.758 18.109 1 96.81 195 SER A O 1
ATOM 1451 N N . SER A 1 196 ? -15.273 12.578 16.047 1 97.81 196 SER A N 1
ATOM 1452 C CA . SER A 1 196 ? -15.203 11.266 15.406 1 97.81 196 SER A CA 1
ATOM 1453 C C . SER A 1 196 ? -13.758 10.867 15.109 1 97.81 196 SER A C 1
ATOM 1455 O O . SER A 1 196 ? -12.961 11.703 14.672 1 97.81 19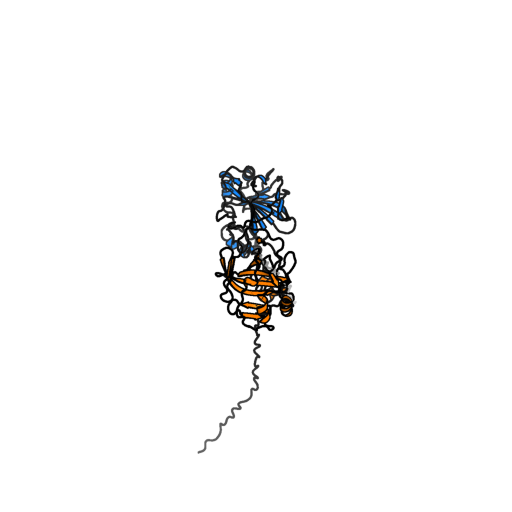6 SER A O 1
ATOM 1457 N N . SER A 1 197 ? -13.492 9.586 15.258 1 97 197 SER A N 1
ATOM 1458 C CA . SER A 1 197 ? -12.164 9.07 14.93 1 97 197 SER A CA 1
ATOM 1459 C C . SER A 1 197 ? -12.148 8.422 13.547 1 97 197 SER A C 1
ATOM 1461 O O . SER A 1 197 ? -11.133 7.859 13.133 1 97 197 SER A O 1
ATOM 1463 N N . ALA A 1 198 ? -13.273 8.492 12.781 1 98.12 198 ALA A N 1
ATOM 1464 C CA . ALA A 1 198 ? -13.281 7.984 11.414 1 98.12 198 ALA A CA 1
ATOM 1465 C C . ALA A 1 198 ? -12.172 8.625 10.586 1 98.12 198 ALA A C 1
ATOM 1467 O O . ALA A 1 198 ? -11.922 9.828 10.703 1 98.12 198 ALA A O 1
ATOM 1468 N N . ALA A 1 199 ? -11.492 7.793 9.75 1 98.75 199 ALA A N 1
ATOM 1469 C CA . ALA A 1 199 ? -10.289 8.312 9.102 1 98.75 199 ALA A CA 1
ATOM 1470 C C . ALA A 1 199 ? -10.008 7.562 7.805 1 98.75 199 ALA A C 1
ATOM 1472 O O . ALA A 1 199 ? -10.516 6.465 7.586 1 98.75 199 ALA A O 1
ATOM 1473 N N . TYR A 1 200 ? -9.32 8.211 6.969 1 98.81 200 TYR A N 1
ATOM 1474 C CA . TYR A 1 200 ? -8.602 7.559 5.879 1 98.81 200 TYR A CA 1
ATOM 1475 C C . TYR A 1 200 ? -7.199 7.16 6.309 1 98.81 200 TYR A C 1
ATOM 1477 O O . TYR A 1 200 ? -6.516 7.918 7.004 1 98.81 200 TYR A O 1
ATOM 1485 N N . ARG A 1 201 ? -6.785 5.961 5.926 1 98.69 201 ARG A N 1
ATOM 1486 C CA . ARG A 1 201 ? -5.441 5.457 6.191 1 98.69 201 ARG A CA 1
ATOM 1487 C C . ARG A 1 201 ? -4.723 5.098 4.898 1 98.69 201 ARG A C 1
ATOM 1489 O O . ARG A 1 201 ? -5.309 4.48 4.004 1 98.69 201 ARG A O 1
ATOM 1496 N N . TYR A 1 202 ? -3.527 5.531 4.781 1 98.56 202 TYR A N 1
ATOM 1497 C CA . TYR A 1 202 ? -2.682 5.094 3.678 1 98.56 202 TYR A CA 1
ATOM 1498 C C . TYR A 1 202 ? -1.21 5.34 3.986 1 98.56 202 TYR A C 1
ATOM 1500 O O . TYR A 1 202 ? -0.879 6.141 4.863 1 98.56 202 TYR A O 1
ATOM 1508 N N . GLU A 1 203 ? -0.317 4.566 3.287 1 98.25 203 GLU A N 1
ATOM 1509 C CA . GLU A 1 203 ? 1.125 4.773 3.383 1 98.25 203 GLU A CA 1
ATOM 1510 C C . GLU A 1 203 ? 1.597 5.84 2.395 1 98.25 203 GLU A C 1
ATOM 1512 O O . GLU A 1 203 ? 1.306 5.754 1.2 1 98.25 203 GLU A O 1
ATOM 1517 N N . GLY A 1 204 ? 2.24 6.805 2.896 1 98.75 204 GLY A N 1
ATOM 1518 C CA . GLY A 1 204 ? 2.65 7.887 2.02 1 98.75 204 GLY A CA 1
ATOM 1519 C C . GLY A 1 204 ? 4.004 8.469 2.381 1 98.75 204 GLY A C 1
ATOM 1520 O O . GLY A 1 204 ? 4.859 7.77 2.928 1 98.75 204 GLY A O 1
ATOM 1521 N N . SER A 1 205 ? 4.25 9.711 1.971 1 98.81 205 SER A N 1
ATOM 1522 C CA . SER A 1 205 ? 5.504 10.438 2.133 1 98.81 205 SER A CA 1
ATOM 1523 C C . SER A 1 205 ? 5.285 11.773 2.836 1 98.81 205 SER A C 1
ATOM 1525 O O . SER A 1 205 ? 4.145 12.172 3.086 1 98.81 205 SER A O 1
ATOM 1527 N N . LEU A 1 206 ? 6.379 12.328 3.141 1 98.69 206 LEU A N 1
ATOM 1528 C CA . LEU A 1 206 ? 6.332 13.766 3.4 1 98.69 206 LEU A CA 1
ATOM 1529 C C . LEU A 1 206 ? 5.762 14.516 2.201 1 98.69 206 LEU A C 1
ATOM 1531 O O . LEU A 1 206 ? 5.898 14.07 1.06 1 98.69 206 LEU A O 1
ATOM 1535 N N . THR A 1 207 ? 5.141 15.656 2.498 1 98.75 207 THR A N 1
ATOM 1536 C CA . THR A 1 207 ? 4.566 16.453 1.418 1 98.75 207 THR A CA 1
ATOM 1537 C C . THR A 1 207 ? 5.52 17.578 1.006 1 98.75 207 THR A C 1
ATOM 1539 O O . THR A 1 207 ? 5.18 18.406 0.166 1 98.75 207 THR A O 1
ATOM 1542 N N . THR A 1 208 ? 6.676 17.688 1.655 1 98.12 208 THR A N 1
ATOM 1543 C CA . THR A 1 208 ? 7.746 18.625 1.313 1 98.12 208 THR A CA 1
ATOM 1544 C C . THR A 1 208 ? 9.086 17.891 1.218 1 98.12 208 THR A C 1
ATOM 1546 O O . THR A 1 208 ? 9.227 16.781 1.739 1 98.12 208 THR A O 1
ATOM 1549 N N . PRO A 1 209 ? 9.984 18.5 0.55 1 97.62 209 PRO A N 1
ATOM 1550 C CA . PRO A 1 209 ? 11.297 17.844 0.493 1 97.62 209 PRO A CA 1
ATOM 1551 C C . PRO A 1 209 ? 11.859 17.531 1.877 1 97.62 209 PRO A C 1
ATOM 1553 O O . PRO A 1 209 ? 11.688 18.328 2.811 1 97.62 209 PRO A O 1
ATOM 1556 N N . PRO A 1 210 ? 12.422 16.312 1.906 1 97.69 210 PRO A N 1
ATOM 1557 C CA . PRO A 1 210 ? 12.938 15.445 0.837 1 97.69 210 PRO A CA 1
ATOM 1558 C C . PRO A 1 210 ? 11.898 14.445 0.337 1 97.69 210 PRO A C 1
ATOM 1560 O O . PRO A 1 210 ? 12.234 13.523 -0.409 1 97.69 210 PRO A O 1
ATOM 1563 N N . CYS A 1 211 ? 10.672 14.484 0.762 1 98.56 211 CYS A N 1
ATOM 1564 C CA . CYS A 1 211 ? 9.562 13.68 0.255 1 98.56 211 CYS A CA 1
ATOM 1565 C C . CYS A 1 211 ? 9.742 12.211 0.617 1 98.56 211 CYS A C 1
ATOM 1567 O O . CYS A 1 211 ? 9.289 11.328 -0.117 1 98.56 211 CYS A O 1
ATOM 1569 N N . SER A 1 212 ? 10.367 12.016 1.731 1 98.25 212 SER A N 1
ATOM 1570 C CA . SER A 1 212 ? 10.648 10.641 2.146 1 98.25 212 SER 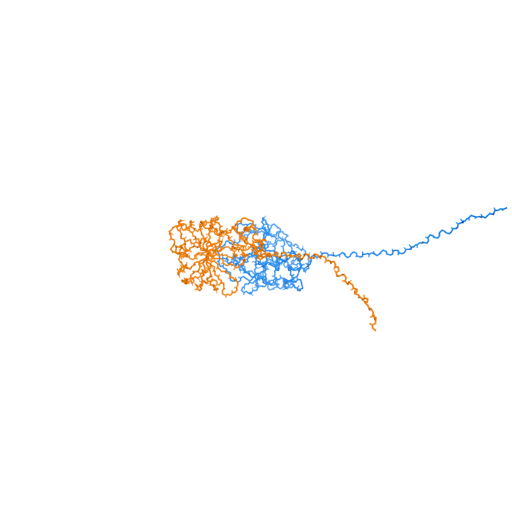A CA 1
ATOM 1571 C C . SER A 1 212 ? 9.359 9.844 2.326 1 98.25 212 SER A C 1
ATOM 1573 O O . SER A 1 212 ? 8.391 10.344 2.906 1 98.25 212 SER A O 1
ATOM 1575 N N . GLU A 1 213 ? 9.367 8.625 1.837 1 98.12 213 GLU A N 1
ATOM 1576 C CA . GLU A 1 213 ? 8.211 7.734 1.918 1 98.12 213 GLU A CA 1
ATOM 1577 C C . GLU A 1 213 ? 8.219 6.93 3.213 1 98.12 213 GLU A C 1
ATOM 1579 O O . GLU A 1 213 ? 8.414 5.711 3.191 1 98.12 213 GLU A O 1
ATOM 1584 N N . ILE A 1 214 ? 7.91 7.66 4.332 1 98.31 214 ILE A N 1
ATOM 1585 C CA . ILE A 1 214 ? 8.047 7.055 5.652 1 98.31 214 ILE A CA 1
ATOM 1586 C C . ILE A 1 214 ? 6.832 7.41 6.508 1 98.31 214 ILE A C 1
ATOM 1588 O O . ILE A 1 214 ? 6.859 7.25 7.73 1 98.31 214 ILE A O 1
ATOM 1592 N N . VAL A 1 215 ? 5.781 7.918 5.906 1 98.81 215 VAL A N 1
ATOM 1593 C CA . VAL A 1 215 ? 4.691 8.484 6.691 1 98.81 215 VAL A CA 1
ATOM 1594 C C . VAL A 1 215 ? 3.482 7.555 6.645 1 98.81 215 VAL A C 1
ATOM 1596 O O . VAL A 1 215 ? 3.006 7.199 5.566 1 98.81 215 VAL A O 1
ATOM 1599 N N . ASN A 1 216 ? 3.008 7.18 7.77 1 98.5 216 ASN A N 1
ATOM 1600 C CA . ASN A 1 216 ? 1.653 6.66 7.914 1 98.5 216 ASN A CA 1
ATOM 1601 C C . ASN A 1 216 ? 0.629 7.785 8.031 1 98.5 216 ASN A C 1
ATOM 1603 O O . ASN A 1 216 ? 0.64 8.539 9.008 1 98.5 216 ASN A O 1
ATOM 1607 N N . TRP A 1 217 ? -0.22 7.883 7.102 1 98.88 217 TRP A N 1
ATOM 1608 C CA . TRP A 1 217 ? -1.207 8.961 7.125 1 98.88 217 TRP A CA 1
ATOM 1609 C C . TRP A 1 217 ? -2.498 8.5 7.793 1 98.88 217 TRP A C 1
ATOM 1611 O O . TRP A 1 217 ? -3.01 7.418 7.492 1 98.88 217 TRP A O 1
ATOM 1621 N N . VAL A 1 218 ? -2.951 9.273 8.672 1 98.88 218 VAL A N 1
ATOM 1622 C CA . VAL A 1 218 ? -4.281 9.211 9.266 1 98.88 218 VAL A CA 1
ATOM 1623 C C . VAL A 1 218 ? -5.02 10.523 9.016 1 98.88 218 VAL A C 1
ATOM 1625 O O . VAL A 1 218 ? -4.754 11.523 9.68 1 98.88 218 VAL A O 1
ATOM 1628 N N . VAL A 1 219 ? -5.895 10.531 8.094 1 98.94 219 VAL A N 1
ATOM 1629 C CA . VAL A 1 219 ? -6.629 11.758 7.793 1 98.94 219 VAL A CA 1
ATOM 1630 C C . VAL A 1 219 ? -8.062 11.641 8.305 1 98.94 219 VAL A C 1
ATOM 1632 O O . VAL A 1 219 ? -8.836 10.812 7.816 1 98.94 219 VAL A O 1
ATOM 1635 N N . LEU A 1 220 ? -8.414 12.445 9.25 1 98.81 220 LEU A N 1
ATOM 1636 C CA . LEU A 1 220 ? -9.734 12.359 9.867 1 98.81 220 LEU A CA 1
ATOM 1637 C C . LEU A 1 220 ? -10.805 12.867 8.906 1 98.81 220 LEU A C 1
ATOM 1639 O O . LEU A 1 220 ? -10.617 13.883 8.234 1 98.81 220 LEU A O 1
ATOM 1643 N N . LYS A 1 221 ? -11.875 12.172 8.852 1 98.56 221 LYS A N 1
ATOM 1644 C CA . LYS A 1 221 ? -12.938 12.461 7.891 1 98.56 221 LYS A CA 1
ATOM 1645 C C . LYS A 1 221 ? -13.734 13.695 8.305 1 98.56 221 LYS A C 1
ATOM 1647 O O . LYS A 1 221 ? -14.125 14.508 7.457 1 98.56 221 LYS A O 1
ATOM 1652 N N . GLU A 1 222 ? -13.977 13.781 9.578 1 98.5 222 GLU A N 1
ATOM 1653 C CA . GLU A 1 222 ? -14.758 14.914 10.07 1 98.5 222 GLU A CA 1
ATOM 1654 C C . GLU A 1 222 ? -13.891 16.172 10.195 1 98.5 222 GLU A C 1
ATOM 1656 O O . GLU A 1 222 ? -12.891 16.156 10.914 1 98.5 222 GLU A O 1
ATOM 1661 N N . PRO A 1 223 ? -14.273 17.203 9.562 1 98.69 223 PRO A N 1
ATOM 1662 C CA . PRO A 1 223 ? -13.523 18.453 9.695 1 98.69 223 PRO A CA 1
ATOM 1663 C C . PRO A 1 223 ? -13.844 19.203 10.984 1 98.69 223 PRO A C 1
ATOM 1665 O O . PRO A 1 223 ? -14.805 18.859 11.68 1 98.69 223 PRO A O 1
ATOM 1668 N N . VAL A 1 224 ? -13.008 20.125 11.297 1 98.75 224 VAL A N 1
ATOM 1669 C CA . VAL A 1 224 ? -13.312 21.125 12.32 1 98.75 224 VAL A CA 1
ATOM 1670 C C . VAL A 1 224 ? -13.492 22.5 11.68 1 98.75 224 VAL A C 1
ATOM 1672 O O . VAL A 1 224 ? -13.195 22.672 10.5 1 98.75 224 VAL A O 1
ATOM 1675 N N . THR A 1 225 ? -14.016 23.391 12.469 1 98.69 225 THR A N 1
ATOM 1676 C CA . THR A 1 225 ? -14.344 24.672 11.852 1 98.69 225 THR A CA 1
ATOM 1677 C C . THR A 1 225 ? -13.32 25.734 12.234 1 98.69 225 THR A C 1
ATOM 1679 O O . THR A 1 225 ? -12.688 25.656 13.281 1 98.69 225 THR A O 1
ATOM 1682 N N . ALA A 1 226 ? -13.125 26.703 11.391 1 98.69 226 ALA A N 1
ATOM 1683 C CA . ALA A 1 226 ? -12.461 27.984 11.578 1 98.69 226 ALA A CA 1
ATOM 1684 C C . ALA A 1 226 ? -13.289 29.125 10.977 1 98.69 226 ALA A C 1
ATOM 1686 O O . ALA A 1 226 ? -13.984 28.922 9.977 1 98.69 226 ALA A O 1
ATOM 1687 N N . SER A 1 227 ? -13.219 30.266 11.586 1 98.69 227 SER A N 1
ATOM 1688 C CA . SER A 1 227 ? -13.961 31.391 11.031 1 98.69 227 SER A CA 1
ATOM 1689 C C . SER A 1 227 ? -13.359 31.859 9.703 1 98.69 227 SER A C 1
ATOM 1691 O O . SER A 1 227 ? -12.195 31.578 9.422 1 98.69 227 SER A O 1
ATOM 1693 N N . ALA A 1 228 ? -14.18 32.562 8.945 1 98.5 228 ALA A N 1
ATOM 1694 C CA . ALA A 1 228 ? -13.695 33.156 7.699 1 98.5 228 ALA A CA 1
ATOM 1695 C C . ALA A 1 228 ? -12.469 34.031 7.945 1 98.5 228 ALA A C 1
ATOM 1697 O O . ALA A 1 228 ? -11.523 34.031 7.16 1 98.5 228 ALA A O 1
ATOM 1698 N N . ALA A 1 229 ? -12.516 34.781 9.039 1 98.44 229 ALA A N 1
ATOM 1699 C CA . ALA A 1 229 ? -11.414 35.688 9.367 1 98.44 229 ALA A CA 1
ATOM 1700 C C . ALA A 1 229 ? -10.141 34.906 9.672 1 98.44 229 ALA A C 1
ATOM 1702 O O . ALA A 1 229 ? -9.047 35.281 9.266 1 98.44 229 ALA A O 1
ATOM 1703 N N . GLN A 1 230 ? -10.266 33.844 10.406 1 98.44 230 GLN A N 1
ATOM 1704 C CA . GLN A 1 230 ? -9.117 33 10.734 1 98.44 230 GLN A CA 1
ATOM 1705 C C . GLN A 1 230 ? -8.508 32.375 9.477 1 98.44 230 GLN A C 1
ATOM 1707 O O . GLN A 1 230 ? -7.285 32.375 9.328 1 98.44 230 GLN A O 1
ATOM 1712 N N . ILE A 1 231 ? -9.352 31.891 8.578 1 98.69 231 ILE A N 1
ATOM 1713 C CA . ILE A 1 231 ? -8.891 31.312 7.316 1 98.69 231 ILE A CA 1
ATOM 1714 C C . ILE A 1 231 ? -8.195 32.375 6.484 1 98.69 231 ILE A C 1
ATOM 1716 O O . ILE A 1 231 ? -7.102 32.156 5.961 1 98.69 231 ILE A O 1
ATOM 1720 N N . ALA A 1 232 ? -8.766 33.562 6.426 1 98.25 232 ALA A N 1
ATOM 1721 C CA . ALA A 1 232 ? -8.219 34.656 5.641 1 98.25 232 ALA A CA 1
ATOM 1722 C C . ALA A 1 232 ? -6.863 35.094 6.188 1 98.25 232 ALA A C 1
ATOM 1724 O O . ALA A 1 232 ? -5.961 35.469 5.422 1 98.25 232 ALA A O 1
ATOM 1725 N N . ALA A 1 233 ? -6.738 35.156 7.488 1 97.62 233 ALA A N 1
ATOM 1726 C CA . ALA A 1 233 ? -5.492 35.594 8.117 1 97.62 233 ALA A CA 1
ATOM 1727 C C . ALA A 1 233 ? -4.332 34.688 7.723 1 97.62 233 ALA A C 1
ATOM 1729 O O . ALA A 1 233 ? -3.244 35.188 7.395 1 97.62 233 ALA A O 1
ATOM 1730 N N . PHE A 1 234 ? -4.547 33.438 7.758 1 98 234 PHE A N 1
ATOM 1731 C CA . PHE A 1 234 ? -3.498 32.5 7.355 1 98 234 PHE A CA 1
ATOM 1732 C C . PHE A 1 234 ? -3.221 32.625 5.863 1 98 234 PHE A C 1
ATOM 1734 O O . PHE A 1 234 ? -2.062 32.625 5.441 1 98 234 PHE A O 1
ATOM 1741 N N . ALA A 1 235 ? -4.332 32.688 5.051 1 97.62 235 ALA A N 1
ATOM 1742 C CA . ALA A 1 235 ? -4.238 32.75 3.596 1 97.62 235 ALA A CA 1
ATOM 1743 C C . ALA A 1 235 ? -3.455 34 3.146 1 97.62 235 ALA A C 1
ATOM 1745 O O . ALA A 1 235 ? -2.791 33.969 2.109 1 97.62 235 ALA A O 1
ATOM 1746 N N . LYS A 1 236 ? -3.545 34.969 3.926 1 96.31 236 LYS A N 1
ATOM 1747 C CA . LYS A 1 236 ? -2.812 36.188 3.609 1 96.31 236 LYS A CA 1
ATOM 1748 C C . LYS A 1 236 ? -1.306 35.969 3.688 1 96.31 236 LYS A C 1
ATOM 1750 O O . LYS A 1 236 ? -0.554 36.469 2.84 1 96.31 236 LYS A O 1
ATOM 1755 N N . LEU A 1 237 ? -0.877 35.281 4.68 1 94.94 237 LEU A N 1
ATOM 1756 C CA . LEU A 1 237 ? 0.542 35 4.879 1 94.94 237 LEU A CA 1
ATOM 1757 C C . LEU A 1 237 ? 1.025 33.906 3.93 1 94.94 237 LEU A C 1
ATOM 1759 O O . LEU A 1 237 ? 2.135 34 3.398 1 94.94 237 LEU A O 1
ATOM 1763 N N . PHE A 1 238 ? 0.141 32.906 3.756 1 96.19 238 PHE A N 1
ATOM 1764 C CA . PHE A 1 238 ? 0.467 31.75 2.926 1 96.19 238 PHE A CA 1
ATOM 1765 C C . PHE A 1 238 ? -0.667 31.438 1.954 1 96.19 238 PHE A C 1
ATOM 1767 O O . PHE A 1 238 ? -1.438 30.5 2.166 1 96.19 238 PHE A O 1
ATOM 1774 N N . PRO A 1 239 ? -0.666 32.125 0.868 1 95.56 239 PRO A N 1
ATOM 1775 C CA . PRO A 1 239 ? -1.761 31.969 -0.09 1 95.56 239 PRO A CA 1
ATOM 1776 C C . PRO A 1 239 ? -1.76 30.594 -0.75 1 95.56 239 PRO A C 1
ATOM 1778 O O . PRO A 1 239 ? -2.814 30.094 -1.16 1 95.56 239 PRO A O 1
ATOM 1781 N N . ASN A 1 240 ? -0.547 30.062 -0.938 1 94.94 240 ASN A N 1
ATOM 1782 C CA . ASN A 1 240 ? -0.406 28.734 -1.523 1 94.94 240 ASN A CA 1
ATOM 1783 C C . ASN A 1 240 ? 0.774 27.969 -0.921 1 94.94 240 ASN A C 1
ATOM 1785 O O . ASN A 1 240 ? 1.927 28.234 -1.266 1 94.94 240 ASN A O 1
ATOM 1789 N N . ASN A 1 241 ? 0.465 26.969 -0.076 1 97.75 241 ASN A N 1
ATOM 1790 C CA . ASN A 1 241 ? 1.531 26.156 0.489 1 97.75 241 ASN A CA 1
ATOM 1791 C C . ASN A 1 241 ? 1.145 24.672 0.521 1 97.75 241 ASN A C 1
ATOM 1793 O O . ASN A 1 241 ? 1.397 23.984 1.51 1 97.75 241 ASN A O 1
ATOM 1797 N N . ALA A 1 242 ? 0.45 24.297 -0.524 1 98.06 242 ALA A N 1
ATOM 1798 C CA . ALA A 1 242 ? 0.032 22.906 -0.682 1 98.06 242 ALA A CA 1
ATOM 1799 C C . ALA A 1 242 ? 0.696 22.266 -1.898 1 98.06 242 ALA A C 1
ATOM 1801 O O . ALA A 1 242 ? 0.645 22.812 -3.002 1 98.06 242 ALA A O 1
ATOM 1802 N N . ARG A 1 243 ? 1.315 21.172 -1.643 1 98.25 243 ARG A N 1
ATOM 1803 C CA . ARG A 1 243 ? 1.836 20.406 -2.764 1 98.25 243 ARG A CA 1
ATOM 1804 C C . ARG A 1 243 ? 0.703 19.891 -3.646 1 98.25 243 ARG A C 1
ATOM 1806 O O . ARG A 1 243 ? -0.354 19.5 -3.146 1 98.25 243 ARG A O 1
ATOM 1813 N N . PRO A 1 244 ? 0.892 19.875 -5.004 1 98.06 244 PRO A N 1
ATOM 1814 C CA . PRO A 1 244 ? -0.133 19.281 -5.867 1 98.06 244 PRO A CA 1
ATOM 1815 C C . PRO A 1 244 ? -0.411 17.812 -5.527 1 98.06 244 PRO A C 1
ATOM 1817 O O . PRO A 1 244 ? 0.479 17.109 -5.047 1 98.06 244 PRO A O 1
ATOM 1820 N N . ILE A 1 245 ? -1.612 17.422 -5.785 1 98.62 245 ILE A N 1
ATOM 1821 C CA . ILE A 1 245 ? -2.031 16.047 -5.559 1 98.62 245 ILE A CA 1
ATOM 1822 C C . ILE A 1 245 ? -1.098 15.094 -6.301 1 98.62 245 ILE A C 1
ATOM 1824 O O . ILE A 1 245 ? -0.755 15.328 -7.461 1 98.62 245 ILE A O 1
ATOM 1828 N N . GLN A 1 246 ? -0.652 14.086 -5.633 1 98.56 246 GLN A N 1
ATOM 1829 C CA . GLN A 1 246 ? 0.224 13.062 -6.195 1 98.56 246 GLN A CA 1
ATOM 1830 C C . GLN A 1 246 ? -0.574 11.844 -6.66 1 98.56 246 GLN A C 1
ATOM 1832 O O . GLN A 1 246 ? -1.674 11.594 -6.164 1 98.56 246 GLN A O 1
ATOM 1837 N N . PRO A 1 247 ? 0.028 11.094 -7.625 1 97.81 247 PRO A N 1
ATOM 1838 C CA . PRO A 1 247 ? -0.647 9.875 -8.062 1 97.81 247 PRO A CA 1
ATOM 1839 C C . PRO A 1 247 ? -0.746 8.828 -6.953 1 97.81 247 PRO A C 1
ATOM 1841 O O . PRO A 1 247 ? 0.202 8.641 -6.188 1 97.81 247 PRO A O 1
ATOM 1844 N N . LEU A 1 248 ? -1.916 8.242 -6.879 1 97.75 248 LEU A N 1
ATOM 1845 C CA . LEU A 1 248 ? -2.117 7.18 -5.898 1 97.75 248 LEU A CA 1
ATOM 1846 C C . LEU A 1 248 ? -1.195 6 -6.18 1 97.75 248 LEU A C 1
ATOM 1848 O O . LEU A 1 248 ? -0.675 5.375 -5.25 1 97.75 248 LEU A O 1
ATOM 1852 N N . ASN A 1 249 ? -0.993 5.711 -7.535 1 96.44 249 ASN A N 1
ATOM 1853 C CA . ASN A 1 249 ? -0.293 4.512 -7.988 1 96.44 249 ASN A CA 1
ATOM 1854 C C . ASN A 1 249 ? -0.924 3.248 -7.414 1 96.44 249 ASN A C 1
ATOM 1856 O O . ASN A 1 249 ? -2.146 3.094 -7.438 1 96.44 249 ASN A O 1
ATOM 1860 N N . ARG A 1 250 ? -0.176 2.297 -7.035 1 95.75 250 ARG A N 1
ATOM 1861 C CA . ARG A 1 250 ? -0.69 0.983 -6.66 1 95.75 250 ARG A CA 1
ATOM 1862 C C . ARG A 1 250 ? -0.78 0.842 -5.145 1 95.75 250 ARG A C 1
ATOM 1864 O O . ARG A 1 250 ? -0.233 -0.102 -4.57 1 95.75 250 ARG A O 1
ATOM 1871 N N . ARG A 1 251 ? -1.495 1.782 -4.543 1 97 251 ARG A N 1
ATOM 1872 C CA . ARG A 1 251 ? -1.731 1.738 -3.105 1 97 251 ARG A CA 1
ATOM 1873 C C . ARG A 1 251 ? -3.223 1.647 -2.797 1 97 251 ARG A C 1
ATOM 1875 O O . ARG A 1 251 ? -4.051 2.121 -3.574 1 97 251 ARG A O 1
ATOM 1882 N N . PHE A 1 252 ? -3.479 1.079 -1.646 1 97.44 252 PHE A N 1
ATOM 1883 C CA . PHE A 1 252 ? -4.836 1.105 -1.112 1 97.44 252 PHE A CA 1
ATOM 1884 C C . PHE A 1 252 ? -5.031 2.305 -0.192 1 97.44 252 PHE A C 1
ATOM 1886 O O . PHE A 1 252 ? -4.121 2.676 0.554 1 97.44 252 PHE A O 1
ATOM 1893 N N . ILE A 1 253 ? -6.176 2.895 -0.287 1 98.56 253 ILE A N 1
ATOM 1894 C CA . ILE A 1 253 ? -6.672 3.803 0.742 1 98.56 253 ILE A CA 1
ATOM 1895 C C . ILE A 1 253 ? -7.758 3.107 1.562 1 98.56 253 ILE A C 1
ATOM 1897 O O . ILE A 1 253 ? -8.711 2.564 1.003 1 98.56 253 ILE A O 1
ATOM 1901 N N . LEU A 1 254 ? -7.578 3.145 2.854 1 98.56 254 LEU A N 1
ATOM 1902 C CA . LEU A 1 254 ? -8.562 2.502 3.721 1 98.56 254 LEU A CA 1
ATOM 1903 C C . LEU A 1 254 ? -9.453 3.541 4.391 1 98.56 254 LEU A C 1
ATOM 1905 O O . LEU A 1 254 ? -8.992 4.629 4.742 1 98.56 254 LEU A O 1
ATOM 1909 N N . SER A 1 255 ? -10.664 3.215 4.531 1 98.25 255 SER A N 1
ATOM 1910 C CA . SER A 1 255 ? -11.648 4.008 5.262 1 98.25 255 SER A CA 1
ATOM 1911 C C . SER A 1 255 ? -12.039 3.332 6.57 1 98.25 255 SER A C 1
ATOM 1913 O O . SER A 1 255 ? -12.578 2.223 6.57 1 98.25 255 SER A O 1
ATOM 1915 N N . ILE A 1 256 ? -11.758 4 7.594 1 96.38 256 ILE A N 1
ATOM 1916 C CA . ILE A 1 256 ? -12.07 3.518 8.938 1 96.38 256 ILE A CA 1
ATOM 1917 C C . ILE A 1 256 ? -13.281 4.27 9.484 1 96.38 256 ILE A C 1
ATOM 1919 O O . ILE A 1 256 ? -13.359 5.496 9.391 1 96.38 256 ILE A O 1
ATOM 1923 N N . GLN A 1 257 ? -14.203 3.496 10.102 1 90.19 257 GLN A N 1
ATOM 1924 C CA . GLN A 1 257 ? -15.422 4.125 10.609 1 90.19 257 GLN A CA 1
ATOM 1925 C C . GLN A 1 257 ? -15.375 4.266 12.133 1 90.19 257 GLN A C 1
ATOM 1927 O O . GLN A 1 257 ? -14.742 3.461 12.812 1 90.19 257 GLN A O 1
ATOM 1932 N N . MET B 1 1 ? 71.188 -4.652 -90.562 1 22.38 1 MET B N 1
ATOM 1933 C CA . MET B 1 1 ? 71 -5.965 -89.938 1 22.38 1 MET B CA 1
ATOM 1934 C C . MET B 1 1 ? 71.062 -5.875 -88.438 1 22.38 1 MET B C 1
ATOM 1936 O O . MET B 1 1 ? 70.375 -6.629 -87.75 1 22.38 1 MET B O 1
ATOM 1940 N N . ASN B 1 2 ? 72 -5.102 -87.875 1 17.73 2 ASN B N 1
ATOM 1941 C CA . ASN B 1 2 ? 72.75 -5.617 -86.75 1 17.73 2 ASN B CA 1
ATOM 1942 C C . ASN B 1 2 ? 72.062 -5.387 -85.438 1 17.73 2 ASN B C 1
ATOM 1944 O O . ASN B 1 2 ? 72.562 -5.809 -84.375 1 17.73 2 ASN B O 1
ATOM 1948 N N . ARG B 1 3 ? 71.438 -4.168 -85.25 1 21.38 3 ARG B N 1
ATOM 1949 C CA . ARG B 1 3 ? 71.5 -3.514 -83.938 1 21.38 3 ARG B CA 1
ATOM 1950 C C . ARG B 1 3 ? 70.812 -4.344 -82.875 1 21.38 3 ARG B C 1
ATOM 1952 O O . ARG B 1 3 ? 69.625 -4.648 -83 1 21.38 3 ARG B O 1
ATOM 1959 N N . ARG B 1 4 ? 71.562 -4.898 -81.938 1 21.36 4 ARG B N 1
ATOM 1960 C CA . ARG B 1 4 ? 71.688 -5.922 -80.875 1 21.36 4 ARG B CA 1
ATOM 1961 C C . ARG B 1 4 ? 70.562 -5.816 -79.875 1 21.36 4 ARG B C 1
ATOM 1963 O O . ARG B 1 4 ? 69.875 -4.809 -79.812 1 21.36 4 ARG B O 1
ATOM 1970 N N . THR B 1 5 ? 70.688 -6.469 -78.688 1 22.23 5 THR B N 1
ATOM 1971 C CA . THR B 1 5 ? 70.375 -7.566 -77.812 1 22.23 5 THR B CA 1
ATOM 1972 C C . THR B 1 5 ? 69.812 -7.035 -76.5 1 22.23 5 THR B C 1
ATOM 1974 O O . THR B 1 5 ? 69.188 -7.789 -75.688 1 22.23 5 THR B O 1
ATOM 1977 N N . PHE B 1 6 ? 69.938 -5.656 -76.125 1 21.03 6 PHE B N 1
ATOM 1978 C CA . PHE B 1 6 ? 70.375 -5.562 -74.75 1 21.03 6 PHE B CA 1
ATOM 1979 C C . PHE B 1 6 ? 69.312 -6.035 -73.812 1 21.03 6 PHE B C 1
ATOM 1981 O O . PHE B 1 6 ? 69.562 -6.742 -72.812 1 21.03 6 PHE B O 1
ATOM 1988 N N . VAL B 1 7 ? 68 -5.641 -73.812 1 24.11 7 VAL B N 1
ATOM 1989 C CA . VAL B 1 7 ? 67.562 -4.902 -72.688 1 24.11 7 VAL B CA 1
ATOM 1990 C C . VAL B 1 7 ? 66.938 -5.867 -71.688 1 24.11 7 VAL B C 1
ATOM 1992 O O . VAL B 1 7 ? 65.875 -5.59 -71.125 1 24.11 7 VAL B O 1
ATOM 1995 N N . HIS B 1 8 ? 67.375 -7.176 -71.5 1 24.69 8 HIS B N 1
ATOM 1996 C CA . HIS B 1 8 ? 66.375 -8.055 -70.875 1 24.69 8 HIS B CA 1
ATOM 1997 C C . HIS B 1 8 ? 66.25 -7.75 -69.375 1 24.69 8 HIS B C 1
ATOM 1999 O O . HIS B 1 8 ? 67.125 -8.133 -68.625 1 24.69 8 HIS B O 1
ATOM 2005 N N . GLY B 1 9 ? 66.188 -6.445 -68.938 1 24.06 9 GLY B N 1
ATOM 2006 C CA . GLY B 1 9 ? 66.375 -6.254 -67.5 1 24.06 9 GLY B CA 1
ATOM 2007 C C . GLY B 1 9 ? 65.375 -7.074 -66.688 1 24.06 9 GLY B C 1
ATOM 2008 O O . GLY B 1 9 ? 64.188 -7.172 -67 1 24.06 9 GLY B O 1
ATOM 2009 N N . VAL B 1 10 ? 65.938 -8.141 -66 1 26.06 10 VAL B N 1
ATOM 2010 C CA . VAL B 1 10 ? 65.438 -9.211 -65.125 1 26.06 10 VAL B CA 1
ATOM 2011 C C . VAL B 1 10 ? 64.75 -8.602 -63.906 1 26.06 10 VAL B C 1
ATOM 2013 O O . VAL B 1 10 ? 65.375 -7.902 -63.125 1 26.06 10 VAL B O 1
ATOM 2016 N N . MET B 1 11 ? 63.562 -7.922 -64.062 1 26.52 11 MET B N 1
ATOM 2017 C CA . MET B 1 11 ? 62.906 -7.277 -62.938 1 26.52 11 MET B CA 1
ATOM 2018 C C . MET B 1 11 ? 62.625 -8.289 -61.844 1 26.52 11 MET B C 1
ATOM 2020 O O . MET B 1 11 ? 61.938 -9.281 -62.062 1 26.52 11 MET B O 1
ATOM 2024 N N . GLY B 1 12 ? 63.656 -8.633 -61 1 23.45 12 GLY B N 1
ATOM 2025 C CA . GLY B 1 12 ? 63.594 -9.609 -59.938 1 23.45 12 GLY B CA 1
ATOM 2026 C C . GLY B 1 12 ? 62.469 -9.305 -58.938 1 23.45 12 GLY B C 1
ATOM 2027 O O . GLY B 1 12 ? 62.406 -8.188 -58.406 1 23.45 12 GLY B O 1
ATOM 2028 N N . ILE B 1 13 ? 61.281 -9.805 -59.188 1 28.44 13 ILE B N 1
ATOM 2029 C CA . ILE B 1 13 ? 60.062 -9.727 -58.375 1 28.44 13 ILE B CA 1
ATOM 2030 C C . ILE B 1 13 ? 60.312 -10.32 -57 1 28.44 13 ILE B C 1
ATOM 2032 O O . ILE B 1 13 ? 60.531 -11.531 -56.875 1 28.44 13 ILE B O 1
ATOM 2036 N N . VAL B 1 14 ? 61.312 -9.664 -56.25 1 24.03 14 VAL B N 1
ATOM 2037 C CA . VAL B 1 14 ? 61.656 -10.32 -55 1 24.03 14 VAL B CA 1
ATOM 2038 C C . VAL B 1 14 ? 60.406 -10.719 -54.219 1 24.03 14 VAL B C 1
ATOM 2040 O O . VAL B 1 14 ? 59.312 -10.266 -54.562 1 24.03 14 VAL B O 1
ATOM 2043 N N . ALA B 1 15 ? 60.406 -10.289 -52.875 1 21.86 15 ALA B N 1
ATOM 2044 C CA . ALA B 1 15 ? 60.5 -11.031 -51.625 1 21.86 15 ALA B CA 1
ATOM 2045 C C . ALA B 1 15 ? 59.125 -11.297 -51.031 1 21.86 15 ALA B C 1
ATOM 2047 O O . ALA B 1 15 ? 58.844 -12.398 -50.562 1 21.86 15 ALA B O 1
ATOM 2048 N N . CYS B 1 16 ? 58.281 -10.305 -50.656 1 27.3 16 CYS B N 1
ATOM 2049 C CA . CYS B 1 16 ? 58.031 -10.328 -49.219 1 27.3 16 CYS B CA 1
ATOM 2050 C C . CYS B 1 16 ? 56.969 -11.375 -48.906 1 27.3 16 CYS B C 1
ATOM 2052 O O . CYS B 1 16 ? 55.906 -11.398 -49.5 1 27.3 16 CYS B O 1
ATOM 2054 N N . PRO B 1 17 ? 57.406 -12.406 -48.031 1 26.72 17 PRO B N 1
ATOM 2055 C CA . PRO B 1 17 ? 56.688 -13.602 -47.594 1 26.72 17 PRO B CA 1
ATOM 2056 C C . PRO B 1 17 ? 55.25 -13.297 -47.156 1 26.72 17 PRO B C 1
ATOM 2058 O O . PRO B 1 17 ? 54.844 -12.125 -47.062 1 26.72 17 PRO B O 1
ATOM 2061 N N . LEU B 1 18 ? 54.906 -13.945 -45.969 1 27.28 18 LEU B N 1
ATOM 2062 C CA . LEU B 1 18 ? 53.875 -14.789 -45.375 1 27.28 18 LEU B CA 1
ATOM 2063 C C . LEU B 1 18 ? 52.844 -13.945 -44.625 1 27.28 18 LEU B C 1
ATOM 2065 O O . LEU B 1 18 ? 53.125 -13.469 -43.5 1 27.28 18 LEU B O 1
ATOM 2069 N N . CYS B 1 19 ? 52.281 -12.914 -45.125 1 27.17 19 CYS B N 1
ATOM 2070 C CA . CYS B 1 19 ? 51.281 -12.289 -44.25 1 27.17 19 CYS B CA 1
ATOM 2071 C C . CYS B 1 19 ? 50.188 -13.273 -43.875 1 27.17 19 CYS B C 1
ATOM 2073 O O . CYS B 1 19 ? 49.375 -13.641 -44.688 1 27.17 19 CYS B O 1
ATOM 2075 N N . ALA B 1 20 ? 50.531 -14.25 -42.969 1 29.5 20 ALA B N 1
ATOM 2076 C CA . ALA B 1 20 ? 49.531 -15.156 -42.438 1 29.5 20 ALA B CA 1
ATOM 2077 C C . ALA B 1 20 ? 48.344 -14.375 -41.875 1 29.5 20 ALA B C 1
ATOM 2079 O O . ALA B 1 20 ? 48.5 -13.438 -41.094 1 29.5 20 ALA B O 1
ATOM 2080 N N . GLY B 1 21 ? 47.281 -14.266 -42.656 1 29.08 21 GLY B N 1
ATOM 2081 C CA . GLY B 1 21 ? 46 -13.727 -42.25 1 29.08 21 GLY B CA 1
ATOM 2082 C C . GLY B 1 21 ? 45.469 -14.305 -40.969 1 29.08 21 GLY B C 1
ATOM 2083 O O . GLY B 1 21 ? 45.406 -15.523 -40.781 1 29.08 21 GLY B O 1
ATOM 2084 N N . LEU B 1 22 ? 45.812 -13.586 -39.812 1 34.94 22 LEU B N 1
ATOM 2085 C CA . LEU B 1 22 ? 45.188 -13.836 -38.531 1 34.94 22 LEU B CA 1
ATOM 2086 C C . LEU B 1 22 ? 43.656 -13.953 -38.688 1 34.94 22 LEU B C 1
ATOM 2088 O O . LEU B 1 22 ? 43 -12.984 -39.062 1 34.94 22 LEU B O 1
ATOM 2092 N N . LEU B 1 23 ? 43.188 -15.102 -39.062 1 32.91 23 LEU B N 1
ATOM 2093 C CA . LEU B 1 23 ? 41.75 -15.359 -38.969 1 32.91 23 LEU B CA 1
ATOM 2094 C C . LEU B 1 23 ? 41.25 -15.141 -37.531 1 32.91 23 LEU B C 1
ATOM 2096 O O . LEU B 1 23 ? 41.719 -15.805 -36.625 1 32.91 23 LEU B O 1
ATOM 2100 N N . GLY B 1 24 ? 41.031 -13.891 -37.219 1 33.81 24 GLY B N 1
ATOM 2101 C CA . GLY B 1 24 ? 40.312 -13.602 -35.969 1 33.81 24 GLY B CA 1
ATOM 2102 C C . GLY B 1 24 ? 39.062 -14.469 -35.781 1 33.81 24 GLY B C 1
ATOM 2103 O O . GLY B 1 24 ? 38.219 -14.547 -36.688 1 33.81 24 GLY B O 1
ATOM 2104 N N . ARG B 1 25 ? 39.219 -15.523 -35 1 35.34 25 ARG B N 1
ATOM 2105 C CA . ARG B 1 25 ? 38.062 -16.234 -34.5 1 35.34 25 ARG B CA 1
ATOM 2106 C C . ARG B 1 25 ? 37.031 -15.281 -33.906 1 35.34 25 ARG B C 1
ATOM 2108 O O . ARG B 1 25 ? 37.344 -14.492 -33 1 35.34 25 ARG B O 1
ATOM 2115 N N . SER B 1 26 ? 36.125 -14.969 -34.688 1 34.69 26 SER B N 1
ATOM 2116 C CA . SER B 1 26 ? 34.938 -14.312 -34.156 1 34.69 26 SER B CA 1
ATOM 2117 C C . SER B 1 26 ? 34.312 -15.109 -33 1 34.69 26 SER B C 1
ATOM 2119 O O . SER B 1 26 ? 33.844 -16.234 -33.219 1 34.69 26 SER B O 1
ATOM 2121 N N . ALA B 1 27 ? 34.75 -14.852 -31.781 1 37.59 27 ALA B N 1
ATOM 2122 C CA . ALA B 1 27 ? 33.969 -15.305 -30.641 1 37.59 27 ALA B CA 1
ATOM 2123 C C . ALA B 1 27 ? 32.5 -14.914 -30.781 1 37.59 27 ALA B C 1
ATOM 2125 O O . ALA B 1 27 ? 32.1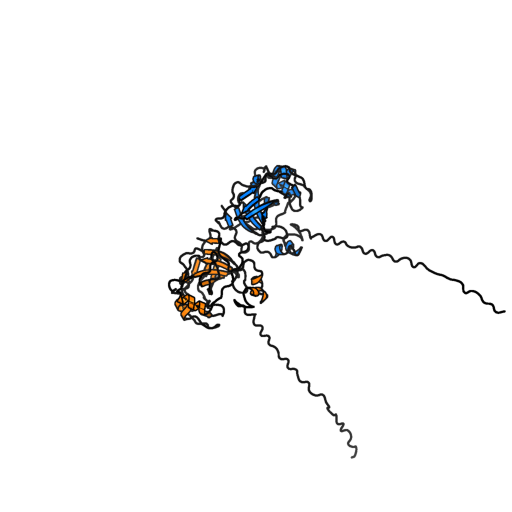56 -13.727 -30.781 1 37.59 27 ALA B O 1
ATOM 2126 N N . VAL B 1 28 ? 31.766 -15.602 -31.484 1 33.47 28 VAL B N 1
ATOM 2127 C CA . VAL B 1 28 ? 30.344 -15.406 -31.281 1 33.47 28 VAL B CA 1
ATOM 2128 C C . VAL B 1 28 ? 30.016 -15.492 -29.797 1 33.47 28 VAL B C 1
ATOM 2130 O O . VAL B 1 28 ? 30.188 -16.547 -29.172 1 33.47 28 VAL B O 1
ATOM 2133 N N . ALA B 1 29 ? 30.234 -14.398 -29.047 1 38.44 29 ALA B N 1
ATOM 2134 C CA . ALA B 1 29 ? 29.562 -14.289 -27.75 1 38.44 29 ALA B CA 1
ATOM 2135 C C . ALA B 1 29 ? 28.094 -14.695 -27.859 1 38.44 29 ALA B C 1
ATOM 2137 O O . ALA B 1 29 ? 27.344 -14.094 -28.641 1 38.44 29 ALA B O 1
ATOM 2138 N N . SER B 1 30 ? 27.781 -15.867 -27.875 1 34.47 30 SER B N 1
ATOM 2139 C CA . SER B 1 30 ? 26.375 -16.203 -27.688 1 34.47 30 SER B CA 1
ATOM 2140 C C . SER B 1 30 ? 25.734 -15.344 -26.609 1 34.47 30 SER B C 1
ATOM 2142 O O . SER B 1 30 ? 26.203 -15.336 -25.469 1 34.47 30 SER B O 1
ATOM 2144 N N . ASP B 1 31 ? 25.281 -14.18 -26.734 1 39.28 31 ASP B N 1
ATOM 2145 C CA . ASP B 1 31 ? 24.562 -13.273 -25.844 1 39.28 31 ASP B CA 1
ATOM 2146 C C . ASP B 1 31 ? 23.422 -14 -25.141 1 39.28 31 ASP B C 1
ATOM 2148 O O . ASP B 1 31 ? 22.266 -13.922 -25.578 1 39.28 31 ASP B O 1
ATOM 2152 N N . ALA B 1 32 ? 23.438 -15.18 -24.703 1 40.22 32 ALA B N 1
ATOM 2153 C CA . ALA B 1 32 ? 22.406 -15.859 -23.938 1 40.22 32 ALA B CA 1
ATOM 2154 C C . ALA B 1 32 ? 22.047 -15.07 -22.672 1 40.22 32 ALA B C 1
ATOM 2156 O O . ALA B 1 32 ? 22.922 -14.625 -21.938 1 40.22 32 ALA B O 1
ATOM 2157 N N . LYS B 1 33 ? 21.031 -14.328 -22.688 1 51.88 33 LYS B N 1
ATOM 2158 C CA . LYS B 1 33 ? 20.484 -13.727 -21.484 1 51.88 33 LYS B CA 1
ATOM 2159 C C . LYS B 1 33 ? 20.766 -14.594 -20.25 1 51.88 33 LYS B C 1
ATOM 2161 O O . LYS B 1 33 ? 20.594 -15.812 -20.312 1 51.88 33 LYS B O 1
ATOM 2166 N N . PRO B 1 34 ? 21.594 -14.031 -19.344 1 58.16 34 PRO B N 1
ATOM 2167 C CA . PRO B 1 34 ? 21.906 -14.859 -18.172 1 58.16 34 PRO B CA 1
ATOM 2168 C C . PRO B 1 34 ? 20.688 -15.57 -17.609 1 58.16 34 PRO B C 1
ATOM 2170 O O . PRO B 1 34 ? 19.641 -14.945 -17.391 1 58.16 34 PRO B O 1
ATOM 2173 N N . HIS B 1 35 ? 20.578 -16.875 -17.641 1 84.12 35 HIS B N 1
ATOM 2174 C CA . HIS B 1 35 ? 19.5 -17.781 -17.219 1 84.12 35 HIS B CA 1
ATOM 2175 C C . HIS B 1 35 ? 19.312 -17.734 -15.711 1 84.12 35 HIS B C 1
ATOM 2177 O O . HIS B 1 35 ? 20.25 -18.016 -14.953 1 84.12 35 HIS B O 1
ATOM 2183 N N . TRP B 1 36 ? 18.281 -16.984 -15.18 1 93.44 36 TRP B N 1
ATOM 2184 C CA . TRP B 1 36 ? 17.969 -17 -13.75 1 93.44 36 TRP B CA 1
ATOM 2185 C C . TRP B 1 36 ? 17.578 -18.406 -13.297 1 93.44 36 TRP B C 1
ATOM 2187 O O . TRP B 1 36 ? 17.125 -19.219 -14.094 1 93.44 36 TRP B O 1
ATOM 2197 N N . SER B 1 37 ? 17.922 -18.734 -12.07 1 95 37 SER B N 1
ATOM 2198 C CA . SER B 1 37 ? 17.531 -19.984 -11.422 1 95 37 SER B CA 1
ATOM 2199 C C . SER B 1 37 ? 17.031 -19.75 -10 1 95 37 SER B C 1
ATOM 2201 O O . SER B 1 37 ? 16.984 -18.594 -9.547 1 95 37 SER B O 1
ATOM 2203 N N . TYR B 1 38 ? 16.547 -20.781 -9.375 1 95.88 38 TYR B N 1
ATOM 2204 C CA . TYR B 1 38 ? 16.078 -20.656 -8 1 95.88 38 TYR B CA 1
ATOM 2205 C C . TYR B 1 38 ? 17.188 -20.953 -7.004 1 95.88 38 TYR B C 1
ATOM 2207 O O . TYR B 1 38 ? 17 -20.797 -5.797 1 95.88 38 TYR B O 1
ATOM 2215 N N . GLU B 1 39 ? 18.312 -21.344 -7.52 1 90.94 39 GLU B N 1
ATOM 2216 C CA . GLU B 1 39 ? 19.406 -21.734 -6.648 1 90.94 39 GLU B CA 1
ATOM 2217 C C . GLU B 1 39 ? 20.75 -21.297 -7.211 1 90.94 39 GLU B C 1
ATOM 2219 O O . GLU B 1 39 ? 20.844 -20.922 -8.383 1 90.94 39 GLU B O 1
ATOM 2224 N N . GLY B 1 40 ? 21.703 -21.188 -6.312 1 91.25 40 GLY B N 1
ATOM 2225 C CA . GLY B 1 40 ? 23.078 -20.938 -6.754 1 91.25 40 GLY B CA 1
ATOM 2226 C C . GLY B 1 40 ? 23.375 -19.469 -6.984 1 91.25 40 GLY B C 1
ATOM 2227 O O . GLY B 1 40 ? 22.719 -18.594 -6.402 1 91.25 40 GLY B O 1
ATOM 2228 N N . SER B 1 41 ? 24.297 -19.188 -7.828 1 92.19 41 SER B N 1
ATOM 2229 C CA . SER B 1 41 ? 24.797 -17.828 -8.062 1 92.19 41 SER B CA 1
ATOM 2230 C C . SER B 1 41 ? 23.797 -17 -8.867 1 92.19 41 SER B C 1
ATOM 2232 O O . SER B 1 41 ? 23.844 -15.773 -8.852 1 92.19 41 SER B O 1
ATOM 2234 N N . ASN B 1 42 ? 22.938 -17.688 -9.523 1 95 42 ASN B N 1
ATOM 2235 C CA . ASN B 1 42 ? 21.906 -17 -10.289 1 95 42 ASN B CA 1
ATOM 2236 C C . ASN B 1 42 ? 20.531 -17.125 -9.633 1 95 42 ASN B C 1
ATOM 2238 O O . ASN B 1 42 ? 19.5 -17.078 -10.305 1 95 42 ASN B O 1
ATOM 2242 N N . GLY B 1 43 ? 20.594 -17.297 -8.312 1 96.62 43 GLY B N 1
ATOM 2243 C CA . GLY B 1 43 ? 19.375 -17.438 -7.551 1 96.62 43 GLY B CA 1
ATOM 2244 C C . GLY B 1 43 ? 18.734 -16.094 -7.184 1 96.62 43 GLY B C 1
ATOM 2245 O O . GLY B 1 43 ? 19.234 -15.039 -7.586 1 96.62 43 GLY B O 1
ATOM 2246 N N . PRO B 1 44 ? 17.656 -16.156 -6.465 1 97.38 44 PRO B N 1
ATOM 2247 C CA . PRO B 1 44 ? 16.812 -14.984 -6.207 1 97.38 44 PRO B CA 1
ATOM 2248 C C . PRO B 1 44 ? 17.609 -13.828 -5.602 1 97.38 44 PRO B C 1
ATOM 2250 O O . PRO B 1 44 ? 17.344 -12.664 -5.922 1 97.38 44 PRO B O 1
ATOM 2253 N N . ALA B 1 45 ? 18.562 -14.094 -4.797 1 96.56 45 ALA B N 1
ATOM 2254 C CA . ALA B 1 45 ? 19.328 -13.047 -4.145 1 96.56 45 ALA B CA 1
ATOM 2255 C C . ALA B 1 45 ? 20.141 -12.25 -5.164 1 96.56 45 ALA B C 1
ATOM 2257 O O . ALA B 1 45 ? 20.484 -11.086 -4.922 1 96.56 45 ALA B O 1
ATOM 2258 N N . ALA B 1 46 ? 20.406 -12.844 -6.289 1 97.19 46 ALA B N 1
ATOM 2259 C CA . ALA B 1 46 ? 21.266 -12.219 -7.281 1 97.19 46 ALA B CA 1
ATOM 2260 C C . ALA B 1 46 ? 20.469 -11.734 -8.492 1 97.19 46 ALA B C 1
ATOM 2262 O O . ALA B 1 46 ? 21.031 -11.125 -9.406 1 97.19 46 ALA B O 1
ATOM 2263 N N . TRP B 1 47 ? 19.203 -12.031 -8.531 1 98.12 47 TRP B N 1
ATOM 2264 C CA . TRP B 1 47 ? 18.406 -11.773 -9.727 1 98.12 47 TRP B CA 1
ATOM 2265 C C . TRP B 1 47 ? 18.547 -10.328 -10.18 1 98.12 47 TRP B C 1
ATOM 2267 O O . TRP B 1 47 ? 18.703 -10.055 -11.375 1 98.12 47 TRP B O 1
ATOM 2277 N N . GLY B 1 48 ? 18.547 -9.406 -9.281 1 97.44 48 GLY B N 1
ATOM 2278 C CA . GLY B 1 48 ? 18.578 -7.988 -9.609 1 97.44 48 GLY B CA 1
ATOM 2279 C C . GLY B 1 48 ? 19.859 -7.57 -10.289 1 97.44 48 GLY B C 1
ATOM 2280 O O . GLY B 1 48 ? 19.922 -6.512 -10.922 1 97.44 48 GLY B O 1
ATOM 2281 N N . GLU B 1 49 ? 20.859 -8.375 -10.227 1 96.88 49 GLU B N 1
ATOM 2282 C CA . GLU B 1 49 ? 22.172 -8.016 -10.742 1 96.88 49 GLU B CA 1
ATOM 2283 C C . GLU B 1 49 ? 22.5 -8.789 -12.016 1 96.88 49 GLU B C 1
ATOM 2285 O O . GLU B 1 49 ? 23.531 -8.555 -12.656 1 96.88 49 GLU B O 1
ATOM 2290 N N . LEU B 1 50 ? 21.641 -9.719 -12.328 1 96 50 LEU B N 1
ATOM 2291 C CA . LEU B 1 50 ? 21.922 -10.57 -13.469 1 96 50 LEU B CA 1
ATOM 2292 C C . LEU B 1 50 ? 21.844 -9.781 -14.773 1 96 50 LEU B C 1
ATOM 2294 O O . LEU B 1 50 ? 22.625 -10.023 -15.695 1 96 50 LEU B O 1
ATOM 2298 N N . GLU B 1 51 ? 20.875 -8.875 -14.812 1 95.06 51 GLU B N 1
ATOM 2299 C CA . GLU B 1 51 ? 20.641 -7.996 -15.953 1 95.06 51 GLU B CA 1
ATOM 2300 C C . GLU B 1 51 ? 19.953 -6.703 -15.523 1 95.06 51 GLU B C 1
ATOM 2302 O O . GLU B 1 51 ? 19.234 -6.68 -14.523 1 95.06 51 GLU B O 1
ATOM 2307 N N . SER B 1 52 ? 20.125 -5.703 -16.328 1 95.25 52 SER B N 1
ATOM 2308 C CA . SER B 1 52 ? 19.562 -4.395 -16 1 95.25 52 SER B CA 1
ATOM 2309 C C . SER B 1 52 ? 18.047 -4.445 -15.922 1 95.25 52 SER B C 1
ATOM 2311 O O . SER B 1 52 ? 17.438 -3.783 -15.086 1 95.25 52 SER B O 1
ATOM 2313 N N . ALA B 1 53 ? 17.5 -5.273 -16.75 1 96 53 ALA B N 1
ATOM 2314 C CA . ALA B 1 53 ? 16.047 -5.371 -16.812 1 96 53 ALA B CA 1
ATOM 2315 C C . ALA B 1 53 ? 15.477 -6.02 -15.555 1 96 53 ALA B C 1
ATOM 2317 O O . ALA B 1 53 ? 14.273 -5.961 -15.297 1 96 53 ALA B O 1
ATOM 2318 N N . TYR B 1 54 ? 16.359 -6.668 -14.766 1 97.44 54 TYR B N 1
ATOM 2319 C CA . TYR B 1 54 ? 15.938 -7.379 -13.562 1 97.44 54 TYR B CA 1
ATOM 2320 C C . TYR B 1 54 ? 16.203 -6.543 -12.312 1 97.44 54 TYR B C 1
ATOM 2322 O O . TYR B 1 54 ? 16.031 -7.023 -11.188 1 97.44 54 TYR B O 1
ATOM 2330 N N . ALA B 1 55 ? 16.562 -5.312 -12.477 1 97.25 55 ALA B N 1
ATOM 2331 C CA . ALA B 1 55 ? 17.031 -4.504 -11.359 1 97.25 55 ALA B CA 1
ATOM 2332 C C . ALA B 1 55 ? 15.992 -4.426 -10.258 1 97.25 55 ALA B C 1
ATOM 2334 O O . ALA B 1 55 ? 16.328 -4.402 -9.07 1 97.25 55 ALA B O 1
ATOM 2335 N N . VAL B 1 56 ? 14.75 -4.449 -10.586 1 97.56 56 VAL B N 1
ATOM 2336 C CA . VAL B 1 56 ? 13.656 -4.254 -9.633 1 97.56 56 VAL B CA 1
ATOM 2337 C C . VAL B 1 56 ? 13.547 -5.469 -8.711 1 97.56 56 VAL B C 1
ATOM 2339 O O . VAL B 1 56 ? 13 -5.379 -7.613 1 97.56 56 VAL B O 1
ATOM 2342 N N . CYS B 1 57 ? 14.125 -6.594 -9.102 1 98.38 57 CYS B N 1
ATOM 2343 C CA . CYS B 1 57 ? 14.164 -7.75 -8.211 1 98.38 57 CYS B CA 1
ATOM 2344 C C . CYS B 1 57 ? 14.914 -7.43 -6.926 1 98.38 57 CYS B C 1
ATOM 2346 O O . CYS B 1 57 ? 14.656 -8.031 -5.883 1 98.38 57 CYS B O 1
ATOM 2348 N N . GLY B 1 58 ? 15.773 -6.473 -7.059 1 96.81 58 GLY B N 1
ATOM 2349 C CA . GLY B 1 58 ? 16.578 -6.121 -5.906 1 96.81 58 GLY B CA 1
ATOM 2350 C C . GLY B 1 58 ? 16.188 -4.801 -5.273 1 96.81 58 GLY B C 1
ATOM 2351 O O . GLY B 1 58 ? 16.375 -4.598 -4.07 1 96.81 58 GLY B O 1
ATOM 2352 N N . THR B 1 59 ? 15.562 -3.922 -6.012 1 95.62 59 THR B N 1
ATOM 2353 C CA . THR B 1 59 ? 15.344 -2.562 -5.531 1 95.62 59 THR B CA 1
ATOM 2354 C C . THR B 1 59 ? 13.859 -2.301 -5.301 1 95.62 59 THR B C 1
ATOM 2356 O O . THR B 1 59 ? 13.492 -1.314 -4.66 1 95.62 59 THR B O 1
ATOM 2359 N N . GLY B 1 60 ? 13.055 -3.195 -5.844 1 96.81 60 GLY B N 1
ATOM 2360 C CA . GLY B 1 60 ? 11.625 -2.994 -5.707 1 96.81 60 GLY B CA 1
ATOM 2361 C C . GLY B 1 60 ? 11.148 -3.012 -4.266 1 96.81 60 GLY B C 1
ATOM 2362 O O . GLY B 1 60 ? 11.773 -3.652 -3.414 1 96.81 60 GLY B O 1
ATOM 2363 N N . ARG B 1 61 ? 10.016 -2.322 -4.02 1 96.44 61 ARG B N 1
ATOM 2364 C CA . ARG B 1 61 ? 9.492 -2.236 -2.656 1 96.44 61 ARG B CA 1
ATOM 2365 C C . ARG B 1 61 ? 8.109 -2.861 -2.561 1 96.44 61 ARG B C 1
ATOM 2367 O O . ARG B 1 61 ? 7.504 -2.879 -1.485 1 96.44 61 ARG B O 1
ATOM 2374 N N . GLN B 1 62 ? 7.633 -3.344 -3.686 1 98.19 62 GLN B N 1
ATOM 2375 C CA . GLN B 1 62 ? 6.371 -4.074 -3.725 1 98.19 62 GLN B CA 1
ATOM 2376 C C . GLN B 1 62 ? 6.562 -5.473 -4.305 1 98.19 62 GLN B C 1
ATOM 2378 O O . GLN B 1 62 ? 5.801 -5.898 -5.176 1 98.19 62 GLN B O 1
ATOM 2383 N N . GLN B 1 63 ? 7.531 -6.125 -3.822 1 98.69 63 GLN B N 1
ATOM 2384 C CA . GLN B 1 63 ? 7.898 -7.426 -4.375 1 98.69 63 GLN B CA 1
ATOM 2385 C C . GLN B 1 63 ? 7.031 -8.539 -3.785 1 98.69 63 GLN B C 1
ATOM 2387 O O . GLN B 1 63 ? 6.469 -8.383 -2.701 1 98.69 63 GLN B O 1
ATOM 2392 N N . SER B 1 64 ? 6.914 -9.578 -4.551 1 98.88 64 SER B N 1
ATOM 2393 C CA . SER B 1 64 ? 6.195 -10.797 -4.207 1 98.88 64 SER B CA 1
ATOM 2394 C C . SER B 1 64 ? 7.098 -12.023 -4.324 1 98.88 64 SER B C 1
ATOM 2396 O O . SER B 1 64 ? 8.094 -12 -5.055 1 98.88 64 SER B O 1
ATOM 2398 N N . PRO B 1 65 ? 6.75 -13.086 -3.639 1 98.88 65 PRO B N 1
ATOM 2399 C CA . PRO B 1 65 ? 5.602 -13.32 -2.764 1 98.88 65 PRO B CA 1
ATOM 2400 C C . PRO B 1 65 ? 5.816 -12.789 -1.35 1 98.88 65 PRO B C 1
ATOM 2402 O O . PRO B 1 65 ? 6.945 -12.469 -0.971 1 98.88 65 PRO B O 1
ATOM 2405 N N . ILE B 1 66 ? 4.715 -12.672 -0.622 1 98.88 66 ILE B N 1
ATOM 2406 C CA . ILE B 1 66 ? 4.816 -12.227 0.763 1 98.88 66 ILE B CA 1
ATOM 2407 C C . ILE B 1 66 ? 4.105 -13.219 1.68 1 98.88 66 ILE B C 1
ATOM 2409 O O . ILE B 1 66 ? 3.484 -14.172 1.207 1 98.88 66 ILE B O 1
ATOM 2413 N N . ASP B 1 67 ? 4.391 -13.055 2.979 1 98.88 67 ASP B N 1
ATOM 2414 C CA . ASP B 1 67 ? 3.576 -13.711 3.996 1 98.88 67 ASP B CA 1
ATOM 2415 C C . ASP B 1 67 ? 2.254 -12.977 4.203 1 98.88 67 ASP B C 1
ATOM 2417 O O . ASP B 1 67 ? 2.242 -11.766 4.449 1 98.88 67 ASP B O 1
ATOM 2421 N N . LEU B 1 68 ? 1.168 -13.633 4.109 1 98.69 68 LEU B N 1
ATOM 2422 C CA . LEU B 1 68 ? -0.155 -13.023 4.109 1 98.69 68 LEU B CA 1
ATOM 2423 C C . LEU B 1 68 ? -0.702 -12.906 5.527 1 98.69 68 LEU B C 1
ATOM 2425 O O . LEU B 1 68 ? -1.916 -12.836 5.727 1 98.69 68 LEU B O 1
ATOM 2429 N N . SER B 1 69 ? 0.238 -12.734 6.41 1 94.31 69 SER B N 1
ATOM 2430 C CA . SER B 1 69 ? -0.135 -12.555 7.809 1 94.31 69 SER B CA 1
ATOM 2431 C C . SER B 1 69 ? -0.675 -11.148 8.062 1 94.31 69 SER B C 1
ATOM 2433 O O . SER B 1 69 ? -0.413 -10.227 7.285 1 94.31 69 SER B O 1
ATOM 2435 N N . HIS B 1 70 ? -1.487 -10.875 9.031 1 91.19 70 HIS B N 1
ATOM 2436 C CA . HIS B 1 70 ? -1.949 -9.586 9.547 1 91.19 70 HIS B CA 1
ATOM 2437 C C . HIS B 1 70 ? -2.746 -8.828 8.5 1 91.19 70 HIS B C 1
ATOM 2439 O O . HIS B 1 70 ? -2.594 -7.609 8.359 1 91.19 70 HIS B O 1
ATOM 2445 N N . ALA B 1 71 ? -3.492 -9.586 7.727 1 97.62 71 ALA B N 1
ATOM 2446 C CA . ALA B 1 71 ? -4.355 -8.961 6.727 1 97.62 71 ALA B CA 1
ATOM 2447 C C . ALA B 1 71 ? -5.492 -8.188 7.395 1 97.62 71 ALA B C 1
ATOM 2449 O O . ALA B 1 71 ? -6.02 -8.609 8.422 1 97.62 71 ALA B O 1
ATOM 2450 N N . ILE B 1 72 ? -5.895 -7.105 6.824 1 97.69 72 ILE B N 1
ATOM 2451 C CA . ILE B 1 72 ? -6.941 -6.227 7.332 1 97.69 72 ILE B CA 1
ATOM 2452 C C . ILE B 1 72 ? -8.273 -6.574 6.672 1 97.69 72 ILE B C 1
ATOM 2454 O O . ILE B 1 72 ? -8.391 -6.555 5.445 1 97.69 72 ILE B O 1
ATOM 2458 N N . THR B 1 73 ? -9.258 -6.887 7.5 1 97.88 73 THR B N 1
ATOM 2459 C CA . THR B 1 73 ? -10.57 -7.172 6.941 1 97.88 73 THR B CA 1
ATOM 2460 C C . THR B 1 73 ? -11.125 -5.953 6.207 1 97.88 73 THR B C 1
ATOM 2462 O O . THR B 1 73 ? -11.125 -4.844 6.742 1 97.88 73 THR B O 1
ATOM 2465 N N . ALA B 1 74 ? -11.555 -6.164 4.984 1 97.75 74 ALA B N 1
ATOM 2466 C CA . ALA B 1 74 ? -12.016 -5.047 4.164 1 97.75 74 ALA B CA 1
ATOM 2467 C C . ALA B 1 74 ? -13.266 -5.422 3.373 1 97.75 74 ALA B C 1
ATOM 2469 O O . ALA B 1 74 ? -13.523 -6.602 3.129 1 97.75 74 ALA B O 1
ATOM 2470 N N . GLU B 1 75 ? -13.984 -4.398 3.055 1 96 75 GLU B N 1
ATOM 2471 C CA . GLU B 1 75 ? -15.156 -4.555 2.193 1 96 75 GLU B CA 1
ATOM 2472 C C . GLU B 1 75 ? -14.805 -4.285 0.733 1 96 75 GLU B C 1
ATOM 2474 O O . GLU B 1 75 ? -14.844 -3.137 0.284 1 96 75 GLU B O 1
ATOM 2479 N N . LEU B 1 76 ? -14.555 -5.277 0.058 1 94.69 76 LEU B N 1
ATOM 2480 C CA . LEU B 1 76 ? -14.203 -5.25 -1.357 1 94.69 76 LEU B CA 1
ATOM 2481 C C . LEU B 1 76 ? -14.891 -6.379 -2.113 1 94.69 76 LEU B C 1
ATOM 2483 O O . LEU B 1 76 ? -15 -7.496 -1.602 1 94.69 76 LEU B O 1
ATOM 2487 N N . ASP B 1 77 ? -15.273 -6.086 -3.309 1 94.06 77 ASP B N 1
ATOM 2488 C CA . ASP B 1 77 ? -15.891 -7.133 -4.121 1 94.06 77 ASP B CA 1
ATOM 2489 C C . ASP B 1 77 ? -14.875 -8.219 -4.473 1 94.06 77 ASP B C 1
ATOM 2491 O O . ASP B 1 77 ? -13.719 -7.926 -4.766 1 94.06 77 ASP B O 1
ATOM 2495 N N . ALA B 1 78 ? -15.383 -9.406 -4.422 1 96.38 78 ALA B N 1
ATOM 2496 C CA . ALA B 1 78 ? -14.547 -10.531 -4.848 1 96.38 78 ALA B CA 1
ATOM 2497 C C . ALA B 1 78 ? -14.281 -10.477 -6.348 1 96.38 78 ALA B C 1
ATOM 2499 O O . ALA B 1 78 ? -15.062 -9.898 -7.105 1 96.38 78 ALA B O 1
ATOM 2500 N N . ALA B 1 79 ? -13.195 -11.062 -6.711 1 97 79 ALA B N 1
ATOM 2501 C CA . ALA B 1 79 ? -12.961 -11.258 -8.141 1 97 79 ALA B CA 1
ATOM 2502 C C . ALA B 1 79 ? -14.047 -12.141 -8.758 1 97 79 ALA B C 1
ATOM 2504 O O . ALA B 1 79 ? -14.477 -13.117 -8.156 1 97 79 ALA B O 1
ATOM 2505 N N . SER B 1 80 ? -14.422 -11.742 -9.961 1 97.12 80 SER B N 1
ATOM 2506 C CA . SER B 1 80 ? -15.398 -12.547 -10.695 1 97.12 80 SER B CA 1
ATOM 2507 C C . SER B 1 80 ? -14.719 -13.344 -11.812 1 97.12 80 SER B C 1
ATOM 2509 O O . SER B 1 80 ? -14.281 -12.766 -12.812 1 97.12 80 SER B O 1
ATOM 2511 N N . VAL B 1 81 ? -14.711 -14.633 -11.625 1 97.81 81 VAL B N 1
ATOM 2512 C CA . VAL B 1 81 ? -14.039 -15.508 -12.578 1 97.81 81 VAL B CA 1
ATOM 2513 C C . VAL B 1 81 ? -15.023 -15.945 -13.656 1 97.81 81 VAL B C 1
ATOM 2515 O O . VAL B 1 81 ? -16.094 -16.469 -13.352 1 97.81 81 VAL B O 1
ATOM 2518 N N . ASN B 1 82 ? -14.664 -15.703 -14.906 1 96.62 82 ASN B N 1
ATOM 2519 C CA . ASN B 1 82 ? -15.461 -16.109 -16.062 1 96.62 82 ASN B CA 1
ATOM 2520 C C . ASN B 1 82 ? -14.641 -16.938 -17.031 1 96.62 82 ASN B C 1
ATOM 2522 O O . ASN B 1 82 ? -14.586 -16.641 -18.234 1 96.62 82 ASN B O 1
ATOM 2526 N N . TRP B 1 83 ? -14.188 -18.031 -16.578 1 97.25 83 TRP B N 1
ATOM 2527 C CA . TRP B 1 83 ? -13.352 -18.906 -17.391 1 97.25 83 TRP B CA 1
ATOM 2528 C C . TRP B 1 83 ? -14.211 -19.812 -18.266 1 97.25 83 TRP B C 1
ATOM 2530 O O . TRP B 1 83 ? -15.344 -20.141 -17.906 1 97.25 83 TRP B O 1
ATOM 2540 N N . GLN B 1 84 ? -13.633 -20.203 -19.328 1 94.38 84 GLN B N 1
ATOM 2541 C CA . GLN B 1 84 ? -14.164 -21.234 -20.203 1 94.38 84 GLN B CA 1
ATOM 2542 C C . GLN B 1 84 ? -13.219 -22.438 -20.281 1 94.38 84 GLN B C 1
ATOM 2544 O O . GLN B 1 84 ? -12.016 -22.297 -20.047 1 94.38 84 GLN B O 1
ATOM 2549 N N . PRO B 1 85 ? -13.891 -23.562 -20.531 1 92.75 85 PRO B N 1
ATOM 2550 C CA . PRO B 1 85 ? -12.984 -24.703 -20.766 1 92.75 85 PRO B CA 1
ATOM 2551 C C . PRO B 1 85 ? -11.945 -24.422 -21.844 1 92.75 85 PRO B C 1
ATOM 2553 O O . PRO B 1 85 ? -12.25 -23.766 -22.844 1 92.75 85 PRO B O 1
ATOM 2556 N N . ILE B 1 86 ? -10.812 -24.797 -21.562 1 88.88 86 ILE B N 1
ATOM 2557 C CA . ILE B 1 86 ? -9.695 -24.578 -22.469 1 88.88 86 ILE B CA 1
ATOM 2558 C C . ILE B 1 86 ? -9.625 -25.719 -23.484 1 88.88 86 ILE B C 1
ATOM 2560 O O . ILE B 1 86 ? -9.469 -26.891 -23.109 1 88.88 86 ILE B O 1
ATOM 2564 N N . SER B 1 87 ? -9.758 -25.188 -24.719 1 83.56 87 SER B N 1
ATOM 2565 C CA . SER B 1 87 ? -9.625 -26.156 -25.797 1 83.56 87 SER B CA 1
ATOM 2566 C C . SER B 1 87 ? -8.18 -26.219 -26.297 1 83.56 87 SER B C 1
ATOM 2568 O O . SER B 1 87 ? -7.543 -25.188 -26.516 1 83.56 87 SER B O 1
ATOM 2570 N N . HIS B 1 88 ? -7.5 -27.391 -26.172 1 80.38 88 HIS B N 1
ATOM 2571 C CA . HIS B 1 88 ? -6.152 -27.609 -26.688 1 80.38 88 HIS B CA 1
ATOM 2572 C C . HIS B 1 88 ? -5.117 -26.859 -25.844 1 80.38 88 HIS B C 1
ATOM 2574 O O . HIS B 1 88 ? -4.266 -26.156 -26.391 1 80.38 88 HIS B O 1
ATOM 2580 N N . GLY B 1 89 ? -5.23 -27 -24.672 1 84.31 89 GLY B N 1
ATOM 2581 C CA . GLY B 1 89 ? -4.199 -26.438 -23.812 1 84.31 89 GLY B CA 1
ATOM 2582 C C . GLY B 1 89 ? -2.812 -26.969 -24.109 1 84.31 89 GLY B C 1
ATOM 2583 O O . GLY B 1 89 ? -2.664 -28.125 -24.5 1 84.31 89 GLY B O 1
ATOM 2584 N N . ILE B 1 90 ? -1.859 -26.078 -24.078 1 88.5 90 ILE B N 1
ATOM 2585 C CA . ILE B 1 90 ? -0.468 -26.469 -24.266 1 88.5 90 ILE B CA 1
ATOM 2586 C C . ILE B 1 90 ? 0.237 -26.547 -22.906 1 88.5 90 ILE B C 1
ATOM 2588 O O . ILE B 1 90 ? 0.296 -25.547 -22.172 1 88.5 90 ILE B O 1
ATOM 2592 N N . ILE B 1 91 ? 0.757 -27.672 -22.578 1 92.75 91 ILE B N 1
ATOM 2593 C CA . ILE B 1 91 ? 1.539 -27.859 -21.359 1 92.75 91 ILE B CA 1
ATOM 2594 C C . ILE B 1 91 ? 3.025 -27.703 -21.672 1 92.75 91 ILE B C 1
ATOM 2596 O O . ILE B 1 91 ? 3.531 -28.281 -22.641 1 92.75 91 ILE B O 1
ATOM 2600 N N . LEU B 1 92 ? 3.621 -26.875 -20.906 1 93.12 92 LEU B N 1
ATOM 2601 C CA . LEU B 1 92 ? 5.027 -26.578 -21.156 1 93.12 92 LEU B CA 1
ATOM 2602 C C . LEU B 1 92 ? 5.852 -26.766 -19.875 1 93.12 92 LEU B C 1
ATOM 2604 O O . LEU B 1 92 ? 5.48 -26.266 -18.812 1 93.12 92 LEU B O 1
ATOM 2608 N N . ASN B 1 93 ? 6.844 -27.578 -20 1 94.62 93 ASN B N 1
ATOM 2609 C CA . ASN B 1 93 ? 7.949 -27.484 -19.047 1 94.62 93 ASN B CA 1
ATOM 2610 C C . ASN B 1 93 ? 8.961 -26.422 -19.469 1 94.62 93 ASN B C 1
ATOM 2612 O O . ASN B 1 93 ? 9.742 -26.641 -20.391 1 94.62 93 ASN B O 1
ATOM 2616 N N . ASN B 1 94 ? 8.969 -25.328 -18.766 1 92.69 94 ASN B N 1
ATOM 2617 C CA . ASN B 1 94 ? 9.797 -24.219 -19.219 1 92.69 94 ASN B CA 1
ATOM 2618 C C . ASN B 1 94 ? 11.133 -24.172 -18.484 1 92.69 94 ASN B C 1
ATOM 2620 O O . ASN B 1 94 ? 11.836 -23.156 -18.531 1 92.69 94 ASN B O 1
ATOM 2624 N N . GLY B 1 95 ? 11.352 -25.266 -17.734 1 92.56 95 GLY B N 1
ATOM 2625 C CA . GLY B 1 95 ? 12.594 -25.344 -16.984 1 92.56 95 GLY B CA 1
ATOM 2626 C C . GLY B 1 95 ? 12.469 -24.875 -15.555 1 92.56 95 GLY B C 1
ATOM 2627 O O . GLY B 1 95 ? 13.32 -25.172 -14.719 1 92.56 95 GLY B O 1
ATOM 2628 N N . HIS B 1 96 ? 11.438 -24.125 -15.25 1 94.5 96 HIS B N 1
ATOM 2629 C CA . HIS B 1 96 ? 11.242 -23.562 -13.922 1 94.5 96 HIS B CA 1
ATOM 2630 C C . HIS B 1 96 ? 9.945 -24.062 -13.297 1 94.5 96 HIS B C 1
ATOM 2632 O O . HIS B 1 96 ? 9.766 -23.969 -12.078 1 94.5 96 HIS B O 1
ATOM 2638 N N . THR B 1 97 ? 9.055 -24.484 -14.211 1 96.56 97 THR B N 1
ATOM 2639 C CA . THR B 1 97 ? 7.766 -25 -13.773 1 96.56 97 THR B CA 1
ATOM 2640 C C . THR B 1 97 ? 7.051 -25.703 -14.914 1 96.56 97 THR B C 1
ATOM 2642 O O . THR B 1 97 ? 7.598 -25.828 -16.016 1 96.56 97 THR B O 1
ATOM 2645 N N . ILE B 1 98 ? 5.887 -26.297 -14.586 1 95.75 98 ILE B N 1
ATOM 2646 C CA . ILE B 1 98 ? 4.914 -26.719 -15.586 1 95.75 98 ILE B CA 1
ATOM 2647 C C . ILE B 1 98 ? 3.881 -25.609 -15.805 1 95.75 98 ILE B C 1
ATOM 2649 O O . ILE B 1 98 ? 3.199 -25.203 -14.859 1 95.75 98 ILE B O 1
ATOM 2653 N N . GLN B 1 99 ? 3.803 -25.141 -16.984 1 96.25 99 GLN B N 1
ATOM 2654 C CA . GLN B 1 99 ? 2.93 -24.047 -17.391 1 96.25 99 GLN B CA 1
ATOM 2655 C C . GLN B 1 99 ? 1.899 -24.5 -18.406 1 96.25 99 GLN B C 1
ATOM 2657 O O . GLN B 1 99 ? 2.227 -25.25 -19.328 1 96.25 99 GLN B O 1
ATOM 2662 N N . ILE B 1 100 ? 0.708 -24.109 -18.25 1 94.94 100 ILE B N 1
ATOM 2663 C CA . ILE B 1 100 ? -0.349 -24.344 -19.219 1 94.94 100 ILE B CA 1
ATOM 2664 C C . ILE B 1 100 ? -0.734 -23.016 -19.875 1 94.94 100 ILE B C 1
ATOM 2666 O O . ILE B 1 100 ? -1.158 -22.078 -19.203 1 94.94 100 ILE B O 1
ATOM 2670 N N . ASN B 1 101 ? -0.604 -22.906 -21.125 1 93.38 101 ASN B N 1
ATOM 2671 C CA . ASN B 1 101 ? -1.078 -21.75 -21.891 1 93.38 101 ASN B CA 1
ATOM 2672 C C . ASN B 1 101 ? -2.553 -21.891 -22.25 1 93.38 101 ASN B C 1
ATOM 2674 O O . ASN B 1 101 ? -3.002 -22.969 -22.641 1 93.38 101 ASN B O 1
ATOM 2678 N N . THR B 1 102 ? -3.248 -20.828 -22.078 1 90.06 102 THR B N 1
ATOM 2679 C CA . THR B 1 102 ? -4.703 -20.922 -22.172 1 90.06 102 THR B CA 1
ATOM 2680 C C . THR B 1 102 ? -5.23 -19.953 -23.234 1 90.06 102 THR B C 1
ATOM 2682 O O . THR B 1 102 ? -5.867 -18.953 -22.891 1 90.06 102 THR B O 1
ATOM 2685 N N . PRO B 1 103 ? -5.121 -20.281 -24.422 1 83.38 103 PRO B N 1
ATOM 2686 C CA . PRO B 1 103 ? -5.719 -19.391 -25.422 1 83.38 103 PRO B CA 1
ATOM 2687 C C . PRO B 1 103 ? -7.238 -19.328 -25.312 1 83.38 103 PRO B C 1
ATOM 2689 O O . PRO B 1 103 ? -7.895 -20.344 -25.094 1 83.38 103 PRO B O 1
ATOM 2692 N N . ASP B 1 104 ? -7.809 -18.109 -25.266 1 84.44 104 ASP B N 1
ATOM 2693 C CA . ASP B 1 104 ? -9.234 -17.828 -25.359 1 84.44 104 ASP B CA 1
ATOM 2694 C C . ASP B 1 104 ? -10.008 -18.516 -24.219 1 84.44 104 ASP B C 1
ATOM 2696 O O . ASP B 1 104 ? -11.047 -19.125 -24.469 1 84.44 104 ASP B O 1
ATOM 2700 N N . ALA B 1 105 ? -9.492 -18.516 -23.078 1 91.88 105 ALA B N 1
ATOM 2701 C CA . ALA B 1 105 ? -10.078 -19.25 -21.969 1 91.88 105 ALA B CA 1
ATOM 2702 C C . ALA B 1 105 ? -10.93 -18.344 -21.094 1 91.88 105 ALA B C 1
ATOM 2704 O O . ALA B 1 105 ? -11.273 -18.688 -19.969 1 91.88 105 ALA B O 1
ATOM 2705 N N . GLY B 1 106 ? -11.258 -17.156 -21.531 1 95.56 106 GLY B N 1
ATOM 2706 C CA . GLY B 1 106 ? -11.984 -16.219 -20.703 1 95.56 106 GLY B CA 1
ATOM 2707 C C . GLY B 1 106 ? -11.078 -15.414 -19.781 1 95.56 106 GLY B C 1
ATOM 2708 O O . GLY B 1 106 ? -9.961 -15.055 -20.156 1 95.56 106 GLY B O 1
ATOM 2709 N N . GLY B 1 107 ? -11.711 -15.031 -18.656 1 97.38 107 GLY B N 1
ATOM 2710 C CA . GLY B 1 107 ? -10.922 -14.172 -17.797 1 97.38 107 GLY B CA 1
ATOM 2711 C C . GLY B 1 107 ? -11.602 -13.883 -16.469 1 97.38 107 GLY B C 1
ATOM 2712 O O . GLY B 1 107 ? -12.281 -14.742 -15.906 1 97.38 107 GLY B O 1
ATOM 2713 N N . LEU B 1 108 ? -11.195 -12.789 -15.938 1 97.19 108 LEU B N 1
ATOM 2714 C CA . LEU B 1 108 ? -11.789 -12.367 -14.68 1 97.19 108 LEU B CA 1
ATOM 2715 C C . LEU B 1 108 ? -11.977 -10.859 -14.641 1 97.19 108 LEU B C 1
ATOM 2717 O O . LEU B 1 108 ? -11.32 -10.133 -15.398 1 97.19 108 LEU B O 1
ATOM 2721 N N . SER B 1 109 ? -13 -10.445 -13.828 1 97.38 109 SER B N 1
ATOM 2722 C CA . SER B 1 109 ? -13.219 -9.031 -13.539 1 97.38 109 SER B CA 1
ATOM 2723 C C . SER B 1 109 ? -12.82 -8.695 -12.102 1 97.38 109 SER B C 1
ATOM 2725 O O . SER B 1 109 ? -13.086 -9.477 -11.188 1 97.38 109 SER B O 1
ATOM 2727 N N . LEU B 1 110 ? -12.109 -7.598 -11.961 1 96.62 110 LEU B N 1
ATOM 2728 C CA . LEU B 1 110 ? -11.648 -7.133 -10.656 1 96.62 110 LEU B CA 1
ATOM 2729 C C . LEU B 1 110 ? -11.68 -5.609 -10.578 1 96.62 110 LEU B C 1
ATOM 2731 O O . LEU B 1 110 ? -11.102 -4.93 -11.43 1 96.62 110 LEU B O 1
ATOM 2735 N N . ASP B 1 111 ? -12.359 -5.082 -9.594 1 93.31 111 ASP B N 1
ATOM 2736 C CA . ASP B 1 111 ? -12.414 -3.646 -9.336 1 93.31 111 ASP B CA 1
ATOM 2737 C C . ASP B 1 111 ? -12.844 -2.881 -10.586 1 93.31 111 ASP B C 1
ATOM 2739 O O . ASP B 1 111 ? -12.242 -1.859 -10.93 1 93.31 111 ASP B O 1
ATOM 2743 N N . GLY B 1 112 ? -13.688 -3.432 -11.328 1 92.5 112 GLY B N 1
ATOM 2744 C CA . GLY B 1 112 ? -14.266 -2.766 -12.484 1 92.5 112 GLY B CA 1
ATOM 2745 C C . GLY B 1 112 ? -13.445 -2.943 -13.75 1 92.5 112 GLY B C 1
ATOM 2746 O O . GLY B 1 112 ? -13.789 -2.404 -14.805 1 92.5 112 GLY B O 1
ATOM 2747 N N . ALA B 1 113 ? -12.344 -3.654 -13.672 1 95.19 113 ALA B N 1
ATOM 2748 C CA . ALA B 1 113 ? -11.492 -3.898 -14.836 1 95.19 113 ALA B CA 1
ATOM 2749 C C . ALA B 1 113 ? -11.57 -5.355 -15.281 1 95.19 113 ALA B C 1
ATOM 2751 O O . ALA B 1 113 ? -11.883 -6.238 -14.477 1 95.19 113 ALA B O 1
ATOM 2752 N N . GLU B 1 114 ? -11.242 -5.555 -16.562 1 96.81 114 GLU B N 1
ATOM 2753 C CA . GLU B 1 114 ? -11.289 -6.895 -17.141 1 96.81 114 GLU B CA 1
ATOM 2754 C C . GLU B 1 114 ? -9.891 -7.414 -17.453 1 96.81 114 GLU B C 1
ATOM 2756 O O . GLU B 1 114 ? -9.031 -6.66 -17.906 1 96.81 114 GLU B O 1
ATOM 2761 N N . TYR B 1 115 ? -9.766 -8.664 -17.234 1 97.94 115 TYR B N 1
ATOM 2762 C CA . TYR B 1 115 ? -8.508 -9.352 -17.484 1 97.94 115 TYR B CA 1
ATOM 2763 C C . TYR B 1 115 ? -8.75 -10.664 -18.234 1 97.94 115 TYR B C 1
ATOM 2765 O O . TYR B 1 115 ? -9.789 -11.305 -18.047 1 97.94 115 TYR B O 1
ATOM 2773 N N . LYS B 1 116 ? -7.758 -11.047 -19.047 1 97.56 116 LYS B N 1
ATOM 2774 C CA . LYS B 1 116 ? -7.836 -12.297 -19.797 1 97.56 116 LYS B CA 1
ATOM 2775 C C . LYS B 1 116 ? -6.875 -13.344 -19.234 1 97.56 116 LYS B C 1
ATOM 2777 O O . LYS B 1 116 ? -5.707 -13.039 -18.984 1 97.56 116 LYS B O 1
ATOM 2782 N N . LEU B 1 117 ? -7.395 -14.523 -19.031 1 97.25 117 LEU B N 1
ATOM 2783 C CA . LEU B 1 117 ? -6.535 -15.602 -18.562 1 97.25 117 LEU B CA 1
ATOM 2784 C C . LEU B 1 117 ? -5.48 -15.953 -19.609 1 97.25 117 LEU B C 1
ATOM 2786 O O . LEU B 1 117 ? -5.812 -16.359 -20.719 1 97.25 117 LEU B O 1
ATOM 2790 N N . ALA B 1 118 ? -4.273 -15.82 -19.266 1 96.31 118 ALA B N 1
ATOM 2791 C CA . ALA B 1 118 ? -3.174 -16.047 -20.203 1 96.31 118 ALA B CA 1
ATOM 2792 C C . ALA B 1 118 ? -2.568 -17.438 -20.016 1 96.31 118 ALA B C 1
ATOM 2794 O O . ALA B 1 118 ? -2.252 -18.125 -20.984 1 96.31 118 ALA B O 1
ATOM 2795 N N . GLN B 1 119 ? -2.398 -17.812 -18.781 1 96.38 119 GLN B N 1
ATOM 2796 C CA . GLN B 1 119 ? -1.752 -19.078 -18.422 1 96.38 119 GLN B CA 1
ATOM 2797 C C . GLN B 1 119 ? -1.955 -19.406 -16.953 1 96.38 119 GLN B C 1
ATOM 2799 O O . GLN B 1 119 ? -2.445 -18.562 -16.188 1 96.38 119 GLN B O 1
ATOM 2804 N N . PHE B 1 120 ? -1.658 -20.609 -16.578 1 97.38 120 PHE B N 1
ATOM 2805 C CA . PHE B 1 120 ? -1.472 -20.922 -15.164 1 97.38 120 PHE B CA 1
ATOM 2806 C C . PHE B 1 120 ? -0.313 -21.891 -14.969 1 97.38 120 PHE B C 1
ATOM 2808 O O . PHE B 1 120 ? 0.106 -22.562 -15.914 1 97.38 120 PHE B O 1
ATOM 2815 N N . HIS B 1 121 ? 0.293 -21.844 -13.805 1 98.06 121 HIS B N 1
ATOM 2816 C CA . HIS B 1 121 ? 1.46 -22.672 -13.5 1 98.06 121 HIS B CA 1
ATOM 2817 C C . HIS B 1 121 ? 1.527 -23 -12.008 1 98.06 121 HIS B C 1
ATOM 2819 O O . HIS B 1 121 ? 0.751 -22.469 -11.219 1 98.06 121 HIS B O 1
ATOM 2825 N N . PHE B 1 122 ? 2.537 -23.859 -11.688 1 98.62 122 PHE B N 1
ATOM 2826 C CA . PHE B 1 122 ? 2.527 -24.438 -10.352 1 98.62 122 PHE B CA 1
ATOM 2827 C C . PHE B 1 122 ? 3.846 -24.172 -9.633 1 98.62 122 PHE B C 1
ATOM 2829 O O . PHE B 1 122 ? 4.875 -23.953 -10.273 1 98.62 122 PHE B O 1
ATOM 2836 N N . HIS B 1 123 ? 3.717 -24.172 -8.328 1 98.75 123 HIS B N 1
ATOM 2837 C CA . HIS B 1 123 ? 4.875 -24.047 -7.453 1 98.75 123 HIS B CA 1
ATOM 2838 C C . HIS B 1 123 ? 4.867 -25.109 -6.359 1 98.75 123 HIS B C 1
ATOM 2840 O O . HIS B 1 123 ? 3.809 -25.453 -5.836 1 98.75 123 HIS B O 1
ATOM 2846 N N . HIS B 1 124 ? 6.148 -25.609 -6.016 1 98 124 HIS B N 1
ATOM 2847 C CA . HIS B 1 124 ? 6.418 -26.453 -4.859 1 98 124 HIS B CA 1
ATOM 2848 C C . HIS B 1 124 ? 7.648 -25.969 -4.098 1 98 124 HIS B C 1
ATOM 2850 O O . HIS B 1 124 ? 8.742 -25.906 -4.656 1 98 124 HIS B O 1
ATOM 2856 N N . LEU B 1 125 ? 7.379 -25.594 -2.75 1 97.5 125 LEU B N 1
ATOM 2857 C CA . LEU B 1 125 ? 6.172 -25.359 -1.967 1 97.5 125 LEU B CA 1
ATOM 2858 C C . LEU B 1 125 ? 5.445 -24.109 -2.455 1 97.5 125 LEU B C 1
ATOM 2860 O O . LEU B 1 125 ? 5.816 -23.531 -3.477 1 97.5 125 LEU B O 1
ATOM 2864 N N . SER B 1 126 ? 4.352 -23.797 -1.841 1 98.81 126 SER B N 1
ATOM 2865 C CA . SER B 1 126 ? 3.674 -22.547 -2.166 1 98.81 126 SER B CA 1
ATOM 2866 C C . SER B 1 126 ? 4.625 -21.359 -2.047 1 98.81 126 SER B C 1
ATOM 2868 O O . SER B 1 126 ? 5.473 -21.312 -1.155 1 98.81 126 SER B O 1
ATOM 2870 N N . GLU B 1 127 ? 4.426 -20.422 -2.947 1 98.69 127 GLU B N 1
ATOM 2871 C CA . GLU B 1 127 ? 5.238 -19.219 -2.842 1 98.69 127 GLU B CA 1
ATOM 2872 C C . GLU B 1 127 ? 4.777 -18.344 -1.679 1 98.69 127 GLU B C 1
ATOM 2874 O O . GLU B 1 127 ? 5.59 -17.906 -0.868 1 98.69 127 GLU B O 1
ATOM 2879 N N . HIS B 1 128 ? 3.568 -18.141 -1.599 1 98.94 128 HIS B N 1
ATOM 2880 C CA . HIS B 1 128 ? 3.043 -17.391 -0.47 1 98.94 128 HIS B CA 1
ATOM 2881 C C . HIS B 1 128 ? 3.062 -18.219 0.809 1 98.94 128 HIS B C 1
ATOM 2883 O O . HIS B 1 128 ? 3.049 -19.453 0.756 1 98.94 128 HIS B O 1
ATOM 2889 N N . ALA B 1 129 ? 3.162 -17.5 1.89 1 98.81 129 ALA B N 1
ATOM 2890 C CA . ALA B 1 129 ? 2.945 -18.094 3.209 1 98.81 129 ALA B CA 1
ATOM 2891 C C . ALA B 1 129 ? 1.76 -17.438 3.912 1 98.81 129 ALA B C 1
ATOM 2893 O O . ALA B 1 129 ? 1.398 -16.297 3.607 1 98.81 129 ALA B O 1
ATOM 2894 N N . VAL B 1 130 ? 1.149 -18.219 4.754 1 98.38 130 VAL B N 1
ATOM 2895 C CA . VAL B 1 130 ? 0.144 -17.703 5.68 1 98.38 130 VAL B CA 1
ATOM 2896 C C . VAL B 1 130 ? 0.599 -17.938 7.117 1 98.38 130 VAL B C 1
ATOM 2898 O O . VAL B 1 130 ? 0.759 -19.094 7.543 1 98.38 130 VAL B O 1
ATOM 2901 N N . ASP B 1 131 ? 0.856 -16.812 7.824 1 97.38 131 ASP B N 1
ATOM 2902 C CA . ASP B 1 131 ? 1.368 -16.891 9.188 1 97.38 131 ASP B CA 1
ATOM 2903 C C . ASP B 1 131 ? 2.66 -17.703 9.25 1 97.38 131 ASP B C 1
ATOM 2905 O O . ASP B 1 131 ? 2.803 -18.594 10.094 1 97.38 131 ASP B O 1
ATOM 2909 N N . GLY B 1 132 ? 3.404 -17.531 8.25 1 97.62 132 GLY B N 1
ATOM 2910 C CA . GLY B 1 132 ? 4.73 -18.125 8.227 1 97.62 132 GLY B CA 1
ATOM 2911 C C . GLY B 1 132 ? 4.75 -19.531 7.672 1 97.62 132 GLY B C 1
ATOM 2912 O O . GLY B 1 132 ? 5.812 -20.141 7.547 1 97.62 132 GLY B O 1
ATOM 2913 N N . LYS B 1 133 ? 3.625 -20.016 7.234 1 98.12 133 LYS B N 1
ATOM 2914 C CA . LYS B 1 133 ? 3.555 -21.406 6.793 1 98.12 133 LYS B CA 1
ATOM 2915 C C . LYS B 1 133 ? 3.262 -21.484 5.297 1 98.12 133 LYS B C 1
ATOM 2917 O O . LYS B 1 133 ? 2.328 -20.859 4.805 1 98.12 133 LYS B O 1
ATOM 2922 N N . ARG B 1 134 ? 4 -22.312 4.66 1 98.38 134 ARG B N 1
ATOM 2923 C CA . ARG B 1 134 ? 3.762 -22.594 3.248 1 98.38 134 ARG B CA 1
ATOM 2924 C C . ARG B 1 134 ? 2.932 -23.859 3.074 1 98.38 134 ARG B C 1
ATOM 2926 O O . ARG B 1 134 ? 2.98 -24.766 3.916 1 98.38 134 ARG B O 1
ATOM 2933 N N . SER B 1 135 ? 2.248 -23.891 2.053 1 98.56 135 SER B N 1
ATOM 2934 C CA . SER B 1 135 ? 1.513 -25.094 1.641 1 98.56 135 SER B CA 1
ATOM 2935 C C . SER B 1 135 ? 2.352 -25.969 0.715 1 98.56 135 SER B C 1
ATOM 2937 O O . SER B 1 135 ? 3.344 -25.5 0.147 1 98.56 135 SER B O 1
ATOM 2939 N N . PRO B 1 136 ? 1.938 -27.203 0.518 1 98.69 136 PRO B N 1
ATOM 2940 C CA . PRO B 1 136 ? 2.699 -28.109 -0.338 1 98.69 136 PRO B CA 1
ATOM 2941 C C . PRO B 1 136 ? 2.832 -27.609 -1.771 1 98.69 136 PRO B C 1
ATOM 2943 O O . PRO B 1 136 ? 3.871 -27.797 -2.408 1 98.69 136 PRO B O 1
ATOM 2946 N N . MET B 1 137 ? 1.747 -27.016 -2.264 1 98.81 137 MET B N 1
ATOM 2947 C CA . MET B 1 137 ? 1.793 -26.469 -3.615 1 98.81 137 MET B CA 1
ATOM 2948 C C . MET B 1 137 ? 0.931 -25.219 -3.721 1 98.81 137 MET B C 1
ATOM 2950 O O . MET B 1 137 ? 0.123 -24.938 -2.834 1 98.81 137 MET B O 1
ATOM 2954 N N . GLU B 1 138 ? 1.176 -24.516 -4.754 1 98.94 138 GLU B N 1
ATOM 2955 C CA . GLU B 1 138 ? 0.384 -23.344 -5.125 1 98.94 138 GLU B CA 1
ATOM 2956 C C . GLU B 1 138 ? 0.253 -23.234 -6.641 1 98.94 138 GLU B C 1
ATOM 2958 O O . GLU B 1 138 ? 1.215 -23.469 -7.371 1 98.94 138 GLU B O 1
ATOM 2963 N N . VAL B 1 139 ? -0.93 -22.953 -7.094 1 98.88 139 VAL B N 1
ATOM 2964 C CA . VAL B 1 139 ? -1.129 -22.672 -8.516 1 98.88 139 VAL B CA 1
ATOM 2965 C C . VAL B 1 139 ? -1.408 -21.188 -8.711 1 98.88 139 VAL B C 1
ATOM 2967 O O . VAL B 1 139 ? -2.137 -20.578 -7.93 1 98.88 139 VAL B O 1
ATOM 2970 N N . HIS B 1 140 ? -0.779 -20.578 -9.641 1 98.94 140 HIS B N 1
ATOM 2971 C CA . HIS B 1 140 ? -0.984 -19.203 -10.055 1 98.94 140 HIS B CA 1
ATOM 2972 C C . HIS B 1 140 ? -1.708 -1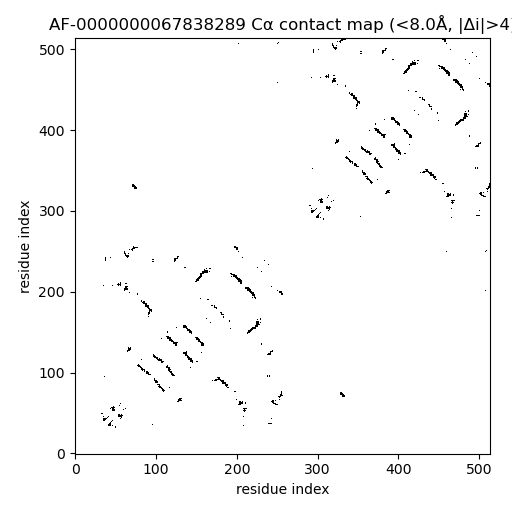9.125 -11.398 1 98.94 140 HIS B C 1
ATOM 2974 O O . HIS B 1 140 ? -1.226 -19.656 -12.398 1 98.94 140 HIS B O 1
ATOM 2980 N N . PHE B 1 141 ? -2.82 -18.484 -11.461 1 98.75 141 PHE B N 1
ATOM 2981 C CA . PHE B 1 141 ? -3.514 -18.156 -12.695 1 98.75 141 PHE B CA 1
ATOM 2982 C C . PHE B 1 141 ? -3.225 -16.703 -13.102 1 98.75 141 PHE B C 1
ATOM 2984 O O . PHE B 1 141 ? -3.633 -15.773 -12.414 1 98.75 141 PHE B O 1
ATOM 2991 N N . VAL B 1 142 ? -2.57 -16.547 -14.188 1 98.69 142 VAL B N 1
ATOM 2992 C CA . VAL B 1 142 ? -2.096 -15.234 -14.617 1 98.69 142 VAL B CA 1
ATOM 2993 C C . VAL B 1 142 ? -3.068 -14.641 -15.633 1 98.69 142 VAL B C 1
ATOM 2995 O O . VAL B 1 142 ? -3.334 -15.242 -16.672 1 98.69 142 VAL B O 1
ATOM 2998 N N . HIS B 1 143 ? -3.623 -13.453 -15.344 1 98.62 143 HIS B N 1
ATOM 2999 C CA . HIS B 1 143 ? -4.535 -12.727 -16.219 1 98.62 143 HIS B CA 1
ATOM 3000 C C . HIS B 1 143 ? -3.922 -11.422 -16.703 1 98.62 143 HIS B C 1
ATOM 3002 O O . HIS B 1 143 ? -3.348 -10.672 -15.906 1 98.62 143 HIS B O 1
ATOM 3008 N N . LYS B 1 144 ? -4.035 -11.148 -17.938 1 98.06 144 LYS B N 1
ATOM 3009 C CA . LYS B 1 144 ? -3.541 -9.906 -18.5 1 98.06 144 LYS B CA 1
ATOM 3010 C C . LYS B 1 144 ? -4.66 -8.875 -18.625 1 98.06 144 LYS B C 1
ATOM 3012 O O . LYS B 1 144 ? -5.766 -9.203 -19.062 1 98.06 144 LYS B O 1
ATOM 3017 N N . ALA B 1 145 ? -4.336 -7.707 -18.219 1 97.38 145 ALA B N 1
ATOM 3018 C CA . ALA B 1 145 ? -5.301 -6.629 -18.406 1 97.38 145 ALA B CA 1
ATOM 3019 C C . ALA B 1 145 ? -5.613 -6.43 -19.891 1 97.38 145 ALA B C 1
ATOM 3021 O O . ALA B 1 145 ? -4.734 -6.578 -20.734 1 97.38 145 ALA B O 1
ATOM 3022 N N . THR B 1 146 ? -6.816 -6.07 -20.141 1 94.62 146 THR B N 1
ATOM 3023 C CA . THR B 1 146 ? -7.203 -5.828 -21.531 1 94.62 146 THR B CA 1
ATOM 3024 C C . THR B 1 146 ? -6.633 -4.504 -22.016 1 94.62 146 THR B C 1
ATOM 3026 O O . THR B 1 146 ? -6.512 -4.285 -23.234 1 94.62 146 THR B O 1
ATOM 3029 N N . SER B 1 147 ? -6.352 -3.656 -21.094 1 91.19 147 SER B N 1
ATOM 3030 C CA . SER B 1 147 ? -5.688 -2.387 -21.375 1 91.19 147 SER B CA 1
ATOM 3031 C C . SER B 1 147 ? -4.527 -2.141 -20.422 1 91.19 147 SER B C 1
ATOM 3033 O O . SER B 1 147 ? -4.668 -2.33 -19.203 1 91.19 147 SER B O 1
ATOM 3035 N N . GLY B 1 148 ? -3.348 -1.807 -20.969 1 90.38 148 GLY B N 1
ATOM 3036 C CA . GLY B 1 148 ? -2.178 -1.576 -20.141 1 90.38 148 GLY B CA 1
ATOM 3037 C C . GLY B 1 148 ? -1.356 -2.83 -19.906 1 90.38 148 GLY B C 1
ATOM 3038 O O . GLY B 1 148 ? -1.552 -3.844 -20.578 1 90.38 148 GLY B O 1
ATOM 3039 N N . ASP B 1 149 ? -0.43 -2.781 -19 1 92.81 149 ASP B N 1
ATOM 3040 C CA . ASP B 1 149 ? 0.511 -3.875 -18.766 1 92.81 149 ASP B CA 1
ATOM 3041 C C . ASP B 1 149 ? 0.242 -4.566 -17.438 1 92.81 149 ASP B C 1
ATOM 3043 O O . ASP B 1 149 ? 0.988 -5.461 -17.031 1 92.81 149 ASP B O 1
ATOM 3047 N N . GLY B 1 150 ? -0.811 -4.234 -16.844 1 97 150 GLY B N 1
ATOM 3048 C CA . GLY B 1 150 ? -1.107 -4.789 -15.531 1 97 150 GLY B CA 1
ATOM 3049 C C . GLY B 1 150 ? -1.531 -6.246 -15.578 1 97 150 GLY B C 1
ATOM 3050 O O . GLY B 1 150 ? -2.1 -6.699 -16.578 1 97 150 GLY B O 1
ATOM 3051 N N . LEU B 1 151 ? -1.224 -6.949 -14.516 1 98.56 151 LEU B N 1
ATOM 3052 C CA . LEU B 1 151 ? -1.628 -8.344 -14.352 1 98.56 151 LEU B CA 1
ATOM 3053 C C . LEU B 1 151 ? -2.459 -8.523 -13.078 1 98.56 151 LEU B C 1
ATOM 3055 O O . LEU B 1 151 ? -2.279 -7.785 -12.109 1 98.56 151 LEU B O 1
ATOM 3059 N N . THR B 1 152 ? -3.342 -9.43 -13.141 1 98.69 152 THR B N 1
ATOM 3060 C CA . THR B 1 152 ? -3.947 -10 -11.938 1 98.69 152 THR B CA 1
ATOM 3061 C C . THR B 1 152 ? -3.631 -11.492 -11.828 1 98.69 152 THR B C 1
ATOM 3063 O O . THR B 1 152 ? -3.834 -12.242 -12.781 1 98.69 152 THR B O 1
ATOM 3066 N N . VAL B 1 153 ? -3.125 -11.852 -10.719 1 98.94 153 VAL B N 1
ATOM 3067 C CA . VAL B 1 153 ? -2.809 -13.258 -10.523 1 98.94 153 VAL B CA 1
ATOM 3068 C C . VAL B 1 153 ? -3.668 -13.828 -9.391 1 98.94 153 VAL B C 1
ATOM 3070 O O . VAL B 1 153 ? -3.676 -13.297 -8.281 1 98.94 153 VAL B O 1
ATOM 3073 N N . LEU B 1 154 ? -4.375 -14.812 -9.727 1 98.88 154 LEU B N 1
ATOM 3074 C CA . LEU B 1 154 ? -5.137 -15.578 -8.75 1 98.88 154 LEU B CA 1
ATOM 3075 C C . LEU B 1 154 ? -4.312 -16.75 -8.219 1 98.88 154 LEU B C 1
ATOM 3077 O O . LEU B 1 154 ? -3.908 -17.625 -8.984 1 98.88 154 LEU B O 1
ATOM 3081 N N . GLY B 1 155 ? -4 -16.703 -6.938 1 98.88 155 GLY B N 1
ATOM 3082 C CA . GLY B 1 155 ? -3.287 -17.797 -6.293 1 98.88 155 GLY B CA 1
ATOM 3083 C C . GLY B 1 155 ? -4.199 -18.75 -5.535 1 98.88 155 GLY B C 1
ATOM 3084 O O . GLY B 1 155 ? -5.129 -18.297 -4.855 1 98.88 155 GLY B O 1
ATOM 3085 N N . VAL B 1 156 ? -3.939 -20.031 -5.688 1 98.94 156 VAL B N 1
ATOM 3086 C CA . VAL B 1 156 ? -4.68 -21.047 -4.965 1 98.94 156 VAL B CA 1
ATOM 3087 C C . VAL B 1 156 ? -3.705 -22.047 -4.324 1 98.94 156 VAL B C 1
ATOM 3089 O O . VAL B 1 156 ? -2.82 -22.578 -5 1 98.94 156 VAL B O 1
ATOM 3092 N N . PHE B 1 157 ? -3.922 -22.266 -3.059 1 98.88 157 PHE B N 1
ATOM 3093 C CA . PHE B 1 157 ? -3.104 -23.234 -2.355 1 98.88 157 PHE B CA 1
ATOM 3094 C C . PHE B 1 157 ? -3.604 -24.656 -2.621 1 98.88 157 PHE B C 1
ATOM 3096 O O . PHE B 1 157 ? -4.812 -24.891 -2.693 1 98.88 157 PHE B O 1
ATOM 3103 N N . LEU B 1 158 ? -2.668 -25.578 -2.809 1 98.88 158 LEU B N 1
ATOM 3104 C CA . LEU B 1 158 ? -2.959 -27.016 -2.867 1 98.88 158 LEU B CA 1
ATOM 3105 C C . LEU B 1 158 ? -2.418 -27.734 -1.636 1 98.88 158 LEU B C 1
ATOM 3107 O O . LEU B 1 158 ? -1.221 -27.656 -1.348 1 98.88 158 LEU B O 1
ATOM 3111 N N . VAL B 1 159 ? -3.295 -28.375 -0.958 1 98.81 159 VAL B N 1
ATOM 3112 C CA . VAL B 1 159 ? -2.902 -29.141 0.222 1 98.81 159 VAL B CA 1
ATOM 3113 C C . VAL B 1 159 ? -3.18 -30.625 -0.006 1 98.81 159 VAL B C 1
ATOM 3115 O O . VAL B 1 159 ? -3.943 -30.984 -0.903 1 98.81 159 VAL B O 1
ATOM 3118 N N . GLU B 1 160 ? -2.525 -31.391 0.756 1 98.75 160 GLU B N 1
ATOM 3119 C CA . GLU B 1 160 ? -2.701 -32.844 0.593 1 98.75 160 GLU B CA 1
ATOM 3120 C C . GLU B 1 160 ? -4.109 -33.281 0.988 1 98.75 160 GLU B C 1
ATOM 3122 O O . GLU B 1 160 ? -4.621 -32.844 2.029 1 98.75 160 GLU B O 1
ATOM 3127 N N . GLY B 1 161 ? -4.75 -34.031 0.142 1 98.62 161 GLY B N 1
ATOM 3128 C CA . GLY B 1 161 ? -6.086 -34.594 0.342 1 98.62 161 GLY B CA 1
ATOM 3129 C C . GLY B 1 161 ? -6.562 -35.438 -0.816 1 98.62 161 GLY B C 1
ATOM 3130 O O . GLY B 1 161 ? -5.812 -36.25 -1.332 1 98.62 161 GLY B O 1
ATOM 3131 N N . THR B 1 162 ? -7.816 -35.312 -1.152 1 98.12 162 THR B N 1
ATOM 3132 C CA . THR B 1 162 ? -8.398 -36.094 -2.25 1 98.12 162 THR B CA 1
ATOM 3133 C C . THR B 1 162 ? -7.754 -35.719 -3.578 1 98.12 162 THR B C 1
ATOM 3135 O O . THR B 1 162 ? -7.445 -34.531 -3.812 1 98.12 162 THR B O 1
ATOM 3138 N N . GLU B 1 163 ? -7.605 -36.719 -4.406 1 98.19 163 GLU B N 1
ATOM 3139 C CA . GLU B 1 163 ? -7.055 -36.5 -5.738 1 98.19 163 GLU B CA 1
ATOM 3140 C C . GLU B 1 163 ? -7.848 -35.438 -6.488 1 98.19 163 GLU B C 1
ATOM 3142 O O . GLU B 1 163 ? -9.078 -35.406 -6.434 1 98.19 163 GLU B O 1
ATOM 3147 N N . ASN B 1 164 ? -7.059 -34.594 -7.117 1 97.75 164 ASN B N 1
ATOM 3148 C CA . ASN B 1 164 ? -7.695 -33.562 -7.914 1 97.75 164 ASN B CA 1
ATOM 3149 C C . ASN B 1 164 ? -7.938 -34 -9.352 1 97.75 164 ASN B C 1
ATOM 3151 O O . ASN B 1 164 ? -6.996 -34.375 -10.055 1 97.75 164 ASN B O 1
ATOM 3155 N N . SER B 1 165 ? -9.141 -33.938 -9.789 1 95.81 165 SER B N 1
ATOM 3156 C CA . SER B 1 165 ? -9.516 -34.5 -11.078 1 95.81 165 SER B CA 1
ATOM 3157 C C . SER B 1 165 ? -8.969 -33.656 -12.234 1 95.81 165 SER B C 1
ATOM 3159 O O . SER B 1 165 ? -8.828 -34.156 -13.352 1 95.81 165 SER B O 1
ATOM 3161 N N . VAL B 1 166 ? -8.672 -32.375 -12 1 95.31 166 VAL B N 1
ATOM 3162 C CA . VAL B 1 166 ? -8.109 -31.516 -13.047 1 95.31 166 VAL B CA 1
ATOM 3163 C C . VAL B 1 166 ? -6.621 -31.828 -13.219 1 95.31 166 VAL B C 1
ATOM 3165 O O . VAL B 1 166 ? -6.105 -31.812 -14.336 1 95.31 166 VAL B O 1
ATOM 3168 N N . LEU B 1 167 ? -5.926 -32.156 -12.164 1 96.56 167 LEU B N 1
ATOM 3169 C CA . LEU B 1 167 ? -4.484 -32.406 -12.203 1 96.56 167 LEU B CA 1
ATOM 3170 C C . LEU B 1 167 ? -4.176 -33.719 -12.875 1 96.56 167 LEU B C 1
ATOM 3172 O O . LEU B 1 167 ? -3.125 -33.875 -13.508 1 96.56 167 LEU B O 1
ATOM 3176 N N . ALA B 1 168 ? -4.992 -34.656 -12.766 1 94.31 168 ALA B N 1
ATOM 3177 C CA . ALA B 1 168 ? -4.723 -36 -13.234 1 94.31 168 ALA B CA 1
ATOM 3178 C C . ALA B 1 168 ? -4.332 -36 -14.711 1 94.31 168 ALA B C 1
ATOM 3180 O O . ALA B 1 168 ? -3.232 -36.438 -15.062 1 94.31 168 ALA B O 1
ATOM 3181 N N . PRO B 1 169 ? -5.176 -35.5 -15.594 1 91.94 169 PRO B N 1
ATOM 3182 C CA . PRO B 1 169 ? -4.781 -35.5 -17 1 91.94 169 PRO B CA 1
ATOM 3183 C C . PRO B 1 169 ? -3.586 -34.594 -17.281 1 91.94 169 PRO B C 1
ATOM 3185 O O . PRO B 1 169 ? -2.793 -34.875 -18.188 1 91.94 169 PRO B O 1
ATOM 3188 N N . LEU B 1 170 ? -3.434 -33.5 -16.531 1 93.5 170 LEU B N 1
ATOM 3189 C CA . LEU B 1 170 ? -2.285 -32.625 -16.703 1 93.5 170 LEU B CA 1
ATOM 3190 C C . LEU B 1 170 ? -0.988 -33.344 -16.359 1 93.5 170 LEU B C 1
ATOM 3192 O O . LEU B 1 170 ? 0.007 -33.219 -17.078 1 93.5 170 LEU B O 1
ATOM 3196 N N . TRP B 1 171 ? -1.011 -34.062 -15.266 1 94.69 171 TRP B N 1
ATOM 3197 C CA . TRP B 1 171 ? 0.159 -34.781 -14.789 1 94.69 171 TRP B CA 1
ATOM 3198 C C . TRP B 1 171 ? 0.494 -35.938 -15.727 1 94.69 171 TRP B C 1
ATOM 3200 O O . TRP B 1 171 ? 1.665 -36.281 -15.914 1 94.69 171 TRP B O 1
ATOM 3210 N N . ALA B 1 172 ? -0.536 -36.5 -16.266 1 91.75 172 ALA B N 1
ATOM 3211 C CA . ALA B 1 172 ? -0.308 -37.562 -17.234 1 91.75 172 ALA B CA 1
ATOM 3212 C C . ALA B 1 172 ? 0.429 -37.062 -18.469 1 91.75 172 ALA B C 1
ATOM 3214 O O . ALA B 1 172 ? 1.201 -37.812 -19.078 1 91.75 172 ALA B O 1
ATOM 3215 N N . ALA B 1 173 ? 0.207 -35.844 -18.766 1 91.12 173 ALA B N 1
ATOM 3216 C CA . ALA B 1 173 ? 0.799 -35.25 -19.969 1 91.12 173 ALA B CA 1
ATOM 3217 C C . ALA B 1 173 ? 2.027 -34.406 -19.625 1 91.12 173 ALA B C 1
ATOM 3219 O O . ALA B 1 173 ? 2.65 -33.812 -20.5 1 91.12 173 ALA B O 1
ATOM 3220 N N . MET B 1 174 ? 2.357 -34.344 -18.391 1 91 174 MET B N 1
ATOM 3221 C CA . MET B 1 174 ? 3.414 -33.469 -17.891 1 91 174 MET B CA 1
ATOM 3222 C C . MET B 1 174 ? 4.766 -33.844 -18.484 1 91 174 MET B C 1
ATOM 3224 O O . MET B 1 174 ? 5.258 -34.938 -18.266 1 91 174 MET B O 1
ATOM 3228 N N . PRO B 1 175 ? 5.328 -32.906 -19.203 1 92.19 175 PRO B N 1
ATOM 3229 C CA . PRO B 1 175 ? 6.629 -33.25 -19.781 1 92.19 175 PRO B CA 1
ATOM 3230 C C . PRO B 1 175 ? 7.75 -33.281 -18.75 1 92.19 175 PRO B C 1
ATOM 3232 O O . PRO B 1 175 ? 7.824 -32.406 -17.891 1 92.19 175 PRO B O 1
ATOM 3235 N N . GLU B 1 176 ? 8.672 -34.156 -18.938 1 90.38 176 GLU B N 1
ATOM 3236 C CA . GLU B 1 176 ? 9.781 -34.312 -18.016 1 90.38 176 GLU B CA 1
ATOM 3237 C C . GLU B 1 176 ? 10.938 -33.375 -18.359 1 90.38 176 GLU B C 1
ATOM 3239 O O . GLU B 1 176 ? 11.719 -33 -17.484 1 90.38 176 GLU B O 1
ATOM 3244 N N . HIS B 1 177 ? 10.93 -33.062 -19.641 1 90.19 177 HIS B N 1
ATOM 3245 C CA . HIS B 1 177 ? 12.086 -32.312 -20.094 1 90.19 177 HIS B CA 1
ATOM 3246 C C . HIS B 1 177 ? 11.664 -30.906 -20.562 1 90.19 177 HIS B C 1
ATOM 3248 O O . HIS B 1 177 ? 10.609 -30.75 -21.172 1 90.19 177 HIS B O 1
ATOM 3254 N N . GLU B 1 178 ? 12.531 -30.016 -20.297 1 90.06 178 GLU B N 1
ATOM 3255 C CA . GLU B 1 178 ? 12.312 -28.625 -20.719 1 90.06 178 GLU B CA 1
ATOM 3256 C C . GLU B 1 178 ? 12.094 -28.531 -22.219 1 90.06 178 GLU B C 1
ATOM 3258 O O . GLU B 1 178 ? 12.789 -29.172 -23 1 90.06 178 GLU B O 1
ATOM 3263 N N . GLY B 1 179 ? 11.156 -27.766 -22.578 1 84.56 179 GLY B N 1
ATOM 3264 C CA . GLY B 1 179 ? 10.93 -27.484 -23.984 1 84.56 179 GLY B CA 1
ATOM 3265 C C . GLY B 1 179 ? 9.875 -28.375 -24.609 1 84.56 179 GLY B C 1
ATOM 3266 O O . GLY B 1 179 ? 9.375 -28.078 -25.703 1 84.56 179 GLY B O 1
ATOM 3267 N N . GLU B 1 180 ? 9.516 -29.453 -23.984 1 82.19 180 GLU B N 1
ATOM 3268 C CA . GLU B 1 180 ? 8.445 -30.312 -24.484 1 82.19 180 GLU B CA 1
ATOM 3269 C C . GLU B 1 180 ? 7.082 -29.656 -24.328 1 82.19 180 GLU B C 1
ATOM 3271 O O . GLU B 1 180 ? 6.82 -29 -23.312 1 82.19 180 GLU B O 1
ATOM 3276 N N . LYS B 1 181 ? 6.254 -29.781 -25.422 1 85.12 181 LYS B N 1
ATOM 3277 C CA . LYS B 1 181 ? 4.969 -29.094 -25.422 1 85.12 181 LYS B CA 1
ATOM 3278 C C . LYS B 1 181 ? 3.84 -30.047 -25.844 1 85.12 181 LYS B C 1
ATOM 3280 O O . LYS B 1 181 ? 3.223 -29.859 -26.891 1 85.12 181 LYS B O 1
ATOM 3285 N N . PRO B 1 182 ? 3.508 -30.922 -24.953 1 85.94 182 PRO B N 1
ATOM 3286 C CA . PRO B 1 182 ? 2.35 -31.75 -25.281 1 85.94 182 PRO B CA 1
ATOM 3287 C C . PRO B 1 182 ? 1.033 -30.984 -25.219 1 85.94 182 PRO B C 1
ATOM 3289 O O . PRO B 1 182 ? 0.944 -29.953 -24.547 1 85.94 182 PRO B O 1
ATOM 3292 N N . LEU B 1 183 ? 0.09 -31.531 -25.984 1 82.94 183 LEU B N 1
ATOM 3293 C CA . LEU B 1 183 ? -1.247 -30.953 -26 1 82.94 183 LEU B CA 1
ATOM 3294 C C . LEU B 1 183 ? -2.199 -31.75 -25.109 1 82.94 183 LEU B C 1
ATOM 3296 O O . LEU B 1 183 ? -2.104 -32.969 -25.031 1 82.94 183 LEU B O 1
ATOM 3300 N N . VAL B 1 184 ? -2.943 -30.938 -24.438 1 82.25 184 VAL B N 1
ATOM 3301 C CA . VAL B 1 184 ? -4.035 -31.578 -23.703 1 82.25 184 VAL B CA 1
ATOM 3302 C C . VAL B 1 184 ? -5.375 -31.109 -24.281 1 82.25 184 VAL B C 1
ATOM 3304 O O . VAL B 1 184 ? -5.555 -29.938 -24.578 1 82.25 184 VAL B O 1
ATOM 3307 N N . SER B 1 185 ? -6.301 -32.094 -24.5 1 78.25 185 SER B N 1
ATOM 3308 C CA . SER B 1 185 ? -7.52 -31.859 -25.25 1 78.25 185 SER B CA 1
ATOM 3309 C C . SER B 1 185 ? -8.43 -30.859 -24.547 1 78.25 185 SER B C 1
ATOM 3311 O O . SER B 1 185 ? -8.93 -29.922 -25.156 1 78.25 185 SER B O 1
ATOM 3313 N N . SER B 1 186 ? -8.836 -31.125 -23.375 1 86.75 186 SER B N 1
ATOM 3314 C CA . SER B 1 186 ? -9.758 -30.219 -22.688 1 86.75 186 SER B CA 1
ATOM 3315 C C . SER B 1 186 ? -9.414 -30.109 -21.203 1 86.75 186 SER B C 1
ATOM 3317 O O . SER B 1 186 ? -9.172 -31.109 -20.547 1 86.75 186 SER B O 1
ATOM 3319 N N . ILE B 1 187 ? -9.273 -28.875 -20.781 1 90.25 187 ILE B N 1
ATOM 3320 C CA . ILE B 1 187 ? -9 -28.594 -19.391 1 90.25 187 ILE B CA 1
ATOM 3321 C C . ILE B 1 187 ? -10.062 -27.641 -18.828 1 90.25 187 ILE B C 1
ATOM 3323 O O . ILE B 1 187 ? -10.305 -26.562 -19.391 1 90.25 187 ILE B O 1
ATOM 3327 N N . ASP B 1 188 ? -10.75 -28.047 -17.812 1 93.5 188 ASP B N 1
ATOM 3328 C CA . ASP B 1 188 ? -11.586 -27.125 -17.047 1 93.5 188 ASP B CA 1
ATOM 3329 C C . ASP B 1 188 ? -10.867 -26.641 -15.797 1 93.5 188 ASP B C 1
ATOM 3331 O O . ASP B 1 188 ? -10.961 -27.266 -14.734 1 93.5 188 ASP B O 1
ATOM 3335 N N . ALA B 1 189 ? -10.25 -25.547 -15.891 1 95.12 189 ALA B N 1
ATOM 3336 C CA . ALA B 1 189 ? -9.398 -25.031 -14.82 1 95.12 189 ALA B CA 1
ATOM 3337 C C . ALA B 1 189 ? -10.219 -24.672 -13.586 1 95.12 189 ALA B C 1
ATOM 3339 O O . ALA B 1 189 ? -9.672 -24.516 -12.492 1 95.12 189 ALA B O 1
ATOM 3340 N N . LYS B 1 190 ? -11.531 -24.531 -13.695 1 95.75 190 LYS B N 1
ATOM 3341 C CA . LYS B 1 190 ? -12.398 -24.188 -12.562 1 95.75 190 LYS B CA 1
ATOM 3342 C C . LYS B 1 190 ? -12.328 -25.266 -11.484 1 95.75 190 LYS B C 1
ATOM 3344 O O . LYS B 1 190 ? -12.648 -25 -10.32 1 95.75 190 LYS B O 1
ATOM 3349 N N . GLY B 1 191 ? -11.953 -26.422 -11.953 1 96 191 GLY B N 1
ATOM 3350 C CA . GLY B 1 191 ? -11.805 -27.5 -11 1 96 191 GLY B CA 1
ATOM 3351 C C . GLY B 1 191 ? -10.672 -27.281 -10.008 1 96 191 GLY B C 1
ATOM 3352 O O . GLY B 1 191 ? -10.562 -27.984 -9.008 1 96 191 GLY B O 1
ATOM 3353 N N . LEU B 1 192 ? -9.875 -26.266 -10.227 1 98 192 LEU B N 1
ATOM 3354 C CA . LEU B 1 192 ? -8.789 -25.906 -9.32 1 98 192 LEU B CA 1
ATOM 3355 C C . LEU B 1 192 ? -9.188 -24.734 -8.438 1 98 192 LEU B C 1
ATOM 3357 O O . LEU B 1 192 ? -8.367 -24.219 -7.68 1 98 192 LEU B O 1
ATOM 3361 N N . LEU B 1 193 ? -10.422 -24.297 -8.516 1 98.19 193 LEU B N 1
ATOM 3362 C CA . LEU B 1 193 ? -10.922 -23.219 -7.66 1 98.19 193 LEU B CA 1
ATOM 3363 C C . LEU B 1 193 ? -11.703 -23.781 -6.477 1 98.19 193 LEU B C 1
ATOM 3365 O O . LEU B 1 193 ? -12.453 -24.75 -6.625 1 98.19 193 LEU B O 1
ATOM 3369 N N . PRO B 1 194 ? -11.539 -23.172 -5.363 1 98.38 194 PRO B N 1
ATOM 3370 C CA . PRO B 1 194 ? -12.414 -23.516 -4.242 1 98.38 194 PRO B CA 1
ATOM 3371 C C . PRO B 1 194 ? -13.812 -22.938 -4.387 1 98.38 194 PRO B C 1
ATOM 3373 O O . PRO B 1 194 ? -14.078 -22.156 -5.316 1 98.38 194 PRO B O 1
ATOM 3376 N N . SER B 1 195 ? -14.648 -23.312 -3.467 1 96.81 195 SER B N 1
ATOM 3377 C CA . SER B 1 195 ? -16.016 -22.828 -3.48 1 96.81 195 SER B CA 1
ATOM 3378 C C . SER B 1 195 ? -16.109 -21.391 -2.969 1 96.81 195 SER B C 1
ATOM 3380 O O . SER B 1 195 ? -16.938 -20.609 -3.438 1 96.81 195 SER B O 1
ATOM 3382 N N . SER B 1 196 ? -15.25 -21.094 -2.016 1 97.75 196 SER B N 1
ATOM 3383 C CA . SER B 1 196 ? -15.266 -19.766 -1.407 1 97.75 196 SER B CA 1
ATOM 3384 C C . SER B 1 196 ? -14.453 -18.766 -2.225 1 97.75 196 SER B C 1
ATOM 3386 O O . SER B 1 196 ? -13.375 -19.109 -2.719 1 97.75 196 SER B O 1
ATOM 3388 N N . SER B 1 197 ? -14.945 -17.547 -2.268 1 96.94 197 SER B N 1
ATOM 3389 C CA . SER B 1 197 ? -14.219 -16.484 -2.951 1 96.94 197 SER B CA 1
ATOM 3390 C C . SER B 1 197 ? -13.43 -15.625 -1.965 1 96.94 197 SER B C 1
ATOM 3392 O O . SER B 1 197 ? -12.812 -14.625 -2.352 1 96.94 197 SER B O 1
ATOM 3394 N N . ALA B 1 198 ? -13.422 -15.984 -0.666 1 98.12 198 ALA B N 1
ATOM 3395 C CA . ALA B 1 198 ? -12.594 -15.266 0.304 1 98.12 198 ALA B CA 1
ATOM 3396 C C . ALA B 1 198 ? -11.133 -15.227 -0.137 1 98.12 198 ALA B C 1
ATOM 3398 O O . ALA B 1 198 ? -10.602 -16.219 -0.64 1 98.12 198 ALA B O 1
ATOM 3399 N N . ALA B 1 199 ? -10.484 -14.047 0.049 1 98.75 199 ALA B N 1
ATOM 3400 C CA . ALA B 1 199 ? -9.164 -13.891 -0.546 1 98.75 199 ALA B CA 1
ATOM 3401 C C . ALA B 1 199 ? -8.336 -12.852 0.208 1 98.75 199 ALA B C 1
ATOM 3403 O O . ALA B 1 199 ? -8.891 -12.031 0.951 1 98.75 199 ALA B O 1
ATOM 3404 N N . TYR B 1 200 ? -7.102 -12.984 0.083 1 98.81 200 TYR B N 1
ATOM 3405 C CA . TYR B 1 200 ? -6.172 -11.891 0.365 1 98.81 200 TYR B CA 1
ATOM 3406 C C . TYR B 1 200 ? -5.922 -11.055 -0.882 1 98.81 200 TYR B C 1
ATOM 3408 O O . TYR B 1 200 ? -5.781 -11.594 -1.982 1 98.81 200 TYR B O 1
ATOM 3416 N N . ARG B 1 201 ? -5.891 -9.742 -0.708 1 98.75 201 ARG B N 1
ATOM 3417 C CA . ARG B 1 201 ? -5.598 -8.805 -1.785 1 98.75 201 ARG B CA 1
ATOM 3418 C C . ARG B 1 201 ? -4.391 -7.934 -1.439 1 98.75 201 ARG B C 1
ATOM 3420 O O . ARG B 1 201 ? -4.277 -7.445 -0.314 1 98.75 201 ARG B O 1
ATOM 3427 N N . TYR B 1 202 ? -3.51 -7.809 -2.354 1 98.56 202 TYR B N 1
ATOM 3428 C CA . TYR B 1 202 ? -2.418 -6.852 -2.209 1 98.56 202 TYR B CA 1
ATOM 3429 C C . TYR B 1 202 ? -1.782 -6.543 -3.559 1 98.56 202 TYR B C 1
ATOM 3431 O O . TYR B 1 202 ? -1.942 -7.301 -4.516 1 98.56 202 TYR B O 1
ATOM 3439 N N . GLU B 1 203 ? -1.096 -5.348 -3.641 1 98.25 203 GLU B N 1
ATOM 3440 C CA . GLU B 1 203 ? -0.329 -4.977 -4.824 1 98.25 203 GLU B CA 1
ATOM 3441 C C . GLU B 1 203 ? 1.087 -5.539 -4.766 1 98.25 203 GLU B C 1
ATOM 3443 O O . GLU B 1 203 ? 1.8 -5.344 -3.779 1 98.25 203 GLU B O 1
ATOM 3448 N N . GLY B 1 204 ? 1.434 -6.234 -5.758 1 98.75 204 GLY B N 1
ATOM 3449 C CA . GLY B 1 204 ? 2.742 -6.867 -5.727 1 98.75 204 GLY B CA 1
ATOM 3450 C C . GLY B 1 204 ? 3.416 -6.914 -7.086 1 98.75 204 GLY B C 1
ATOM 3451 O O . GLY B 1 204 ? 3.18 -6.051 -7.93 1 98.75 204 GLY B O 1
ATOM 3452 N N . SER B 1 205 ? 4.348 -7.855 -7.254 1 98.81 205 SER B N 1
ATOM 3453 C CA . SER B 1 205 ? 5.176 -8.031 -8.445 1 98.81 205 SER B CA 1
ATOM 3454 C C . SER B 1 205 ? 5.074 -9.453 -8.984 1 98.81 205 SER B C 1
ATOM 3456 O O . SER B 1 205 ? 4.441 -10.312 -8.367 1 98.81 205 SER B O 1
ATOM 3458 N N . LEU B 1 206 ? 5.648 -9.562 -10.117 1 98.69 206 LEU B N 1
ATOM 3459 C CA . LEU B 1 206 ? 6.008 -10.914 -10.531 1 98.69 206 LEU B CA 1
ATOM 3460 C C . LEU B 1 206 ? 6.914 -11.578 -9.492 1 98.69 206 LEU B C 1
ATOM 3462 O O . LEU B 1 206 ? 7.672 -10.898 -8.805 1 98.69 206 LEU B O 1
ATOM 3466 N N . THR B 1 207 ? 6.816 -12.914 -9.438 1 98.75 207 THR B N 1
ATOM 3467 C CA . THR B 1 207 ? 7.648 -13.641 -8.484 1 98.75 207 THR B CA 1
ATOM 3468 C C . THR B 1 207 ? 8.906 -14.172 -9.164 1 98.75 207 THR B C 1
ATOM 3470 O O . THR B 1 207 ? 9.695 -14.898 -8.555 1 98.75 207 THR B O 1
ATOM 3473 N N . THR B 1 208 ? 9.086 -13.93 -10.453 1 98.12 208 THR B N 1
ATOM 3474 C CA . THR B 1 208 ? 10.273 -14.258 -11.234 1 98.12 208 THR B CA 1
ATOM 3475 C C . THR B 1 208 ? 10.75 -13.047 -12.031 1 98.12 208 THR B C 1
ATOM 3477 O O . THR B 1 208 ? 9.984 -12.094 -12.242 1 98.12 208 THR B O 1
ATOM 3480 N N . PRO B 1 209 ? 11.969 -13.109 -12.414 1 97.69 209 PRO B N 1
ATOM 3481 C CA . PRO B 1 209 ? 12.43 -11.984 -13.227 1 97.69 209 PRO B CA 1
ATOM 3482 C C . PRO B 1 209 ? 11.562 -11.75 -14.461 1 97.69 209 PRO B C 1
ATOM 3484 O O . PRO B 1 209 ? 11.094 -12.711 -15.078 1 97.69 209 PRO B O 1
ATOM 3487 N N . PRO B 1 210 ? 11.336 -10.422 -14.664 1 97.69 210 PRO B N 1
ATOM 3488 C CA . PRO B 1 210 ? 12.062 -9.234 -14.203 1 97.69 210 PRO B CA 1
ATOM 3489 C C . PRO B 1 210 ? 11.492 -8.664 -12.906 1 97.69 210 PRO B C 1
ATOM 3491 O O . PRO B 1 210 ? 11.859 -7.555 -12.5 1 97.69 210 PRO B O 1
ATOM 3494 N N . CYS B 1 211 ? 10.555 -9.281 -12.258 1 98.56 211 CYS B N 1
ATOM 3495 C CA . CYS B 1 211 ? 10.023 -8.914 -10.945 1 98.56 211 CYS B CA 1
ATOM 3496 C C . CYS B 1 211 ? 9.25 -7.602 -11.023 1 98.56 211 CYS B C 1
ATOM 3498 O O . CYS B 1 211 ? 9.211 -6.848 -10.047 1 98.56 211 CYS B O 1
ATOM 3500 N N . SER B 1 212 ? 8.664 -7.383 -12.156 1 98.25 212 SER B N 1
ATOM 3501 C CA . SER B 1 212 ? 7.941 -6.129 -12.359 1 98.25 212 SER B CA 1
ATOM 3502 C C . SER B 1 212 ? 6.812 -5.973 -11.344 1 98.25 212 SER B C 1
ATOM 3504 O O . SER B 1 212 ? 6.07 -6.922 -11.086 1 98.25 212 SER B O 1
ATOM 3506 N N . GLU B 1 213 ? 6.688 -4.785 -10.797 1 98.12 213 GLU B N 1
ATOM 3507 C CA . GLU B 1 213 ? 5.668 -4.477 -9.805 1 98.12 213 GLU B CA 1
ATOM 3508 C C . GLU B 1 213 ? 4.375 -4.008 -10.469 1 98.12 213 GLU B C 1
ATOM 3510 O O . GLU B 1 213 ? 4 -2.842 -10.352 1 98.12 213 GLU B O 1
ATOM 3515 N N . ILE B 1 214 ? 3.668 -5.004 -11.07 1 98.31 214 ILE B N 1
ATOM 3516 C CA . ILE B 1 214 ? 2.5 -4.672 -11.883 1 98.31 214 ILE B CA 1
ATOM 3517 C C . ILE B 1 214 ? 1.366 -5.648 -11.578 1 98.31 214 ILE B C 1
ATOM 3519 O O . ILE B 1 214 ? 0.393 -5.73 -12.328 1 98.31 214 ILE B O 1
ATOM 3523 N N . VAL B 1 215 ? 1.479 -6.41 -10.516 1 98.81 215 VAL B N 1
ATOM 3524 C CA . VAL B 1 215 ? 0.548 -7.512 -10.305 1 98.81 215 VAL B CA 1
ATOM 3525 C C . VAL B 1 215 ? -0.426 -7.16 -9.18 1 98.81 215 VAL B C 1
ATOM 3527 O O . VAL B 1 215 ? -0.008 -6.816 -8.07 1 98.81 215 VAL B O 1
ATOM 3530 N N . ASN B 1 216 ? -1.668 -7.238 -9.469 1 98.5 216 ASN B N 1
ATOM 3531 C CA . ASN B 1 216 ? -2.695 -7.348 -8.438 1 98.5 216 ASN B CA 1
ATOM 3532 C C . ASN B 1 216 ? -2.873 -8.789 -7.973 1 98.5 216 ASN B C 1
ATOM 3534 O O . ASN B 1 216 ? -3.297 -9.648 -8.75 1 98.5 216 ASN B O 1
ATOM 3538 N N . TRP B 1 217 ? -2.584 -9.039 -6.758 1 98.88 217 TRP B N 1
ATOM 3539 C CA . TRP B 1 217 ? -2.682 -10.398 -6.25 1 98.88 217 TRP B CA 1
ATOM 3540 C C . TRP B 1 217 ? -4.047 -10.648 -5.613 1 98.88 217 TRP B C 1
ATOM 3542 O O . TRP B 1 217 ? -4.527 -9.828 -4.828 1 98.88 217 TRP B O 1
ATOM 3552 N N . VAL B 1 218 ? -4.621 -11.695 -5.973 1 98.88 218 VAL B N 1
ATOM 3553 C CA . VAL B 1 218 ? -5.789 -12.297 -5.336 1 98.88 218 VAL B CA 1
ATOM 3554 C C . VAL B 1 218 ? -5.453 -13.719 -4.887 1 98.88 218 VAL B C 1
ATOM 3556 O O . VAL B 1 218 ? -5.398 -14.641 -5.707 1 98.88 218 VAL B O 1
ATOM 3559 N N . VAL B 1 219 ? -5.215 -13.891 -3.646 1 98.94 219 VAL B N 1
ATOM 3560 C CA . VAL B 1 219 ? -4.879 -15.227 -3.152 1 98.94 219 VAL B CA 1
ATOM 3561 C C . VAL B 1 219 ? -6.059 -15.797 -2.371 1 98.94 219 VAL B C 1
ATOM 3563 O O . VAL B 1 219 ? -6.43 -15.273 -1.319 1 98.94 219 VAL B O 1
ATOM 3566 N N . LEU B 1 220 ? -6.633 -16.859 -2.869 1 98.81 220 LEU B N 1
ATOM 3567 C CA . LEU B 1 220 ? -7.816 -17.438 -2.244 1 98.81 220 LEU B CA 1
ATOM 3568 C C . LEU B 1 220 ? -7.453 -18.141 -0.938 1 98.81 220 LEU B C 1
ATOM 3570 O O . LEU B 1 220 ? -6.43 -18.828 -0.86 1 98.81 220 LEU B O 1
ATOM 3574 N N . LYS B 1 221 ? -8.25 -17.938 0.034 1 98.56 221 LYS B N 1
ATOM 3575 C CA . LYS B 1 221 ? -7.957 -18.438 1.378 1 98.56 221 LYS B CA 1
ATOM 3576 C C . LYS B 1 221 ? -8.188 -19.938 1.473 1 98.56 221 LYS B C 1
ATOM 3578 O O . LYS B 1 221 ? -7.434 -20.641 2.141 1 98.56 221 LYS B O 1
ATOM 3583 N N . GLU B 1 222 ? -9.234 -20.359 0.844 1 98.5 222 GLU B N 1
ATOM 3584 C CA . GLU B 1 222 ? -9.555 -21.781 0.893 1 98.5 222 GLU B CA 1
ATOM 3585 C C . GLU B 1 222 ? -8.695 -22.578 -0.085 1 98.5 222 GLU B C 1
ATOM 3587 O O . GLU B 1 222 ? -8.719 -22.312 -1.291 1 98.5 222 GLU B O 1
ATOM 3592 N N . PRO B 1 223 ? -7.992 -23.531 0.394 1 98.69 223 PRO B N 1
ATOM 3593 C CA . PRO B 1 223 ? -7.199 -24.375 -0.507 1 98.69 223 PRO B CA 1
ATOM 3594 C C . PRO B 1 223 ? -8.039 -25.422 -1.224 1 98.69 223 PRO B C 1
ATOM 3596 O O . PRO B 1 223 ? -9.203 -25.641 -0.869 1 98.69 223 PRO B O 1
ATOM 3599 N N . VAL B 1 224 ? -7.457 -25.984 -2.234 1 98.75 224 VAL B N 1
ATOM 3600 C CA . VAL B 1 224 ? -7.996 -27.188 -2.848 1 98.75 224 VAL B CA 1
ATOM 3601 C C . VAL B 1 224 ? -7.055 -28.359 -2.588 1 98.75 224 VAL B C 1
ATOM 3603 O O . VAL B 1 224 ? -5.938 -28.172 -2.098 1 98.75 224 VAL B O 1
ATOM 3606 N N . THR B 1 225 ? -7.551 -29.531 -2.865 1 98.69 225 THR B N 1
ATOM 3607 C CA . THR B 1 225 ? -6.746 -30.688 -2.484 1 98.69 225 THR B CA 1
ATOM 3608 C C . THR B 1 225 ? -6.066 -31.312 -3.707 1 98.69 225 THR B C 1
ATOM 3610 O O . THR B 1 225 ? -6.562 -31.188 -4.828 1 98.69 225 THR B O 1
ATOM 3613 N N . ALA B 1 226 ? -4.949 -31.906 -3.516 1 98.69 226 ALA B N 1
ATOM 3614 C CA . ALA B 1 226 ? -4.223 -32.812 -4.391 1 98.69 226 ALA B CA 1
ATOM 3615 C C . ALA B 1 226 ? -3.748 -34.062 -3.621 1 98.69 226 ALA B C 1
ATOM 3617 O O . ALA B 1 226 ? -3.438 -33.969 -2.43 1 98.69 226 ALA B O 1
ATOM 3618 N N . SER B 1 227 ? -3.695 -35.188 -4.281 1 98.69 227 SER B N 1
ATOM 3619 C CA . SER B 1 227 ? -3.215 -36.375 -3.6 1 98.69 227 SER B CA 1
ATOM 3620 C C . SER B 1 227 ? -1.721 -36.281 -3.307 1 98.69 227 SER B C 1
ATOM 3622 O O . SER B 1 227 ? -1.006 -35.5 -3.941 1 98.69 227 SER B O 1
ATOM 3624 N N . ALA B 1 228 ? -1.292 -37.125 -2.361 1 98.5 228 ALA B N 1
ATOM 3625 C CA . ALA B 1 228 ? 0.134 -37.188 -2.057 1 98.5 228 ALA B CA 1
ATOM 3626 C C . ALA B 1 228 ? 0.943 -37.531 -3.305 1 98.5 228 ALA B C 1
ATOM 3628 O O . ALA B 1 228 ? 2.025 -36.969 -3.52 1 98.5 228 ALA B O 1
ATOM 3629 N N . ALA B 1 229 ? 0.404 -38.438 -4.105 1 98.44 229 ALA B N 1
ATOM 3630 C CA . ALA B 1 229 ? 1.095 -38.844 -5.32 1 98.44 229 ALA B CA 1
ATOM 3631 C C . ALA B 1 229 ? 1.213 -37.688 -6.309 1 98.44 229 ALA B C 1
ATOM 3633 O O . ALA B 1 229 ? 2.25 -37.531 -6.953 1 98.44 229 ALA B O 1
ATOM 3634 N N . GLN B 1 230 ? 0.165 -36.938 -6.469 1 98.44 230 GLN B N 1
ATOM 3635 C CA . GLN B 1 230 ? 0.178 -35.812 -7.371 1 98.44 230 GLN B CA 1
ATOM 3636 C C . GLN B 1 230 ? 1.196 -34.75 -6.918 1 98.44 230 GLN B C 1
ATOM 3638 O O . GLN B 1 230 ? 1.936 -34.219 -7.738 1 98.44 230 GLN B O 1
ATOM 3643 N N . ILE B 1 231 ? 1.229 -34.469 -5.609 1 98.69 231 ILE B N 1
ATOM 3644 C CA . ILE B 1 231 ? 2.186 -33.5 -5.059 1 98.69 231 ILE B CA 1
ATOM 3645 C C . ILE B 1 231 ? 3.607 -34.031 -5.27 1 98.69 231 ILE B C 1
ATOM 3647 O O . ILE B 1 231 ? 4.48 -33.281 -5.723 1 98.69 231 ILE B O 1
ATOM 3651 N N . ALA B 1 232 ? 3.832 -35.281 -5.039 1 98.25 232 ALA B N 1
ATOM 3652 C CA . ALA B 1 232 ? 5.152 -35.875 -5.176 1 98.25 232 ALA B CA 1
ATOM 3653 C C . ALA B 1 232 ? 5.625 -35.844 -6.625 1 98.25 232 ALA B C 1
ATOM 3655 O O . ALA B 1 232 ? 6.812 -35.656 -6.895 1 98.25 232 ALA B O 1
ATOM 3656 N N . ALA B 1 233 ? 4.742 -36.125 -7.551 1 97.62 233 ALA B N 1
ATOM 3657 C CA . ALA B 1 233 ? 5.09 -36.125 -8.969 1 97.62 233 ALA B CA 1
ATOM 3658 C C . ALA B 1 233 ? 5.633 -34.781 -9.414 1 97.62 233 ALA B C 1
ATOM 3660 O O . ALA B 1 233 ? 6.637 -34.719 -10.125 1 97.62 233 ALA B O 1
ATOM 3661 N N . PHE B 1 234 ? 4.98 -33.75 -9.023 1 98 234 PHE B N 1
ATOM 3662 C CA . PHE B 1 234 ? 5.453 -32.406 -9.375 1 98 234 PHE B CA 1
ATOM 3663 C C . PHE B 1 234 ? 6.766 -32.094 -8.664 1 98 234 PHE B C 1
ATOM 3665 O O . PHE B 1 234 ? 7.691 -31.562 -9.273 1 98 234 PHE B O 1
ATOM 3672 N N . ALA B 1 235 ? 6.828 -32.438 -7.328 1 97.62 235 ALA B N 1
ATOM 3673 C CA . ALA B 1 235 ? 7.996 -32.188 -6.496 1 97.62 235 ALA B CA 1
ATOM 3674 C C . ALA B 1 235 ? 9.234 -32.875 -7.043 1 97.62 235 ALA B C 1
ATOM 3676 O O . ALA B 1 235 ? 10.359 -32.375 -6.883 1 97.62 235 ALA B O 1
ATOM 3677 N N . LYS B 1 236 ? 9.008 -33.938 -7.672 1 96.31 236 LYS B N 1
ATOM 3678 C CA . LYS B 1 236 ? 10.125 -34.688 -8.266 1 96.31 236 LYS B CA 1
ATOM 3679 C C . LYS B 1 236 ? 10.758 -33.875 -9.406 1 96.31 236 LYS B C 1
ATOM 3681 O O . LYS B 1 236 ? 11.984 -33.844 -9.531 1 96.31 236 LYS B O 1
ATOM 3686 N N . LEU B 1 237 ? 9.961 -33.281 -10.203 1 94.94 237 LEU B N 1
ATOM 3687 C CA . LEU B 1 237 ? 10.438 -32.5 -11.344 1 94.94 237 LEU B CA 1
ATOM 3688 C C . LEU B 1 237 ? 10.969 -31.141 -10.883 1 94.94 237 LEU B C 1
ATOM 3690 O O . LEU B 1 237 ? 11.977 -30.656 -11.398 1 94.94 237 LEU B O 1
ATOM 3694 N N . PHE B 1 238 ? 10.219 -30.578 -9.922 1 96.19 238 PHE B N 1
ATOM 3695 C CA . PHE B 1 238 ? 10.547 -29.25 -9.414 1 96.19 238 PHE B CA 1
ATOM 3696 C C . PHE B 1 238 ? 10.562 -29.234 -7.891 1 96.19 238 PHE B C 1
ATOM 3698 O O . PHE B 1 238 ? 9.617 -28.766 -7.258 1 96.19 238 PHE B O 1
ATOM 3705 N N . PRO B 1 239 ? 11.664 -29.641 -7.34 1 95.56 239 PRO B N 1
ATOM 3706 C CA . PRO B 1 239 ? 11.742 -29.734 -5.879 1 95.56 239 PRO B CA 1
ATOM 3707 C C . PRO B 1 239 ? 11.68 -28.375 -5.188 1 95.56 239 PRO B C 1
ATOM 3709 O O . PRO B 1 239 ? 11.234 -28.281 -4.039 1 95.56 239 PRO B O 1
ATOM 3712 N N . ASN B 1 240 ? 12.234 -27.375 -5.863 1 95 240 ASN B N 1
ATOM 3713 C CA . ASN B 1 240 ? 12.211 -26.016 -5.328 1 95 240 ASN B CA 1
ATOM 3714 C C . ASN B 1 240 ? 12.078 -24.984 -6.438 1 95 240 ASN B C 1
ATOM 3716 O O . ASN B 1 240 ? 13.047 -24.672 -7.125 1 95 240 ASN B O 1
ATOM 3720 N N . ASN B 1 241 ? 10.883 -24.375 -6.547 1 97.75 241 ASN B N 1
ATOM 3721 C CA . ASN B 1 241 ? 10.688 -23.328 -7.539 1 97.75 241 ASN B CA 1
ATOM 3722 C C . ASN B 1 241 ? 9.859 -22.172 -6.973 1 97.75 241 ASN B C 1
ATOM 3724 O O . ASN B 1 241 ? 8.977 -21.641 -7.648 1 97.75 241 ASN B O 1
ATOM 3728 N N . ALA B 1 242 ? 10.117 -21.906 -5.723 1 98.06 242 ALA B N 1
ATOM 3729 C CA . ALA B 1 242 ? 9.453 -20.797 -5.027 1 98.06 242 ALA B CA 1
ATOM 3730 C C . ALA B 1 242 ? 10.461 -19.719 -4.637 1 98.06 242 ALA B C 1
ATOM 3732 O O . ALA B 1 242 ? 11.484 -20.016 -4.012 1 98.06 242 ALA B O 1
ATOM 3733 N N . ARG B 1 243 ? 10.156 -18.547 -5.047 1 98.31 243 ARG B N 1
ATOM 3734 C CA . ARG B 1 243 ? 10.961 -17.422 -4.578 1 98.31 243 ARG B CA 1
ATOM 3735 C C . ARG B 1 243 ? 10.82 -17.25 -3.07 1 98.31 243 ARG B C 1
ATOM 3737 O O . ARG B 1 243 ? 9.734 -17.422 -2.516 1 98.31 243 ARG B O 1
ATOM 3744 N N . PRO B 1 244 ? 11.93 -16.891 -2.355 1 98.12 244 PRO B N 1
ATOM 3745 C CA . PRO B 1 244 ? 11.805 -16.609 -0.924 1 98.12 244 PRO B CA 1
ATOM 3746 C C . PRO B 1 244 ? 10.82 -15.477 -0.634 1 98.12 244 PRO B C 1
ATOM 3748 O O . PRO B 1 244 ? 10.641 -14.586 -1.462 1 98.12 244 PRO B O 1
ATOM 3751 N N . ILE B 1 245 ? 10.227 -15.562 0.51 1 98.62 245 ILE B N 1
ATOM 3752 C CA . ILE B 1 245 ? 9.281 -14.547 0.96 1 98.62 245 ILE B CA 1
ATOM 3753 C C . ILE B 1 245 ? 9.945 -13.172 0.917 1 98.62 245 ILE B C 1
ATOM 3755 O O . ILE B 1 245 ? 11.086 -13.016 1.344 1 98.62 245 ILE B O 1
ATOM 3759 N N . GLN B 1 246 ? 9.266 -12.219 0.358 1 98.56 246 GLN B N 1
ATOM 3760 C CA . GLN B 1 246 ? 9.734 -10.844 0.261 1 98.56 246 GLN B CA 1
ATOM 3761 C C . GLN B 1 246 ? 9.172 -9.992 1.393 1 98.56 246 GLN B C 1
ATOM 3763 O O . GLN B 1 246 ? 8.125 -10.312 1.954 1 98.56 246 GLN B O 1
ATOM 3768 N N . PRO B 1 247 ? 9.906 -8.875 1.702 1 97.81 247 PRO B N 1
ATOM 3769 C CA . PRO B 1 247 ? 9.383 -7.973 2.729 1 97.81 247 PRO B CA 1
ATOM 3770 C C . PRO B 1 247 ? 8.078 -7.297 2.314 1 97.81 247 PRO B C 1
ATOM 3772 O O . PRO B 1 247 ? 7.922 -6.91 1.155 1 97.81 247 PRO B O 1
ATOM 3775 N N . LEU B 1 248 ? 7.176 -7.266 3.266 1 97.81 248 LEU B N 1
ATOM 3776 C CA . LEU B 1 248 ? 5.906 -6.594 3.014 1 97.81 248 LEU B CA 1
ATOM 3777 C C . LEU B 1 248 ? 6.121 -5.113 2.729 1 97.81 248 LEU B C 1
ATOM 3779 O O . LEU B 1 248 ? 5.445 -4.535 1.875 1 97.81 248 LEU B O 1
ATOM 3783 N N . ASN B 1 249 ? 7.133 -4.504 3.494 1 96.44 249 ASN B N 1
ATOM 3784 C CA . ASN B 1 249 ? 7.352 -3.061 3.486 1 96.44 249 ASN B CA 1
ATOM 3785 C C . ASN B 1 249 ? 6.078 -2.299 3.842 1 96.44 249 ASN B C 1
ATOM 3787 O O . ASN B 1 249 ? 5.379 -2.66 4.789 1 96.44 249 ASN B O 1
ATOM 3791 N N . ARG B 1 250 ? 5.805 -1.211 3.24 1 95.69 250 ARG B N 1
ATOM 3792 C CA . ARG B 1 250 ? 4.727 -0.319 3.648 1 95.69 250 ARG B CA 1
ATOM 3793 C C . ARG B 1 250 ? 3.484 -0.533 2.791 1 95.69 250 ARG B C 1
ATOM 3795 O O . ARG B 1 250 ? 2.961 0.414 2.199 1 95.69 250 ARG B O 1
ATOM 3802 N N . ARG B 1 251 ? 3.041 -1.782 2.766 1 97 251 ARG B N 1
ATOM 3803 C CA . ARG B 1 251 ? 1.817 -2.123 2.045 1 97 251 ARG B CA 1
ATOM 3804 C C . ARG B 1 251 ? 0.77 -2.705 2.988 1 97 251 ARG B C 1
ATOM 3806 O O . ARG B 1 251 ? 1.111 -3.305 4.012 1 97 251 ARG B O 1
ATOM 3813 N N . PHE B 1 252 ? -0.458 -2.525 2.57 1 97.44 252 PHE B N 1
ATOM 3814 C CA . PHE B 1 252 ? -1.559 -3.205 3.244 1 97.44 252 PHE B CA 1
ATOM 3815 C C . PHE B 1 252 ? -1.868 -4.535 2.568 1 97.44 252 PHE B C 1
ATOM 3817 O O . PHE B 1 252 ? -1.8 -4.645 1.342 1 97.44 252 PHE B O 1
ATOM 3824 N N . ILE B 1 253 ? -2.166 -5.52 3.367 1 98.56 253 ILE B N 1
ATOM 3825 C CA . ILE B 1 253 ? -2.832 -6.734 2.91 1 98.56 253 ILE B CA 1
ATOM 3826 C C . ILE B 1 253 ? -4.297 -6.715 3.344 1 98.56 253 ILE B C 1
ATOM 3828 O O . ILE B 1 253 ? -4.598 -6.504 4.52 1 98.56 253 ILE B O 1
ATOM 3832 N N . LEU B 1 254 ? -5.145 -6.922 2.385 1 98.56 254 LEU B N 1
ATOM 3833 C CA . LEU B 1 254 ? -6.57 -6.922 2.699 1 98.56 254 LEU B CA 1
ATOM 3834 C C . LEU B 1 254 ? -7.117 -8.344 2.746 1 98.56 254 LEU B C 1
ATOM 3836 O O . LEU B 1 254 ? -6.699 -9.203 1.963 1 98.56 254 LEU B O 1
ATOM 3840 N N . SER B 1 255 ? -7.98 -8.57 3.629 1 98.25 255 SER B N 1
ATOM 3841 C CA . SER B 1 255 ? -8.727 -9.82 3.75 1 98.25 255 SER B CA 1
ATOM 3842 C C . SER B 1 255 ? -10.188 -9.641 3.352 1 98.25 255 SER B C 1
ATOM 3844 O O . SER B 1 255 ? -10.914 -8.859 3.977 1 98.25 255 SER B O 1
ATOM 3846 N N . ILE B 1 256 ? -10.547 -10.328 2.361 1 96.31 256 ILE B N 1
ATOM 3847 C CA . ILE B 1 256 ? -11.914 -10.289 1.852 1 96.31 256 ILE B CA 1
ATOM 3848 C C . ILE B 1 256 ? -12.656 -11.562 2.266 1 96.31 256 ILE B C 1
ATOM 3850 O O . ILE B 1 256 ? -12.125 -12.664 2.143 1 96.31 256 ILE B O 1
ATOM 3854 N N . GLN B 1 257 ? -13.914 -11.367 2.723 1 90.06 257 GLN B N 1
ATOM 3855 C CA . GLN B 1 257 ? -14.68 -12.516 3.191 1 90.06 257 GLN B CA 1
ATOM 3856 C C . GLN B 1 257 ? -15.734 -12.93 2.168 1 90.06 257 GLN B C 1
ATOM 3858 O O . GLN B 1 257 ? -16.234 -12.094 1.416 1 90.06 257 GLN B O 1
#

Foldseek 3Di:
DDDDDDPDDDPCPDDPDDPPPPPPPPPPPPVPQPDADCDDPNHLQCQLVSDVLQVCSHVPDFADDAALEPAAADDADFKAFDFAKAFWWKWFDAVQWTKTAGPPGAFIDGPRFTWAFGIKTKFAFDQYHYPPDTARMKMWTWTATPDDGAIEIEIAGEHADDAQPQLVQVLVQHDLDGPDIDIDGIGDCCSQDDPDRKWKWWFHFDQDPSRDRRYIYTYHPDHHYHHPVSSVSRCVSHVGNHRHHDDNHPIHIHIYD/DDDDDDDPPPPPPDDDDDPPPPPPPPPPPPVPQPDADCDDPRHLCCQLVSDVLQVCSHVPDFADDAALEPAAADDADFKAFDFAKAFWWKWFDAVQWTKTAGPPGAFIDGPRFTWAFGIKTKFAFDQYHYPPDTARMKMWTWTATPDDGAIEIEIAGEHADDAQPQLVQVLVQHDLDGPDIDIDGIGDCCSQDDPDRKWKWWFHFDQDPSRDRRYIYTYHPDHHYHHPVSSVSRCVSHVGNHRHHDDNHPIHIHIYD

Radius of gyration: 36.26 Å; Cα contacts (8 Å, |Δi|>4): 1191; chains: 2; bounding box: 123×94×118 Å

Organism: NCBI:txid111831

Secondary structure (DSSP, 8-state):
-------------------------------------SSGGGSGGGHHHH-GGGTHHHH-SS-S--B-TTPEEB--PPPEEEE-PEEEEEEEE-SSSEEEE-TT-EEEEETTEEEEEEEEEEESS-SSEETTEE-SEEEEEEEEESSSS-EEEEEEEEEESSPPTTHHHHHHT--SSTT---EEEEE-GGGGS-S---EEEEEE--SSTT--S-EEEEEESS-EEE-HHHHHHHHHH-S---PPPPP--S---EEE-/-------------------------------------SSGGGSGGGHHHH-GGGTHHHH-SS-S--B-TTPEEB--PPPEEEE-PEEEEEEEE-SSSEEEE-TT-EEEEETTEEEEEEEEEEESS-SSEETTEE-SEEEEEEEEESSSS-EEEEEEEEEESSPPTTHHHHHHT--SSTT---EEEEE-GGGGS-S---EEEEEE--SSTT--S-EEEEEESS-EEE-HHHHHHHHHH-S---PPPPP--S---EEE-

InterPro domains:
  IPR001148 Alpha carbonic anhydrase domain [PF00194] (42-254)
  IPR001148 Alpha carbonic anhydrase domain [PS51144] (34-257)
  IPR001148 Alpha carbonic anhydrase domain [SM01057] (36-257)
  IPR023561 Carbonic anhydrase, alpha-class [PTHR18952] (35-251)
  IPR036398 Alpha carbonic anhydrase domain superfamily [G3DSA:3.10.200.10] (32-256)
  IPR036398 Alpha carbonic anhydrase domain superfamily [SSF51069] (34-253)
  IPR041891 Carbonic anhydrase, prokaryotic-like [cd03124] (43-255)

Solvent-accessible surface area (backbone atoms only — not comparable to full-atom values): 28020 Å² total; per-residue (Å²): 136,88,80,89,83,80,88,72,80,88,77,79,73,81,77,83,73,82,75,77,74,78,73,72,76,74,74,73,74,75,79,65,71,75,72,76,43,74,54,75,85,38,6,68,93,35,38,23,71,65,41,80,79,16,34,40,56,64,69,50,65,38,44,29,29,35,57,61,48,88,46,34,43,34,67,62,83,61,70,44,78,51,66,43,65,21,68,56,28,37,38,30,14,76,74,68,39,54,34,35,41,29,69,87,18,40,24,35,38,48,96,91,41,54,26,35,36,49,31,34,33,50,26,23,40,21,41,45,22,54,73,80,41,62,40,65,21,23,38,42,37,38,19,40,33,77,69,76,84,38,32,39,32,42,34,32,36,30,36,81,48,60,70,34,78,58,51,50,65,52,60,74,55,54,51,91,45,63,74,37,66,45,75,40,70,72,44,55,68,68,68,68,52,48,92,63,72,27,23,38,37,39,63,22,19,39,62,50,88,42,20,51,71,44,23,40,39,38,34,37,68,54,54,38,48,28,20,66,65,60,53,48,57,49,35,68,79,36,66,65,46,46,50,68,68,30,67,62,72,83,62,70,41,32,29,31,117,139,74,89,78,82,75,79,75,73,78,76,77,79,76,75,84,78,78,78,75,77,77,74,74,77,75,74,74,71,74,81,65,73,76,74,75,43,75,55,74,86,37,7,68,92,36,39,22,72,68,39,80,78,15,35,39,56,64,69,51,66,39,44,29,28,35,58,62,48,88,45,34,44,34,66,62,83,62,72,43,78,51,68,44,64,19,68,57,26,36,39,31,15,75,75,66,39,54,34,35,42,29,69,86,18,40,24,35,38,48,96,90,39,56,26,34,36,49,32,35,34,52,26,22,40,20,41,45,22,54,72,80,41,61,39,66,20,23,38,40,38,38,18,38,32,78,69,76,84,38,31,38,33,41,34,32,37,29,36,80,47,60,71,35,80,59,50,50,65,50,58,73,56,52,52,90,47,63,74,38,66,45,75,42,69,73,44,54,69,67,68,66,53,47,92,62,72,26,23,38,37,38,60,22,20,38,64,52,88,41,21,51,71,44,24,41,38,38,34,38,67,53,53,36,46,28,20,66,65,60,53,47,56,50,34,68,79,36,66,65,46,45,50,69,68,32,65,62,71,84,61,73,42,32,30,33,118

Sequence (514 aa):
MNRRTFVHGVMGIVACPLCAGLLGRSAVASDAKPHWSYEGSNGPAAWGELESAYAVCGTGRQQSPIDLSHAITAELDAASVNWQPISHGIILNNGHTIQINTPDAGGLSLDGAEYKLAQFHFHHLSEHAVDGKRSPMEVHFVHKATSGDGLTVLGVFLVEGTENSVLAPLWAAMPEHEGEKPLVSSIDAKGLLPSSSAAYRYEGSLTTPPCSEIVNWVVLKEPVTASAAQIAAFAKLFPNNARPIQPLNRRFILSIQMNRRTFVHGVMGIVACPLCAGLLGRSAVASDAKPHWSYEGSNGPAAWGELESAYAVCGTGRQQSPIDLSHAITAELDAASVNWQPISHGIILNNGHTIQINTPDAGGLSLDGAEYKLAQFHFHHLSEHAVDGKRSPMEVHFVHKATSGDGLTVLGVFLVEGTENSVLAPLWAAMPEHEGEKPLVSSIDAKGLLPSSSAAYRYEGSLTTPPCSEIVNWVVLKEPVTASAAQIAAFAKLFPNNARPIQPLNRRFILSIQ

pLDDT: mean 87.09, std 22.79, range [17.73, 98.94]

Nearest PDB structures (foldseek):
  8w7x-assembly1_B  TM=9.763E-01  e=4.451E-30  synthetic construct
  4coq-assembly1_B  TM=9.549E-01  e=4.311E-29  Thermovibrio ammonificans HB-1
  6im0-assembly1_A  TM=9.719E-01  e=3.939E-28  Persephonella marina EX-H1
  4g7a-assembly1_A  TM=9.644E-01  e=1.153E-26  Sulfurihydrogenibium sp. YO3AOP1
  5hpj-assembly1_A-2  TM=9.615E-01  e=3.916E-26  Photobacterium profundum SS9